Protein AF-0000000073189284 (afdb_homodimer)

Foldseek 3Di:
DVVVVLVVQQLLLLLQLQLLLVLLLVQLLVCLPPPQWTQFPVRDILGQDPVVDDPDVVNLLSVLRSCSCVQRSPLCNVLVDDPLLSVLVSLLSSLDLVGPRRDPVCSVVSVVSSVVSLVVSVVVCCVVCVPCPCSSVSSCCSSVVCSSVSSVSNVVSLVCCVVVVVVDDDRSSVSSQCSNPVNVVVVVVVVVVVVVVD/DVVVVLVVQQLLLLLQLQLLLVLLLVQLLVCLPPPQWTQFPVRDILGQDPPVDDPDLVNLLSVLRNCSCVQRSPLCNVLVDDPLLSVLVSLLSSLDLVGPRRDPVCSVVSVVSSVVSVVVSVVVCCVVCVPCPCSSVSSCCSSVVCSSVSSVSNVVSLVCCVVVVVVDDDRSSVSSQCSNPVNVVVVVVVVVVVVVVD

InterPro domains:
  IPR000536 Nuclear hormone receptor, ligand-binding domain [PF00104] (8-163)
  IPR000536 Nuclear hormone receptor, ligand-binding domain [PS51843] (1-180)
  IPR000536 Nuclear hormone receptor, ligand-binding domain [SM00430] (3-148)
  IPR035500 Nuclear hormone receptor-like domain superfamily [G3DSA:1.10.565.10] (4-179)
  IPR035500 Nuclear hormone receptor-like domain superfamily [SSF48508] (7-177)
  IPR050274 Nuclear hormone receptor family NR2 subfamily [PTHR24083] (7-177)

Sequence (396 aa):
MIESSSSSEMQTALLKSFACQHVVLCVSYRSRNVTNSLKLINDSYIPRFLRYKNFKLENFYLRDCERVMDQLVAPIRFLQMDDVEFVAMKACILFNPVAKGLSSSSVMHVLSTRRQIFSALEHYVTSKIPADPNRLGDLTFFILSPLQTLANMISEDLLVSKLSGVAHLDQLMEELILCDPGEQKVLSNRFQNGENHGMIESSSSSEMQTALLKSFACQHVVLCVSYRSRNVTNSLKLINDSYIPRFLRYKNFKLENFYLRDCERVMDQLVAPIRFLQMDDVEFVAMKACILFNPVAKGLSSSSVMHVLSTRRQIFSALEHYVTSKIPADPNRLGDLTFFILSPLQTLANMISEDLLVSKLSGVAHLDQLMEELILCDPGEQKVLSNRFQNGENHG

Solvent-accessible surface area (backbone atoms only — not comparable to full-atom values): 21304 Å² total; per-residue (Å²): 107,69,70,56,47,51,45,50,47,40,49,49,21,32,44,62,68,26,27,49,42,49,51,50,51,50,35,29,61,65,12,37,87,47,79,70,36,41,35,43,95,85,72,47,73,50,67,52,69,68,73,89,56,83,89,45,82,75,42,56,54,41,49,50,52,41,47,46,44,59,46,39,15,46,50,43,39,73,66,60,67,49,70,65,60,49,54,39,52,52,51,35,60,39,36,47,54,71,35,69,77,51,49,82,86,46,28,64,56,32,41,52,51,22,45,51,42,48,51,51,44,51,52,49,48,48,68,74,40,63,85,49,86,45,52,65,57,50,54,47,56,47,47,35,35,48,38,50,36,52,22,50,52,54,51,50,45,47,52,51,36,60,72,68,57,56,78,79,70,53,70,66,52,50,51,46,37,64,46,28,82,86,40,42,61,60,53,55,50,51,58,52,54,55,58,66,76,103,106,68,69,56,47,50,45,50,46,39,49,50,20,32,44,62,67,24,27,47,42,49,51,50,51,50,36,29,61,65,12,39,87,47,80,70,36,41,36,43,96,85,70,47,73,51,66,52,69,68,74,89,55,84,88,45,80,76,42,57,53,39,50,50,51,40,46,46,42,60,46,39,15,46,49,43,39,73,65,59,66,48,70,66,58,49,55,39,51,52,49,36,60,40,36,46,53,71,35,70,77,50,50,80,86,46,28,64,55,32,40,51,50,23,44,52,43,48,52,50,46,51,52,49,49,48,68,73,40,65,86,48,85,47,50,66,58,50,53,48,56,47,46,34,35,49,38,47,37,52,21,49,52,53,51,50,46,45,50,50,36,60,73,67,57,54,78,80,69,53,71,66,51,50,51,46,37,64,47,28,79,86,40,42,62,58,54,54,50,51,56,52,54,55,59,65,75,102

pLDDT: mean 85.4, std 16.42, range [33.12, 98.44]

Organism: Anisakis simplex (NCBI:txid6269)

Structure (mmCIF, N/CA/C/O backbone):
data_AF-0000000073189284-model_v1
#
loop_
_entity.id
_entity.type
_entity.pdbx_description
1 polymer 'NR LBD domain-containing protein'
#
loop_
_atom_site.group_PDB
_atom_site.id
_atom_site.type_symbol
_atom_site.label_atom_id
_atom_site.label_alt_id
_atom_site.label_comp_id
_atom_site.label_asym_id
_atom_site.label_entity_id
_atom_site.label_seq_id
_atom_site.pdbx_PDB_ins_code
_atom_site.Cartn_x
_atom_site.Cartn_y
_atom_site.Cartn_z
_atom_site.occupancy
_atom_site.B_iso_or_equiv
_atom_site.auth_seq_id
_atom_site.auth_comp_id
_atom_site.auth_asym_id
_atom_site.auth_atom_id
_atom_site.pdbx_PDB_model_num
ATOM 1 N N . MET A 1 1 ? 5.09 -18.859 30.234 1 39.28 1 MET A N 1
ATOM 2 C CA . MET A 1 1 ? 4.75 -17.469 30.516 1 39.28 1 MET A CA 1
ATOM 3 C C . MET A 1 1 ? 5.352 -16.531 29.469 1 39.28 1 MET A C 1
ATOM 5 O O . MET A 1 1 ? 4.688 -15.602 29 1 39.28 1 MET A O 1
ATOM 9 N N . ILE A 1 2 ? 6.688 -16.766 29.094 1 44.12 2 ILE A N 1
ATOM 10 C CA . ILE A 1 2 ? 7.426 -16.016 28.078 1 44.12 2 ILE A CA 1
ATOM 11 C C . ILE A 1 2 ? 6.773 -16.219 26.719 1 44.12 2 ILE A C 1
ATOM 13 O O . ILE A 1 2 ? 6.59 -15.266 25.953 1 44.12 2 ILE A O 1
ATOM 17 N N . GLU A 1 3 ? 6.371 -17.562 26.516 1 52.78 3 GLU A N 1
ATOM 18 C CA . GLU A 1 3 ? 5.727 -17.891 25.25 1 52.78 3 GLU A CA 1
ATOM 19 C C . GLU A 1 3 ? 4.391 -17.172 25.109 1 52.78 3 GLU A C 1
ATOM 21 O O . GLU A 1 3 ? 4.066 -16.656 24.031 1 52.78 3 GLU A O 1
ATOM 26 N N . SER A 1 4 ? 3.682 -17.141 26.281 1 55.94 4 SER A N 1
ATOM 27 C CA . SER A 1 4 ? 2.387 -16.469 26.328 1 55.94 4 SER A CA 1
ATOM 28 C C . SER A 1 4 ? 2.541 -14.961 26.156 1 55.94 4 SER A C 1
ATOM 30 O O . SER A 1 4 ? 1.766 -14.328 25.438 1 55.94 4 SER A O 1
ATOM 32 N N . SER A 1 5 ? 3.611 -14.398 26.844 1 57.97 5 SER A N 1
ATOM 33 C CA . SER A 1 5 ? 3.852 -12.961 26.75 1 57.97 5 SER A CA 1
ATOM 34 C C . SER A 1 5 ? 4.254 -12.555 25.344 1 57.97 5 SER A C 1
ATOM 36 O O . SER A 1 5 ? 3.771 -11.555 24.812 1 57.97 5 SER A O 1
ATOM 38 N N . SER A 1 6 ? 5.008 -13.461 24.812 1 70.94 6 SER A N 1
ATOM 39 C CA . SER A 1 6 ? 5.457 -13.203 23.453 1 70.94 6 SER A CA 1
ATOM 40 C C . SER A 1 6 ? 4.297 -13.266 22.469 1 70.94 6 SER A C 1
ATOM 42 O O . SER A 1 6 ? 4.215 -12.453 21.547 1 70.94 6 SER A O 1
ATOM 44 N N . SER A 1 7 ? 3.389 -14.062 22.969 1 82.06 7 SER A N 1
ATOM 45 C CA . SER A 1 7 ? 2.215 -14.203 22.125 1 82.06 7 SER A CA 1
ATOM 46 C C . SER A 1 7 ? 1.296 -12.992 22.234 1 82.06 7 SER A C 1
ATOM 48 O O . SER A 1 7 ? 0.755 -12.516 21.234 1 82.06 7 SER A O 1
ATOM 50 N N . SER A 1 8 ? 1.2 -12.523 23.469 1 85.94 8 SER A N 1
ATOM 51 C CA . SER A 1 8 ? 0.361 -11.352 23.688 1 85.94 8 SER A CA 1
ATOM 52 C C . SER A 1 8 ? 0.962 -10.109 23.047 1 85.94 8 SER A C 1
ATOM 54 O O . SER A 1 8 ? 0.238 -9.273 22.484 1 85.94 8 SER A O 1
ATOM 56 N N . GLU A 1 9 ? 2.236 -10.023 23.156 1 88.06 9 GLU A N 1
ATOM 57 C CA . GLU A 1 9 ? 2.926 -8.891 22.547 1 88.06 9 GLU A CA 1
ATOM 58 C C . GLU A 1 9 ? 2.82 -8.938 21.016 1 88.06 9 GLU A C 1
ATOM 60 O O . GLU A 1 9 ? 2.609 -7.906 20.375 1 88.06 9 GLU A O 1
ATOM 65 N N . MET A 1 10 ? 2.965 -10.102 20.547 1 90.88 10 MET A N 1
ATOM 66 C CA . MET A 1 10 ? 2.824 -10.305 19.094 1 90.88 10 MET A CA 1
ATOM 67 C C . MET A 1 10 ? 1.433 -9.898 18.625 1 90.88 10 MET A C 1
ATOM 69 O O . MET A 1 10 ? 1.293 -9.172 17.641 1 90.88 10 MET A O 1
ATOM 73 N N . GLN A 1 11 ? 0.478 -10.359 19.344 1 90.88 11 GLN A N 1
ATOM 74 C CA . GLN A 1 11 ? -0.904 -10.07 18.969 1 90.88 11 GLN A CA 1
ATOM 75 C C . GLN A 1 11 ? -1.191 -8.578 19.031 1 90.88 11 GLN A C 1
ATOM 77 O O . GLN A 1 11 ? -1.866 -8.031 18.156 1 90.88 11 GLN A O 1
ATOM 82 N N . THR A 1 12 ? -0.686 -7.953 20.062 1 92.19 12 THR A N 1
ATOM 83 C CA . THR A 1 12 ? -0.896 -6.52 20.203 1 92.19 12 THR A CA 1
ATOM 84 C C . THR A 1 12 ? -0.247 -5.754 19.062 1 92.19 12 THR A C 1
ATOM 86 O O . THR A 1 12 ? -0.844 -4.828 18.5 1 92.19 12 THR A O 1
ATOM 89 N N . ALA A 1 13 ? 0.917 -6.133 18.703 1 93.38 13 ALA A N 1
ATOM 90 C CA . ALA A 1 13 ? 1.638 -5.469 17.609 1 93.38 13 ALA A CA 1
ATOM 91 C C . ALA A 1 13 ? 0.901 -5.629 16.281 1 93.38 13 ALA A C 1
ATOM 93 O O . ALA A 1 13 ? 0.749 -4.664 15.531 1 93.38 13 ALA A O 1
ATOM 94 N N . LEU A 1 14 ? 0.402 -6.84 16.031 1 95.31 14 LEU A N 1
ATOM 95 C CA . LEU A 1 14 ? -0.316 -7.121 14.797 1 95.31 14 LEU A CA 1
ATOM 96 C C . LEU A 1 14 ? -1.638 -6.359 14.75 1 95.31 14 LEU A C 1
ATOM 98 O O . LEU A 1 14 ? -1.984 -5.77 13.727 1 95.31 14 LEU A O 1
ATOM 102 N N . LEU A 1 15 ? -2.303 -6.32 15.867 1 93.75 15 LEU A N 1
ATOM 103 C CA . LEU A 1 15 ? -3.598 -5.656 15.922 1 93.75 15 LEU A CA 1
ATOM 104 C C . LEU A 1 15 ? -3.439 -4.145 15.766 1 93.75 15 LEU A C 1
ATOM 106 O O . LEU A 1 15 ? -4.258 -3.498 15.102 1 93.75 15 LEU A O 1
ATOM 110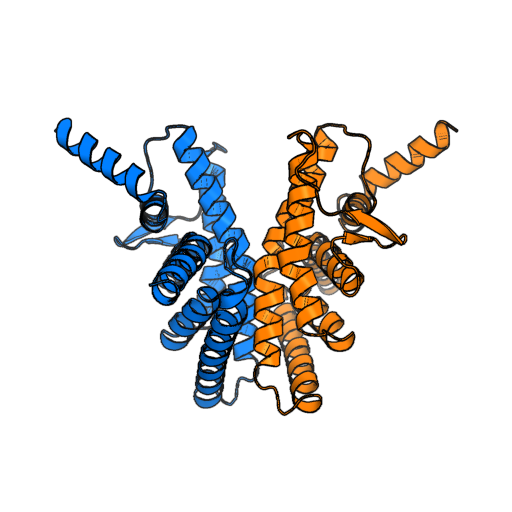 N N . LYS A 1 16 ? -2.434 -3.59 16.344 1 92.12 16 LYS A N 1
ATOM 111 C CA . LYS A 1 16 ? -2.176 -2.156 16.25 1 92.12 16 LYS A CA 1
ATOM 112 C C . LYS A 1 16 ? -1.903 -1.752 14.797 1 92.12 16 LYS A C 1
ATOM 114 O O . LYS A 1 16 ? -2.387 -0.717 14.336 1 92.12 16 LYS A O 1
ATOM 119 N N . SER A 1 17 ? -1.119 -2.553 14.156 1 91.88 17 SER A N 1
ATOM 120 C CA . SER A 1 17 ? -0.761 -2.256 12.773 1 91.88 17 SER A CA 1
ATOM 121 C C . SER A 1 17 ? -1.947 -2.463 11.836 1 91.88 17 SER A C 1
ATOM 123 O O . SER A 1 17 ? -2.021 -1.843 10.773 1 91.88 17 SER A O 1
ATOM 125 N N . PHE A 1 18 ? -2.883 -3.238 12.266 1 95.12 18 PHE A N 1
ATOM 126 C CA . PHE A 1 18 ? -3.953 -3.703 11.391 1 95.12 18 PHE A CA 1
ATOM 127 C C . PHE A 1 18 ? -5.227 -2.9 11.625 1 95.12 18 PHE A C 1
ATOM 129 O O . PHE A 1 18 ? -6.082 -2.816 10.734 1 95.12 18 PHE A O 1
ATOM 136 N N . ALA A 1 19 ? -5.434 -2.25 12.703 1 93.31 19 ALA A N 1
ATOM 137 C CA . ALA A 1 19 ? -6.707 -1.719 13.18 1 93.31 19 ALA A CA 1
ATOM 138 C C . ALA A 1 19 ? -7.328 -0.781 12.148 1 93.31 19 ALA A C 1
ATOM 140 O O . ALA A 1 19 ? -8.453 -1.006 11.695 1 93.31 19 ALA A O 1
ATOM 141 N N . CYS A 1 20 ? -6.609 0.158 11.719 1 94.5 20 CYS A N 1
ATOM 142 C CA . CYS A 1 20 ? -7.148 1.123 10.766 1 94.5 20 CYS A CA 1
ATOM 143 C C . CYS A 1 20 ? -7.422 0.465 9.414 1 94.5 20 CYS A C 1
ATOM 145 O O . CYS A 1 20 ? -8.438 0.754 8.773 1 94.5 20 CYS A O 1
ATOM 147 N N . GLN A 1 21 ? -6.531 -0.417 8.977 1 97.06 21 GLN A N 1
ATOM 148 C CA . GLN A 1 21 ? -6.711 -1.134 7.719 1 97.06 21 GLN A CA 1
ATOM 149 C C . GLN A 1 21 ? -7.969 -2 7.754 1 97.06 21 GLN A C 1
ATOM 151 O O . GLN A 1 21 ? -8.703 -2.072 6.77 1 97.06 21 GLN A O 1
ATOM 156 N N . HIS A 1 22 ? -8.148 -2.574 8.898 1 96.38 22 HIS A N 1
ATOM 157 C CA . HIS A 1 22 ? -9.328 -3.406 9.102 1 96.38 22 HIS A CA 1
ATOM 158 C C . HIS A 1 22 ? -10.609 -2.604 8.883 1 96.38 22 HIS A C 1
ATOM 160 O O . HIS A 1 22 ? -11.492 -3.027 8.141 1 96.38 22 HIS A O 1
ATOM 166 N N . VAL A 1 23 ? -10.75 -1.514 9.484 1 96.12 23 VAL A N 1
ATOM 167 C CA . VAL A 1 23 ? -11.961 -0.703 9.422 1 96.12 23 VAL A CA 1
ATOM 168 C C . VAL A 1 23 ? -12.195 -0.226 7.992 1 96.12 23 VAL A C 1
ATOM 170 O O . VAL A 1 23 ? -13.305 -0.334 7.469 1 96.12 23 VAL A O 1
ATOM 173 N N . VAL A 1 24 ? -11.141 0.227 7.355 1 97.75 24 VAL A N 1
ATOM 174 C CA . VAL A 1 24 ? -11.25 0.747 5.996 1 97.75 24 VAL A CA 1
ATOM 175 C C . VAL A 1 24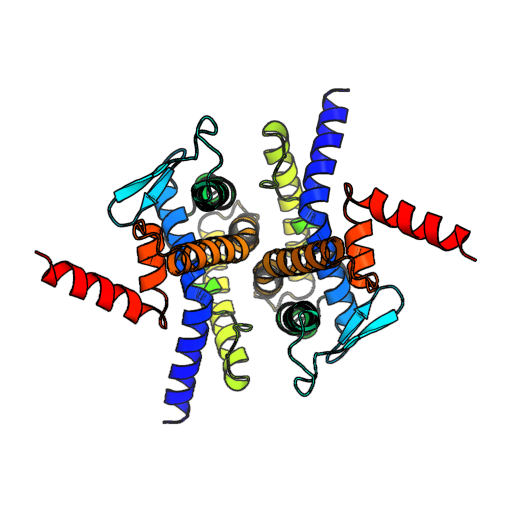 ? -11.633 -0.382 5.043 1 97.75 24 VAL A C 1
ATOM 177 O O . VAL A 1 24 ? -12.477 -0.201 4.16 1 97.75 24 VAL A O 1
ATOM 180 N N . LEU A 1 25 ? -10.992 -1.495 5.191 1 98 25 LEU A N 1
ATOM 181 C CA . LEU A 1 25 ? -11.305 -2.656 4.367 1 98 25 LEU A CA 1
ATOM 182 C C . LEU A 1 25 ? -12.742 -3.102 4.574 1 98 25 LEU A C 1
ATOM 184 O O . LEU A 1 25 ? -13.453 -3.393 3.605 1 98 25 LEU A O 1
ATOM 188 N N . CYS A 1 26 ? -13.203 -3.156 5.77 1 97 26 CYS A N 1
ATOM 189 C CA . CYS A 1 26 ? -14.547 -3.605 6.098 1 97 26 CYS A CA 1
ATOM 190 C C . CYS A 1 26 ? -15.594 -2.645 5.539 1 97 26 CYS A C 1
ATOM 192 O O . CYS A 1 26 ? -16.578 -3.074 4.941 1 97 26 CYS A O 1
ATOM 194 N N . VAL A 1 27 ? -15.43 -1.399 5.73 1 97.56 27 VAL A N 1
ATOM 195 C CA . VAL A 1 27 ? -16.391 -0.431 5.219 1 97.56 27 VAL A CA 1
ATOM 196 C C . VAL A 1 27 ? -16.438 -0.508 3.693 1 97.56 27 VAL A C 1
ATOM 198 O O . VAL A 1 27 ? -17.5 -0.359 3.092 1 97.56 27 VAL A O 1
ATOM 201 N N . SER A 1 28 ? -15.305 -0.664 3.066 1 98.31 28 SER A N 1
ATOM 202 C CA . SER A 1 28 ? -15.258 -0.787 1.612 1 98.31 28 SER A CA 1
ATOM 203 C C . SER A 1 28 ? -16.031 -2.016 1.138 1 98.31 28 SER A C 1
ATOM 205 O O . SER A 1 28 ? -16.781 -1.941 0.168 1 98.31 28 SER A O 1
ATOM 207 N N . TYR A 1 29 ? -15.773 -3.109 1.803 1 98.12 29 TYR A N 1
ATOM 208 C CA . TYR A 1 29 ? -16.453 -4.344 1.434 1 98.12 29 TYR A CA 1
ATOM 209 C C . TYR A 1 29 ? -17.953 -4.223 1.652 1 98.12 29 TYR A C 1
ATOM 211 O O . TYR A 1 29 ? -18.75 -4.68 0.825 1 98.12 29 TYR A O 1
ATOM 219 N N . ARG A 1 30 ? -18.344 -3.627 2.736 1 97.12 30 ARG A N 1
ATOM 220 C CA . ARG A 1 30 ? -19.766 -3.43 3.041 1 97.12 30 ARG A CA 1
ATOM 221 C C . ARG A 1 30 ? -20.422 -2.527 2.006 1 97.12 30 ARG A C 1
ATOM 223 O O . ARG A 1 30 ? -21.625 -2.65 1.744 1 97.12 30 ARG A O 1
ATOM 230 N N . SER A 1 31 ? -19.656 -1.681 1.443 1 98 31 SER A N 1
ATOM 231 C CA . SER A 1 31 ? -20.172 -0.663 0.538 1 98 31 SER A CA 1
ATOM 232 C C . SER A 1 31 ? -20.156 -1.145 -0.909 1 98 31 SER A C 1
ATOM 234 O O . SER A 1 31 ? -20.469 -0.384 -1.827 1 98 31 SER A O 1
ATOM 236 N N . ARG A 1 32 ? -19.812 -2.393 -1.172 1 97.5 32 ARG A N 1
ATOM 237 C CA . ARG A 1 32 ? -19.547 -2.887 -2.518 1 97.5 32 ARG A CA 1
ATOM 238 C C . ARG A 1 32 ? -20.781 -2.787 -3.4 1 97.5 32 ARG A C 1
ATOM 240 O O . ARG A 1 32 ? -20.672 -2.668 -4.621 1 97.5 32 ARG A O 1
ATOM 247 N N . ASN A 1 33 ? -21.969 -2.76 -2.885 1 96.38 33 ASN A N 1
ATOM 248 C CA . ASN A 1 33 ? -23.203 -2.699 -3.656 1 96.38 33 ASN A CA 1
ATOM 249 C C . ASN A 1 33 ? -23.859 -1.329 -3.549 1 96.38 33 ASN A C 1
ATOM 251 O O . ASN A 1 33 ? -25.031 -1.174 -3.895 1 96.38 33 ASN A O 1
ATOM 255 N N . VAL A 1 34 ? -23.203 -0.377 -2.957 1 94.88 34 VAL A N 1
ATOM 256 C CA . VAL A 1 34 ? -23.719 0.98 -2.793 1 94.88 34 VAL A CA 1
ATOM 257 C C . VAL A 1 34 ? -23 1.919 -3.77 1 94.88 34 VAL A C 1
ATOM 259 O O . VAL A 1 34 ? -21.797 1.822 -3.965 1 94.88 34 VAL A O 1
ATOM 262 N N . THR A 1 35 ? -23.719 2.73 -4.406 1 91.88 35 THR A N 1
ATOM 263 C CA . THR A 1 35 ? -23.141 3.656 -5.379 1 91.88 35 THR A CA 1
ATOM 264 C C . THR A 1 35 ? -22.859 5.012 -4.734 1 91.88 35 THR A C 1
ATOM 266 O O . THR A 1 35 ? -23.719 5.57 -4.051 1 91.88 35 THR A O 1
ATOM 269 N N . ASN A 1 36 ? -21.766 5.512 -4.836 1 93.31 36 ASN A N 1
ATOM 270 C CA . ASN A 1 36 ? -21.344 6.863 -4.484 1 93.31 36 ASN A CA 1
ATOM 271 C C . ASN A 1 36 ? -21.531 7.133 -2.992 1 93.31 36 ASN A C 1
ATOM 273 O O . ASN A 1 36 ? -21.891 8.242 -2.598 1 93.31 36 ASN A O 1
ATOM 277 N N . SER A 1 37 ? -21.438 6.164 -2.195 1 95.69 37 SER A N 1
ATOM 278 C CA . SER A 1 37 ? -21.484 6.32 -0.746 1 95.69 37 SER A CA 1
ATOM 279 C C . SER A 1 37 ? -20.766 5.172 -0.043 1 95.69 37 SER A C 1
ATOM 281 O O . SER A 1 37 ? -20.562 4.105 -0.627 1 95.69 37 SER A O 1
ATOM 283 N N . LEU A 1 38 ? -20.359 5.449 1.144 1 96.75 38 LEU A N 1
ATOM 284 C CA . LEU A 1 38 ? -19.859 4.402 2.031 1 96.75 38 LEU A CA 1
ATOM 285 C C . LEU A 1 38 ? -20.938 3.971 3.021 1 96.75 38 LEU A C 1
ATOM 287 O O . LEU A 1 38 ? -21.547 4.809 3.699 1 96.75 38 LEU A O 1
ATOM 291 N N . LYS A 1 39 ? -21.188 2.725 3.033 1 96.88 39 LYS A N 1
ATOM 292 C CA . LYS A 1 39 ? -22.156 2.164 3.984 1 96.88 39 LYS A CA 1
ATOM 293 C C . LYS A 1 39 ? -21.469 1.808 5.301 1 96.88 39 LYS A C 1
ATOM 295 O O . LYS A 1 39 ? -20.547 0.984 5.332 1 96.88 39 LYS A O 1
ATOM 300 N N . LEU A 1 40 ? -21.953 2.371 6.355 1 94.75 40 LEU A N 1
ATOM 301 C CA . LEU A 1 40 ? -21.375 2.164 7.672 1 94.75 40 LEU A CA 1
ATOM 302 C C . LEU A 1 40 ? -22.062 1.015 8.406 1 94.75 40 LEU A C 1
ATOM 304 O O . LEU A 1 40 ? -23.047 0.469 7.914 1 94.75 40 LEU A O 1
ATOM 308 N N . ILE A 1 41 ? -21.531 0.579 9.516 1 90.5 41 ILE A N 1
ATOM 309 C CA . ILE A 1 41 ? -21.969 -0.625 10.219 1 90.5 41 ILE A CA 1
ATOM 310 C C . ILE A 1 41 ?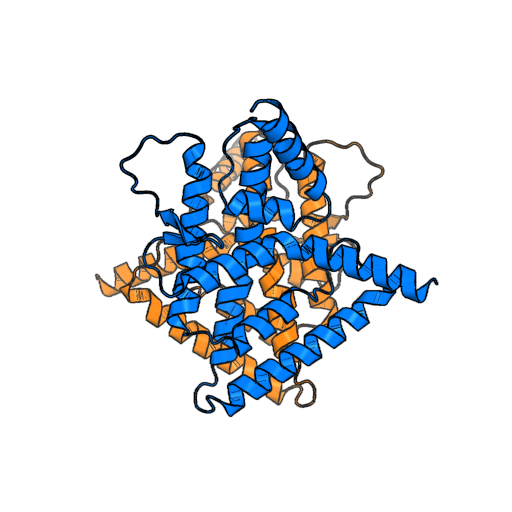 -23.375 -0.416 10.773 1 90.5 41 ILE A C 1
ATOM 312 O O . ILE A 1 41 ? -24.141 -1.373 10.922 1 90.5 41 ILE A O 1
ATOM 316 N N . ASN A 1 42 ? -23.734 0.828 11.062 1 90.94 42 ASN A N 1
ATOM 317 C CA . ASN A 1 42 ? -25.062 1.12 11.586 1 90.94 42 ASN A CA 1
ATOM 318 C C . ASN A 1 42 ? -26.047 1.413 10.461 1 90.94 42 ASN A C 1
ATOM 320 O O . ASN A 1 42 ? -27.141 1.944 10.711 1 90.94 42 ASN A O 1
ATOM 324 N N . ASP A 1 43 ? -25.609 1.208 9.234 1 92.38 43 ASP A N 1
ATOM 325 C CA . ASP A 1 43 ? -26.422 1.333 8.039 1 92.38 43 ASP A CA 1
ATOM 326 C C . ASP A 1 43 ? -26.625 2.799 7.664 1 92.38 43 ASP A C 1
ATOM 328 O O . ASP A 1 43 ? -27.547 3.129 6.902 1 92.38 43 ASP A O 1
ATOM 332 N N . SER A 1 44 ? -25.938 3.658 8.375 1 93.06 44 SER A N 1
ATOM 333 C CA . SER A 1 44 ? -25.891 5.023 7.863 1 93.06 44 SER A CA 1
ATOM 334 C C . SER A 1 44 ? -24.891 5.137 6.707 1 93.06 44 SER A C 1
ATOM 336 O O . SER A 1 44 ? -24.172 4.184 6.402 1 93.06 44 SER A O 1
ATOM 338 N N . TYR A 1 45 ? -24.938 6.324 6.004 1 94.56 45 TYR A N 1
ATOM 339 C CA . TYR A 1 45 ? -24.125 6.461 4.793 1 94.56 45 TYR A CA 1
ATOM 340 C C . TYR A 1 45 ? -23.297 7.734 4.832 1 94.56 45 TYR A C 1
ATOM 342 O O . TYR A 1 45 ? -23.719 8.742 5.402 1 94.56 45 TYR A O 1
ATOM 350 N N . ILE A 1 46 ? -22.062 7.707 4.387 1 93.75 46 ILE A N 1
ATOM 351 C CA . ILE A 1 46 ? -21.281 8.883 4.031 1 93.75 46 ILE A CA 1
ATOM 352 C C . ILE A 1 46 ? -21.328 9.102 2.521 1 93.75 46 ILE A C 1
ATOM 354 O O . ILE A 1 46 ? -20.766 8.312 1.757 1 93.75 46 ILE A O 1
ATOM 358 N N . PRO A 1 47 ? -21.953 10.18 2.146 1 91.88 47 PRO A N 1
ATOM 359 C CA . PRO A 1 47 ? -22.094 10.414 0.708 1 91.88 47 PRO A CA 1
ATOM 360 C C . PRO A 1 47 ? -20.828 11 0.078 1 91.88 47 PRO A C 1
ATOM 362 O O . PRO A 1 47 ? -20 11.594 0.778 1 91.88 47 PRO A O 1
ATOM 365 N N . ARG A 1 48 ? -20.734 10.789 -1.246 1 89.94 48 ARG A N 1
ATOM 366 C CA . ARG A 1 48 ? -19.672 11.438 -2.014 1 89.94 48 ARG A CA 1
ATOM 367 C C . ARG A 1 48 ? -19.828 12.953 -1.987 1 89.94 48 ARG A C 1
ATOM 369 O O . ARG A 1 48 ? -20.953 13.469 -2.084 1 89.94 48 ARG A O 1
ATOM 376 N N . PHE A 1 49 ? -18.672 13.555 -1.771 1 75.62 49 PHE A N 1
ATOM 377 C CA . PHE A 1 49 ? -18.625 15.008 -1.654 1 75.62 49 PHE A CA 1
ATOM 378 C C . PHE A 1 49 ? -19.094 15.672 -2.945 1 75.62 49 PHE A C 1
ATOM 380 O O . PHE A 1 49 ? -18.594 15.352 -4.027 1 75.62 49 PHE A O 1
ATOM 387 N N . LEU A 1 50 ? -20.344 16.203 -2.994 1 63.09 50 LEU A N 1
ATOM 388 C CA . LEU A 1 50 ? -20.75 17 -4.145 1 63.09 50 LEU A CA 1
ATOM 389 C C . LEU A 1 50 ? -20.125 18.391 -4.086 1 63.09 50 LEU A C 1
ATOM 391 O O . LEU A 1 50 ? -20.234 19.078 -3.072 1 63.09 50 LEU A O 1
ATOM 395 N N . ARG A 1 51 ? -18.938 18.578 -4.789 1 59.12 51 ARG A N 1
ATOM 396 C CA . ARG A 1 51 ? -18.062 19.734 -4.934 1 59.12 51 ARG A CA 1
ATOM 397 C C . ARG A 1 51 ? -18.812 21.031 -4.672 1 59.12 51 ARG A C 1
ATOM 399 O O . ARG A 1 51 ? -18.203 22.062 -4.367 1 59.12 51 ARG A O 1
ATOM 406 N N . TYR A 1 52 ? -20.031 21.109 -4.996 1 49.56 52 TYR A N 1
ATOM 407 C CA . TYR A 1 52 ? -20.547 22.469 -4.992 1 49.56 52 TYR A CA 1
ATOM 408 C C . TYR A 1 52 ? -20.5 23.078 -3.592 1 49.56 52 TYR A C 1
ATOM 410 O O . TYR A 1 52 ? -20.75 24.266 -3.412 1 49.56 52 TYR A O 1
ATOM 418 N N . LYS A 1 53 ? -20.062 22.234 -2.688 1 54.12 53 LYS A N 1
ATOM 419 C CA . LYS A 1 53 ? -20.188 22.922 -1.407 1 54.12 53 LYS A CA 1
ATOM 420 C C . LYS A 1 53 ? -18.844 23.438 -0.917 1 54.12 53 LYS A C 1
ATOM 422 O O . LYS A 1 53 ? -17.797 22.922 -1.312 1 54.12 53 LYS A O 1
ATOM 427 N N . ASN A 1 54 ? -18.688 24.469 0.008 1 49.62 54 ASN A N 1
ATOM 428 C CA . ASN A 1 54 ? -17.625 25.312 0.574 1 49.62 54 ASN A CA 1
ATOM 429 C C . ASN A 1 54 ? -16.469 24.484 1.112 1 49.62 54 ASN A C 1
ATOM 431 O O . ASN A 1 54 ? -16.688 23.375 1.625 1 49.62 54 ASN A O 1
ATOM 435 N N . PHE A 1 55 ? -15.18 24.781 0.729 1 51.38 55 PHE A N 1
ATOM 436 C CA . PHE A 1 55 ? -13.828 24.234 0.895 1 51.38 55 PHE A CA 1
ATOM 437 C C . PHE A 1 55 ? -13.469 24.141 2.371 1 51.38 55 PHE A C 1
ATOM 439 O O . PHE A 1 55 ? -12.734 24.984 2.891 1 51.38 55 PHE A O 1
ATOM 446 N N . LYS A 1 56 ? -14.273 23.891 3.363 1 54.47 56 LYS A N 1
ATOM 447 C CA . LYS A 1 56 ? -13.797 23.844 4.742 1 54.47 56 LYS A CA 1
ATOM 448 C C . LYS A 1 56 ? -13.062 22.547 5.039 1 54.47 56 LYS A C 1
ATOM 450 O O . LYS A 1 56 ? -13.141 21.594 4.254 1 54.47 56 LYS A O 1
ATOM 455 N N . LEU A 1 57 ? -12.156 22.516 6.164 1 50.34 57 LEU A N 1
ATOM 456 C CA . LEU A 1 57 ? -11.43 21.375 6.723 1 50.34 57 LEU A CA 1
ATOM 457 C C . LEU A 1 57 ? -12.219 20.094 6.551 1 50.34 57 LEU A C 1
ATOM 459 O O . LEU A 1 57 ? -11.641 19.031 6.328 1 50.34 57 LEU A O 1
ATOM 463 N N . GLU A 1 58 ? -13.656 20.172 6.676 1 54.91 58 GLU A N 1
ATOM 464 C CA . GLU A 1 58 ? -14.602 19.094 6.445 1 54.91 58 GLU A CA 1
ATOM 465 C C . GLU A 1 58 ? -14.391 18.469 5.066 1 54.91 58 GLU A C 1
ATOM 467 O O . GLU A 1 58 ? -14.672 17.281 4.867 1 54.91 58 GLU A O 1
ATOM 472 N N . ASN A 1 59 ? -13.406 19.109 4.48 1 73.62 59 ASN A N 1
ATOM 473 C CA . ASN A 1 59 ? -13.273 18.781 3.062 1 73.62 59 ASN A CA 1
ATOM 474 C C . ASN A 1 59 ? -12.211 17.719 2.826 1 73.62 59 ASN A C 1
ATOM 476 O O . ASN A 1 59 ? -12.406 16.812 2.006 1 73.62 59 ASN A O 1
ATOM 480 N N . PHE A 1 60 ? -11.305 17.562 3.877 1 79.62 60 PHE A N 1
ATOM 481 C CA . PHE A 1 60 ? -10.258 16.594 3.629 1 79.62 60 PHE A CA 1
ATOM 482 C C . PHE A 1 60 ? -10.758 15.18 3.906 1 79.62 60 PHE A C 1
ATOM 484 O O . PHE A 1 60 ? -10.477 14.25 3.141 1 79.62 60 PHE A O 1
ATOM 491 N N . TYR A 1 61 ? -11.531 15.141 4.941 1 88.38 61 TYR A N 1
ATOM 492 C CA . TYR A 1 61 ? -12.086 13.844 5.324 1 88.38 61 TYR A CA 1
ATOM 493 C C . TYR A 1 61 ? -13 13.305 4.238 1 88.38 61 TYR A C 1
ATOM 495 O O . TYR A 1 61 ? -12.891 12.141 3.846 1 88.38 61 TYR A O 1
ATOM 503 N N . LEU A 1 62 ? -13.859 14.117 3.771 1 89.06 62 LEU A N 1
ATOM 504 C CA . LEU A 1 62 ? -14.797 13.688 2.744 1 89.06 62 LEU A CA 1
ATOM 505 C C . LEU A 1 62 ? -14.07 13.336 1.451 1 89.06 62 LEU A C 1
ATOM 507 O O . LEU A 1 62 ? -14.461 12.398 0.746 1 89.06 62 LEU A O 1
ATOM 511 N N . ARG A 1 63 ? -13.047 14.039 1.188 1 90 63 ARG A N 1
ATOM 512 C CA . ARG A 1 63 ? -12.227 13.727 0.022 1 90 63 ARG A CA 1
ATOM 513 C C . ARG A 1 63 ? -11.562 12.367 0.171 1 90 63 ARG A C 1
ATOM 515 O O . ARG A 1 63 ? -11.461 11.609 -0.797 1 90 63 ARG A O 1
ATOM 522 N N . ASP A 1 64 ? -11.102 12.125 1.347 1 93.12 64 ASP A N 1
ATOM 523 C CA . ASP A 1 64 ? -10.477 10.828 1.592 1 93.12 64 ASP A CA 1
ATOM 524 C C . ASP A 1 64 ? -11.492 9.703 1.497 1 93.12 64 ASP A C 1
ATOM 526 O O . ASP A 1 64 ? -11.18 8.609 1.01 1 93.12 64 ASP A O 1
ATOM 530 N N . CYS A 1 65 ? -12.68 9.969 1.913 1 94.62 65 CYS A N 1
ATOM 531 C CA . CYS A 1 65 ? -13.75 8.984 1.767 1 94.62 65 CYS A CA 1
ATOM 532 C C . CYS A 1 65 ? -14.039 8.711 0.296 1 94.62 65 CYS A C 1
ATOM 534 O O . CYS A 1 65 ? -14.312 7.57 -0.086 1 94.62 65 CYS A O 1
ATOM 536 N N . GLU A 1 66 ? -13.969 9.703 -0.432 1 94.12 66 GLU A N 1
ATOM 537 C CA . GLU A 1 66 ? -14.156 9.531 -1.87 1 94.12 66 GLU A CA 1
ATOM 538 C C . GLU A 1 66 ? -13.055 8.664 -2.469 1 94.12 66 GLU A C 1
ATOM 540 O O . GLU A 1 66 ? -13.312 7.848 -3.357 1 94.12 66 GLU A O 1
ATOM 545 N N . ARG A 1 67 ? -11.836 8.859 -2.053 1 94.38 67 ARG A N 1
ATOM 546 C CA . ARG A 1 67 ? -10.734 8.031 -2.527 1 94.38 67 ARG A CA 1
ATOM 547 C C . ARG A 1 67 ? -10.961 6.566 -2.164 1 94.38 67 ARG A C 1
ATOM 549 O O . ARG A 1 67 ? -10.633 5.668 -2.943 1 94.38 67 ARG A O 1
ATOM 556 N N . VAL A 1 68 ? -11.453 6.344 -0.982 1 97.25 68 VAL A N 1
ATOM 557 C CA . VAL A 1 68 ? -11.789 4.984 -0.573 1 97.25 68 VAL A CA 1
ATOM 558 C C . VAL A 1 68 ? -12.812 4.391 -1.541 1 97.25 68 VAL A C 1
ATOM 560 O O . VAL A 1 68 ? -12.68 3.236 -1.955 1 97.25 68 VAL A O 1
ATOM 563 N N . MET A 1 69 ? -13.82 5.164 -1.926 1 96.94 69 MET A N 1
ATOM 564 C CA . MET A 1 69 ? -14.836 4.715 -2.873 1 96.94 69 MET A CA 1
ATOM 565 C C . MET A 1 69 ? -14.203 4.348 -4.211 1 96.94 69 MET A C 1
ATOM 567 O O . MET A 1 69 ? -14.492 3.287 -4.77 1 96.94 69 MET A O 1
ATOM 571 N N . ASP A 1 70 ? -13.305 5.164 -4.609 1 95.5 70 ASP A N 1
ATOM 572 C CA . ASP A 1 70 ? -12.766 5.023 -5.957 1 95.5 70 ASP A CA 1
ATOM 573 C C . ASP A 1 70 ? -11.68 3.951 -6.008 1 95.5 70 ASP A C 1
ATOM 575 O O . ASP A 1 70 ? -11.555 3.225 -6.996 1 95.5 70 ASP A O 1
ATOM 579 N N . GLN A 1 71 ? -10.945 3.842 -4.934 1 96.62 71 GLN A N 1
ATOM 580 C CA . GLN A 1 71 ? -9.734 3.039 -5.023 1 96.62 71 GLN A CA 1
ATOM 581 C C . GLN A 1 71 ? -9.922 1.678 -4.359 1 96.62 71 GLN A C 1
ATOM 583 O O . GLN A 1 71 ? -9.125 0.762 -4.566 1 96.62 71 GLN A O 1
ATOM 588 N N . LEU A 1 72 ? -10.945 1.495 -3.572 1 97.81 72 LEU A N 1
ATOM 589 C CA . LEU A 1 72 ? -11.164 0.213 -2.908 1 97.81 72 LEU A CA 1
ATOM 590 C C . LEU A 1 72 ? -12.555 -0.333 -3.215 1 97.81 72 LEU A C 1
ATOM 592 O O . LEU A 1 72 ? -12.688 -1.443 -3.732 1 97.81 72 LEU A O 1
ATOM 596 N N . VAL A 1 73 ? -13.57 0.507 -3.035 1 98.38 73 VAL A N 1
ATOM 597 C CA . VAL A 1 73 ? -14.938 0.026 -3.205 1 98.38 73 VAL A CA 1
ATOM 598 C C . VAL A 1 73 ? -15.164 -0.371 -4.66 1 98.38 73 VAL A C 1
ATOM 600 O O . VAL A 1 73 ? -15.672 -1.459 -4.941 1 98.38 73 VAL A O 1
ATOM 603 N N . ALA A 1 74 ? -14.836 0.49 -5.52 1 97.25 74 ALA A N 1
ATOM 604 C CA . ALA A 1 74 ? -15.062 0.24 -6.938 1 97.25 74 ALA A CA 1
ATOM 605 C C . ALA A 1 74 ? -14.344 -1.022 -7.398 1 97.25 74 ALA A C 1
ATOM 607 O O . ALA A 1 74 ? -14.938 -1.889 -8.039 1 97.25 74 ALA A O 1
ATOM 608 N N . PRO A 1 75 ? -13.094 -1.2 -7.074 1 96.94 75 PRO A N 1
ATOM 609 C CA . PRO A 1 75 ? -12.406 -2.436 -7.457 1 96.94 75 PRO A CA 1
ATOM 610 C C . PRO A 1 75 ? -13.023 -3.678 -6.816 1 96.94 75 PRO A C 1
ATOM 612 O O . PRO A 1 75 ? -13.117 -4.727 -7.461 1 96.94 75 PRO A O 1
ATOM 615 N N . ILE A 1 76 ? -13.359 -3.594 -5.582 1 98.06 76 ILE A N 1
ATOM 616 C CA . ILE A 1 76 ? -14 -4.719 -4.906 1 98.06 76 ILE A CA 1
ATOM 617 C C . ILE A 1 76 ? -15.273 -5.113 -5.641 1 98.06 76 ILE A C 1
ATOM 619 O O . ILE A 1 76 ? -15.539 -6.301 -5.855 1 98.06 76 ILE A O 1
ATOM 623 N N . ARG A 1 77 ? -16.016 -4.117 -6.008 1 97.56 77 ARG A N 1
ATOM 624 C CA . ARG A 1 77 ? -17.234 -4.34 -6.781 1 97.56 77 ARG A CA 1
ATOM 625 C C . ARG A 1 77 ? -16.922 -4.922 -8.148 1 97.56 77 ARG A C 1
ATOM 627 O O . ARG A 1 77 ? -17.547 -5.883 -8.594 1 97.56 77 ARG A O 1
ATOM 634 N N . PHE A 1 78 ? -15.953 -4.371 -8.812 1 96.25 78 PHE A N 1
ATOM 635 C CA . PHE A 1 78 ? -15.531 -4.797 -10.141 1 96.25 78 PHE A CA 1
ATOM 636 C C . PHE A 1 78 ? -15.109 -6.262 -10.133 1 96.25 78 PHE A C 1
ATOM 638 O O . PHE A 1 78 ? -15.477 -7.023 -11.031 1 96.25 78 PHE A O 1
ATOM 645 N N . LEU A 1 79 ? -14.398 -6.668 -9.102 1 95.94 79 LEU A N 1
ATOM 646 C CA . LEU A 1 79 ? -13.883 -8.023 -9 1 95.94 79 LEU A CA 1
ATOM 647 C C . LEU A 1 79 ? -14.961 -8.977 -8.492 1 95.94 79 LEU A C 1
ATOM 649 O O . LEU A 1 79 ? -14.773 -10.203 -8.523 1 95.94 79 LEU A O 1
ATOM 653 N N . GLN A 1 80 ? -16.031 -8.445 -8.094 1 96.31 80 GLN A N 1
ATOM 654 C CA . GLN A 1 80 ? -17.047 -9.266 -7.457 1 96.31 80 GLN A CA 1
ATOM 655 C C . GLN A 1 80 ? -16.453 -10.172 -6.391 1 96.31 80 GLN A C 1
ATOM 657 O O . GLN A 1 80 ? -16.672 -11.391 -6.402 1 96.31 80 GLN A O 1
ATOM 662 N N . MET A 1 81 ? -15.656 -9.555 -5.477 1 96.75 81 MET A N 1
ATOM 663 C CA . MET A 1 81 ? -14.984 -10.289 -4.406 1 96.75 81 MET A CA 1
ATOM 664 C C . MET A 1 81 ? -16 -11 -3.518 1 96.75 81 MET A C 1
ATOM 666 O O . MET A 1 81 ? -17.016 -10.406 -3.123 1 96.75 81 MET A O 1
ATOM 670 N N . ASP A 1 82 ? -15.773 -12.273 -3.279 1 97 82 ASP A N 1
ATOM 671 C CA . ASP A 1 82 ? -16.719 -13 -2.432 1 97 82 ASP A CA 1
ATOM 672 C C . ASP A 1 82 ? -16.219 -13.055 -0.987 1 97 82 ASP A C 1
ATOM 674 O O . ASP A 1 82 ? -15.141 -12.562 -0.674 1 97 82 ASP A O 1
ATOM 678 N N . ASP A 1 83 ? -17 -13.633 -0.111 1 97.25 83 ASP A N 1
ATOM 679 C CA . ASP A 1 83 ? -16.75 -13.609 1.327 1 97.25 83 ASP A CA 1
ATOM 680 C C . ASP A 1 83 ? -15.477 -14.367 1.679 1 97.25 83 ASP A C 1
ATOM 682 O O . ASP A 1 83 ? -14.719 -13.945 2.561 1 97.25 83 ASP A O 1
ATOM 686 N N . VAL A 1 84 ? -15.266 -15.398 1.017 1 97.25 84 VAL A N 1
ATOM 687 C CA . VAL A 1 84 ? -14.102 -16.219 1.319 1 97.25 84 VAL A CA 1
ATOM 688 C C . VAL A 1 84 ? -12.82 -15.469 0.935 1 97.25 84 VAL A C 1
ATOM 690 O O . VAL A 1 84 ? -11.859 -15.438 1.704 1 97.25 84 VAL A O 1
ATOM 693 N N . GLU A 1 85 ? -12.797 -14.883 -0.286 1 97.75 85 GLU A N 1
ATOM 694 C CA . GLU A 1 85 ? -11.672 -14.062 -0.73 1 97.75 85 GLU A CA 1
ATOM 695 C C . GLU A 1 85 ? -11.422 -12.898 0.226 1 97.75 85 GLU A C 1
ATOM 697 O O . GLU A 1 85 ? -10.281 -12.617 0.583 1 97.75 85 GLU A O 1
ATOM 702 N N . PHE A 1 86 ? -12.508 -12.289 0.655 1 98.38 86 PHE A N 1
ATOM 703 C CA . PHE A 1 86 ? -12.422 -11.148 1.556 1 98.38 86 PHE A CA 1
ATOM 704 C C . PHE A 1 86 ? -11.789 -11.547 2.883 1 98.38 86 PHE A C 1
ATOM 706 O O . PHE A 1 86 ? -10.852 -10.898 3.348 1 98.38 86 PHE A O 1
ATOM 713 N N . VAL A 1 87 ? -12.281 -12.617 3.492 1 98.06 87 VAL A N 1
ATOM 714 C CA . VAL A 1 87 ? -11.812 -13.07 4.797 1 98.06 87 VAL A CA 1
ATOM 715 C C . VAL A 1 87 ? -10.352 -13.5 4.691 1 98.06 87 VAL A C 1
ATOM 717 O O . VAL A 1 87 ? -9.539 -13.203 5.574 1 98.06 87 VAL A O 1
ATOM 720 N N . ALA A 1 88 ? -9.984 -14.133 3.627 1 98 88 ALA A N 1
ATOM 721 C CA . ALA A 1 88 ? -8.609 -14.586 3.434 1 98 88 ALA A CA 1
ATOM 722 C C . ALA A 1 88 ? -7.664 -13.406 3.256 1 98 88 ALA A C 1
ATOM 724 O O . ALA A 1 88 ? -6.586 -13.367 3.852 1 98 88 ALA A O 1
ATOM 725 N N . MET A 1 89 ? -8.039 -12.43 2.408 1 97.62 89 MET A N 1
ATOM 726 C CA . MET A 1 89 ? -7.23 -11.234 2.199 1 97.62 89 MET A CA 1
ATOM 727 C C . MET A 1 89 ? -7.031 -10.477 3.508 1 97.62 89 MET A C 1
ATOM 729 O O . MET A 1 89 ? -5.922 -10.039 3.818 1 97.62 89 MET A O 1
ATOM 733 N N . LYS A 1 90 ? -8.148 -10.359 4.199 1 98 90 LYS A N 1
ATOM 734 C CA . LYS A 1 90 ? -8.109 -9.695 5.5 1 98 90 LYS A CA 1
ATOM 735 C C . LYS A 1 90 ? -7.133 -10.391 6.441 1 98 90 LYS A C 1
ATOM 737 O O . LYS A 1 90 ? -6.359 -9.734 7.137 1 98 90 LYS A O 1
ATOM 742 N N . ALA A 1 91 ? -7.18 -11.68 6.484 1 98.06 91 ALA A N 1
ATOM 743 C CA . ALA A 1 91 ? -6.289 -12.461 7.336 1 98.06 91 ALA A CA 1
ATOM 744 C C . ALA A 1 91 ? -4.832 -12.289 6.902 1 98.06 91 ALA A C 1
ATOM 746 O O . ALA A 1 91 ? -3.941 -12.164 7.746 1 98.06 91 ALA A O 1
ATOM 747 N N . CYS A 1 92 ? -4.512 -12.297 5.609 1 98 92 CYS A N 1
ATOM 748 C CA . CYS A 1 92 ? -3.154 -12.094 5.113 1 98 92 CYS A CA 1
ATOM 749 C C . CYS A 1 92 ? -2.607 -10.742 5.562 1 98 92 CYS A C 1
ATOM 751 O O . CYS A 1 92 ? -1.438 -10.641 5.938 1 98 92 CYS A O 1
ATOM 753 N N . ILE A 1 93 ? -3.457 -9.742 5.496 1 97.88 93 ILE A N 1
ATOM 754 C CA . ILE A 1 93 ? -3.059 -8.375 5.84 1 97.88 93 ILE A CA 1
ATOM 755 C C . ILE A 1 93 ? -2.785 -8.281 7.34 1 97.88 93 ILE A C 1
ATOM 757 O O . ILE A 1 93 ? -1.854 -7.594 7.766 1 97.88 93 ILE A O 1
ATOM 761 N N . LEU A 1 94 ? -3.562 -8.969 8.109 1 97.31 94 LEU A N 1
ATOM 762 C CA . LEU A 1 94 ? -3.395 -9 9.562 1 97.31 94 LEU A CA 1
ATOM 763 C C . LEU A 1 94 ? -2.023 -9.547 9.938 1 97.31 94 LEU A C 1
ATOM 765 O O . LEU A 1 94 ? -1.352 -9.008 10.82 1 97.31 94 LEU A O 1
ATOM 769 N N . PHE A 1 95 ? -1.663 -10.578 9.312 1 97.06 95 PHE A N 1
ATOM 770 C CA . PHE A 1 95 ? -0.393 -11.219 9.633 1 97.06 95 PHE A CA 1
ATOM 771 C C . PHE A 1 95 ? 0.751 -10.562 8.867 1 97.06 95 PHE A C 1
ATOM 773 O O . PHE A 1 95 ? 1.252 -11.133 7.895 1 97.06 95 PHE A O 1
ATOM 780 N N . ASN A 1 96 ? 1.154 -9.523 9.32 1 96.62 96 ASN A N 1
ATOM 781 C CA . ASN A 1 96 ? 2.205 -8.695 8.734 1 96.62 96 ASN A CA 1
ATOM 782 C C . ASN A 1 96 ? 3.533 -8.883 9.461 1 96.62 96 ASN A C 1
ATOM 784 O O . ASN A 1 96 ? 3.729 -8.344 10.555 1 96.62 96 ASN A O 1
ATOM 788 N N . PRO A 1 97 ? 4.469 -9.523 8.828 1 96.12 97 PRO A N 1
ATOM 789 C CA . PRO A 1 97 ? 5.734 -9.828 9.5 1 96.12 97 PRO A CA 1
ATOM 790 C C . PRO A 1 97 ? 6.605 -8.594 9.703 1 96.12 97 PRO A C 1
ATOM 792 O O . PRO A 1 97 ? 7.59 -8.641 10.453 1 96.12 97 PRO A O 1
ATOM 795 N N . VAL A 1 98 ? 6.289 -7.477 9.062 1 94.12 98 VAL A N 1
ATOM 796 C CA . VAL A 1 98 ? 7.113 -6.281 9.203 1 94.12 98 VAL A CA 1
ATOM 797 C C . VAL A 1 98 ? 6.391 -5.258 10.078 1 94.12 98 VAL A C 1
ATOM 799 O O . VAL A 1 98 ? 6.723 -4.07 10.062 1 94.12 98 VAL A O 1
ATOM 802 N N . ALA A 1 99 ? 5.395 -5.656 10.773 1 93.5 99 ALA A N 1
ATOM 803 C CA . ALA A 1 99 ? 4.656 -4.773 11.672 1 93.5 99 ALA A CA 1
ATOM 804 C C . ALA A 1 99 ? 5.57 -4.184 12.742 1 93.5 99 ALA A C 1
ATOM 806 O O . ALA A 1 99 ? 6.43 -4.883 13.289 1 93.5 99 ALA A O 1
ATOM 807 N N . LYS A 1 100 ? 5.367 -2.889 12.992 1 90.62 100 LYS A N 1
ATOM 808 C CA . LYS A 1 100 ? 6.141 -2.219 14.031 1 90.62 100 LYS A CA 1
ATOM 809 C C . LYS A 1 100 ? 5.902 -2.863 15.398 1 90.62 100 LYS A C 1
ATOM 811 O O . LYS A 1 100 ? 4.762 -3.131 15.773 1 90.62 100 LYS A O 1
ATOM 816 N N . GLY A 1 101 ? 6.996 -3.131 16.094 1 89.5 101 GLY A N 1
ATOM 817 C CA . GLY A 1 101 ? 6.871 -3.664 17.453 1 89.5 101 GLY A CA 1
ATOM 818 C C . GLY A 1 101 ? 6.895 -5.18 17.484 1 89.5 101 GLY A C 1
ATOM 819 O O . GLY A 1 101 ? 6.918 -5.773 18.578 1 89.5 101 GLY A O 1
ATOM 820 N N . LEU A 1 102 ? 6.898 -5.762 16.438 1 92.5 102 LEU A N 1
ATOM 821 C CA . LEU A 1 102 ? 6.965 -7.219 16.375 1 92.5 102 LEU A CA 1
ATOM 822 C C . LEU A 1 102 ? 8.352 -7.715 16.781 1 92.5 102 LEU A C 1
ATOM 824 O O . LEU A 1 102 ? 9.359 -7.168 16.328 1 92.5 102 LEU A O 1
ATOM 828 N N . SER A 1 103 ? 8.375 -8.727 17.641 1 91.62 103 SER A N 1
ATOM 829 C CA . SER A 1 103 ? 9.656 -9.297 18.062 1 91.62 103 SER A CA 1
ATOM 830 C C . SER A 1 103 ? 10.297 -10.094 16.938 1 91.62 103 SER A C 1
ATOM 832 O O . SER A 1 103 ? 9.602 -10.727 16.141 1 91.62 103 SER A O 1
ATOM 834 N N . SER A 1 104 ? 11.633 -10.148 16.938 1 90.38 104 SER A N 1
ATOM 835 C CA . SER A 1 104 ? 12.383 -10.867 15.914 1 90.38 104 SER A CA 1
ATOM 836 C C . SER A 1 104 ? 12.055 -12.359 15.938 1 90.38 104 SER A C 1
ATOM 838 O O . SER A 1 104 ? 12.086 -13.023 14.898 1 90.38 104 SER A O 1
ATOM 840 N N . SER A 1 105 ? 11.75 -12.852 17.078 1 91.88 105 SER A N 1
ATOM 841 C CA . SER A 1 105 ? 11.469 -14.273 17.234 1 91.88 105 SER A CA 1
ATOM 842 C C . SER A 1 105 ? 10.109 -14.641 16.656 1 91.88 105 SER A C 1
ATOM 844 O O . SER A 1 105 ? 9.844 -15.805 16.359 1 91.88 105 SER A O 1
ATOM 846 N N . SER A 1 106 ? 9.25 -13.594 16.469 1 94.62 106 SER A N 1
ATOM 847 C CA . SER A 1 106 ? 7.883 -13.852 16.016 1 94.62 106 SER A CA 1
ATOM 848 C C . SER A 1 106 ? 7.746 -13.688 14.508 1 94.62 106 SER A C 1
ATOM 850 O O . SER A 1 106 ? 6.77 -14.148 13.914 1 94.62 106 SER A O 1
ATOM 852 N N . VAL A 1 107 ? 8.695 -13.102 13.914 1 94.75 107 VAL A N 1
ATOM 853 C CA . VAL A 1 107 ? 8.609 -12.695 12.516 1 94.75 107 VAL A CA 1
ATOM 854 C C . VAL A 1 107 ? 8.367 -13.922 11.641 1 94.75 107 VAL A C 1
ATOM 856 O O . VAL A 1 107 ? 7.453 -13.93 10.812 1 94.75 107 VAL A O 1
ATOM 859 N N . MET A 1 108 ? 9.133 -14.969 11.82 1 95.31 108 MET A N 1
ATOM 860 C CA . MET A 1 108 ? 9.047 -16.141 10.961 1 95.31 108 MET A CA 1
ATOM 861 C C . MET A 1 108 ? 7.73 -16.891 11.172 1 95.31 108 MET A C 1
ATOM 863 O O . MET A 1 108 ? 7.176 -17.453 10.227 1 95.31 108 MET A O 1
ATOM 867 N N . HIS A 1 109 ? 7.242 -16.812 12.328 1 95.88 109 HIS A N 1
ATOM 868 C CA . HIS A 1 109 ? 5.949 -17.422 12.609 1 95.88 109 HIS A CA 1
ATOM 869 C C . HIS A 1 109 ? 4.82 -16.688 11.898 1 95.88 109 HIS A C 1
ATOM 871 O O . HIS A 1 109 ? 3.936 -17.297 11.312 1 95.88 109 HIS A O 1
ATOM 877 N N . VAL A 1 110 ? 4.816 -15.406 12.016 1 97.38 110 VAL A N 1
ATOM 878 C CA . VAL A 1 110 ? 3.814 -14.562 11.375 1 97.38 110 VAL A CA 1
ATOM 879 C C . VAL A 1 110 ? 3.871 -14.75 9.859 1 97.38 110 VAL A C 1
ATOM 881 O O . VAL A 1 110 ? 2.836 -14.914 9.211 1 97.38 110 VAL A O 1
ATOM 884 N N . LEU A 1 111 ? 5.07 -14.82 9.328 1 97.12 111 LEU A N 1
ATOM 885 C CA . LEU A 1 111 ? 5.258 -15.031 7.898 1 97.12 111 LEU A CA 1
ATOM 886 C C . LEU A 1 111 ? 4.707 -16.391 7.477 1 97.12 111 LEU A C 1
ATOM 888 O O . LEU A 1 111 ? 4.012 -16.5 6.465 1 97.12 111 LEU A O 1
ATOM 892 N N . SER A 1 112 ? 5.059 -17.391 8.211 1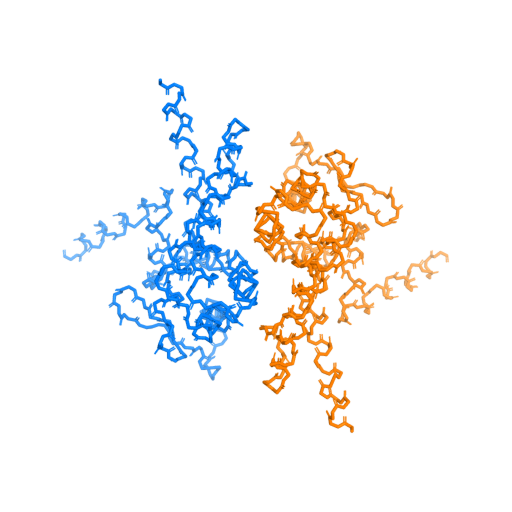 97.19 112 SER A N 1
ATOM 893 C CA . SER A 1 112 ? 4.586 -18.734 7.898 1 97.19 112 SER A CA 1
ATOM 894 C C . SER A 1 112 ? 3.064 -18.797 7.902 1 97.19 112 SER A C 1
ATOM 896 O O . SER A 1 112 ? 2.465 -19.469 7.055 1 97.19 112 SER A O 1
ATOM 898 N N . THR A 1 113 ? 2.465 -18.125 8.836 1 96.88 113 THR A N 1
ATOM 899 C CA . THR A 1 113 ? 1.009 -18.094 8.922 1 96.88 113 THR A CA 1
ATOM 900 C C . THR A 1 113 ? 0.41 -17.375 7.711 1 96.88 113 THR A C 1
ATOM 902 O O . THR A 1 113 ? -0.549 -17.875 7.109 1 96.88 113 THR A O 1
ATOM 905 N N . ARG A 1 114 ? 0.971 -16.25 7.352 1 97.31 114 ARG A N 1
ATOM 906 C CA . ARG A 1 114 ? 0.498 -15.547 6.164 1 97.31 114 ARG A CA 1
ATOM 907 C C . ARG A 1 114 ? 0.623 -16.422 4.922 1 97.31 114 ARG A C 1
ATOM 909 O O . ARG A 1 114 ? -0.28 -16.453 4.082 1 97.31 114 ARG A O 1
ATOM 916 N N . ARG A 1 115 ? 1.744 -17.109 4.812 1 96.94 115 ARG A N 1
ATOM 917 C CA . ARG A 1 115 ? 1.98 -17.984 3.668 1 96.94 115 ARG A CA 1
ATOM 918 C C . ARG A 1 115 ? 0.929 -19.078 3.596 1 96.94 115 ARG A C 1
ATOM 920 O O . ARG A 1 115 ? 0.452 -19.422 2.512 1 96.94 115 ARG A O 1
ATOM 927 N N . GLN A 1 116 ? 0.594 -19.609 4.715 1 97.19 116 GLN A N 1
ATOM 928 C CA . GLN A 1 116 ? -0.432 -20.641 4.762 1 97.19 116 GLN A CA 1
ATOM 929 C C . GLN A 1 116 ? -1.785 -20.094 4.312 1 97.19 116 GLN A C 1
ATOM 931 O O . GLN A 1 116 ? -2.494 -20.75 3.541 1 97.19 116 GLN A O 1
ATOM 936 N N . ILE A 1 117 ? -2.148 -18.953 4.77 1 97.62 117 ILE A N 1
ATOM 937 C CA . ILE A 1 117 ? -3.42 -18.344 4.41 1 97.62 117 ILE A CA 1
ATOM 938 C C . ILE A 1 117 ? -3.438 -18.016 2.916 1 97.62 117 ILE A C 1
ATOM 940 O O . ILE A 1 117 ? -4.43 -18.281 2.23 1 97.62 117 ILE A O 1
ATOM 944 N N . PHE A 1 118 ? -2.355 -17.453 2.461 1 96.44 118 PHE A N 1
ATOM 945 C CA . PHE A 1 118 ? -2.271 -17.094 1.051 1 96.44 118 PHE A CA 1
ATOM 946 C C . PHE A 1 118 ? -2.367 -18.344 0.171 1 96.44 118 PHE A C 1
ATOM 948 O O . PHE A 1 118 ? -3.006 -18.312 -0.883 1 96.44 118 PHE A O 1
ATOM 955 N N . SER A 1 119 ? -1.715 -19.406 0.581 1 95.81 119 SER A N 1
ATOM 956 C CA . SER A 1 119 ? -1.8 -20.656 -0.15 1 95.81 119 SER A CA 1
ATOM 957 C C . SER A 1 119 ? -3.238 -21.172 -0.215 1 95.81 119 SER A C 1
ATOM 959 O O . SER A 1 119 ? -3.678 -21.672 -1.249 1 95.81 119 SER A O 1
ATO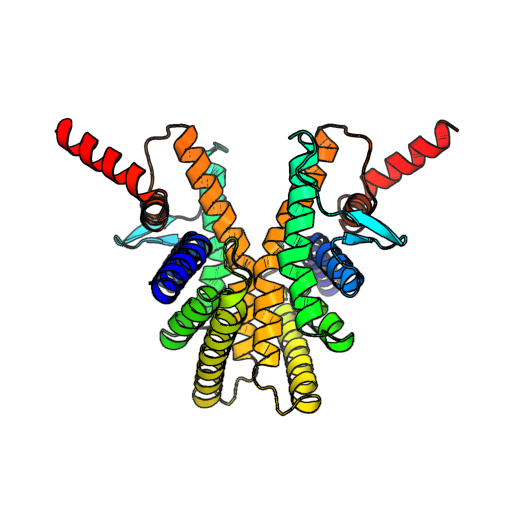M 961 N N . ALA A 1 120 ? -3.934 -21.078 0.862 1 96.25 120 ALA A N 1
ATOM 962 C CA . ALA A 1 120 ? -5.336 -21.469 0.9 1 96.25 120 ALA A CA 1
ATOM 963 C C . ALA A 1 120 ? -6.18 -20.609 -0.03 1 96.25 120 ALA A C 1
ATOM 965 O O . ALA A 1 120 ? -7.062 -21.109 -0.728 1 96.25 120 ALA A O 1
ATOM 966 N N . LEU A 1 121 ? -5.91 -19.297 -0.039 1 95.69 121 LEU A N 1
ATOM 967 C CA . LEU A 1 121 ? -6.602 -18.391 -0.944 1 95.69 121 LEU A CA 1
ATOM 968 C C . LEU A 1 121 ? -6.324 -18.766 -2.398 1 95.69 121 LEU A C 1
ATOM 970 O O . LEU A 1 121 ? -7.246 -18.812 -3.217 1 95.69 121 LEU A O 1
ATOM 974 N N . GLU A 1 122 ? -5.078 -19 -2.664 1 93.31 122 GLU A N 1
ATOM 975 C CA . GLU A 1 122 ? -4.684 -19.391 -4.016 1 93.31 122 GLU A CA 1
ATOM 976 C C . GLU A 1 122 ? -5.402 -20.656 -4.453 1 93.31 122 GLU A C 1
ATOM 978 O O . GLU A 1 122 ? -5.895 -20.734 -5.582 1 93.31 122 GLU A O 1
ATOM 983 N N . HIS A 1 123 ? -5.422 -21.609 -3.609 1 93.62 123 HIS A N 1
ATOM 984 C CA . HIS A 1 123 ? -6.121 -22.859 -3.906 1 93.62 123 HIS A CA 1
ATOM 985 C C . HIS A 1 123 ? -7.609 -22.609 -4.141 1 93.62 123 HIS A C 1
ATOM 987 O O . HIS A 1 123 ? -8.195 -23.172 -5.07 1 93.62 123 HIS A O 1
ATOM 993 N N . TYR A 1 124 ? -8.188 -21.844 -3.365 1 95 124 TYR A N 1
ATOM 994 C CA . TYR A 1 124 ? -9.609 -21.516 -3.477 1 95 124 TYR A CA 1
ATOM 995 C C . TYR A 1 124 ? -9.914 -20.859 -4.812 1 95 124 TYR A C 1
ATOM 997 O O . TYR A 1 124 ? -10.828 -21.266 -5.523 1 95 124 TYR A O 1
ATOM 1005 N N . VAL A 1 125 ? -9.141 -19.828 -5.125 1 93.25 125 VAL A N 1
ATOM 1006 C CA . VAL A 1 125 ? -9.375 -19.047 -6.328 1 93.25 125 VAL A CA 1
ATOM 1007 C C . VAL A 1 125 ? -9.141 -19.906 -7.566 1 93.25 125 VAL A C 1
ATOM 1009 O O . VAL A 1 125 ? -9.883 -19.797 -8.547 1 93.25 125 VAL A O 1
ATOM 1012 N N . THR A 1 126 ? -8.117 -20.734 -7.551 1 90.38 126 THR A N 1
ATOM 1013 C CA . THR A 1 126 ? -7.793 -21.562 -8.703 1 90.38 126 THR A CA 1
ATOM 1014 C C . THR A 1 126 ? -8.852 -22.656 -8.898 1 90.38 126 THR A C 1
ATOM 1016 O O . THR A 1 126 ? -9.109 -23.062 -10.031 1 90.38 126 THR A O 1
ATOM 1019 N N . SER A 1 127 ? -9.422 -23.094 -7.852 1 91.69 127 SER A N 1
ATOM 1020 C CA . SER A 1 127 ? -10.445 -24.125 -7.934 1 91.69 127 SER A CA 1
ATOM 1021 C C . SER A 1 127 ? -11.789 -23.531 -8.367 1 91.69 127 SER A C 1
ATOM 1023 O O . SER A 1 127 ? -12.547 -24.188 -9.094 1 91.69 127 SER A O 1
ATOM 1025 N N . LYS A 1 128 ? -12.117 -22.453 -7.914 1 87.81 128 LYS A N 1
ATOM 1026 C CA . LYS A 1 128 ? -13.406 -21.812 -8.18 1 87.81 128 LYS A CA 1
ATOM 1027 C C . LYS A 1 128 ? -13.469 -21.25 -9.602 1 87.81 128 LYS A C 1
ATOM 1029 O O . LYS A 1 128 ? -14.484 -21.391 -10.281 1 87.81 128 LYS A O 1
ATOM 1034 N N . ILE A 1 129 ? -12.383 -20.547 -9.953 1 82.75 129 ILE A N 1
ATOM 1035 C CA . ILE A 1 129 ? -12.367 -19.969 -11.297 1 82.75 129 ILE A CA 1
ATOM 1036 C C . ILE A 1 129 ? -11.086 -20.375 -12.023 1 82.75 129 ILE A C 1
ATOM 1038 O O . ILE A 1 129 ? -10.188 -19.547 -12.203 1 82.75 129 ILE A O 1
ATOM 1042 N N . PRO A 1 130 ? -11.055 -21.547 -12.469 1 75.19 130 PRO A N 1
ATOM 1043 C CA . PRO A 1 130 ? -9.82 -22.047 -13.094 1 75.19 130 PRO A CA 1
ATOM 1044 C C . PRO A 1 130 ? -9.43 -21.25 -14.328 1 75.19 130 PRO A C 1
ATOM 1046 O O . PRO A 1 130 ? -8.242 -21.141 -14.648 1 75.19 130 PRO A O 1
ATOM 1049 N N . ALA A 1 131 ? -10.344 -20.672 -14.883 1 74 131 ALA A N 1
ATOM 1050 C CA . ALA A 1 131 ? -10.109 -20 -16.156 1 74 131 ALA A CA 1
ATOM 1051 C C . ALA A 1 131 ? -9.602 -18.578 -15.93 1 74 131 ALA A C 1
ATOM 1053 O O . ALA A 1 131 ? -9.227 -17.891 -16.875 1 74 131 ALA A O 1
ATOM 1054 N N . ASP A 1 132 ? -9.469 -18.141 -14.695 1 82.62 132 ASP A N 1
ATOM 1055 C CA . ASP A 1 132 ? -9.023 -16.766 -14.453 1 82.62 132 ASP A CA 1
ATOM 1056 C C . ASP A 1 132 ? -7.672 -16.75 -13.734 1 82.62 132 ASP A C 1
ATOM 1058 O O . ASP A 1 132 ? -7.609 -16.578 -12.516 1 82.62 132 ASP A O 1
ATOM 1062 N N . PRO A 1 133 ? -6.598 -16.828 -14.555 1 81.38 133 PRO A N 1
ATOM 1063 C CA . PRO A 1 133 ? -5.266 -16.891 -13.945 1 81.38 133 PRO A CA 1
ATOM 1064 C C . PRO A 1 133 ? -4.84 -15.562 -13.328 1 81.38 133 PRO A C 1
ATOM 1066 O O . PRO A 1 133 ? -3.863 -15.508 -12.578 1 81.38 133 PRO A O 1
ATOM 1069 N N . ASN A 1 134 ? -5.66 -14.57 -13.555 1 89.88 134 ASN A N 1
ATOM 1070 C CA . ASN A 1 134 ? -5.254 -13.242 -13.117 1 89.88 134 ASN A CA 1
ATOM 1071 C C . ASN A 1 134 ? -5.93 -12.852 -11.805 1 89.88 134 ASN A C 1
ATOM 1073 O O . ASN A 1 134 ? -5.633 -11.797 -11.242 1 89.88 134 ASN A O 1
ATOM 1077 N N . ARG A 1 135 ? -6.711 -13.688 -11.328 1 92.75 135 ARG A N 1
ATOM 1078 C CA . ARG A 1 135 ? -7.566 -13.305 -10.211 1 92.75 135 ARG A CA 1
ATOM 1079 C C . ARG A 1 135 ? -6.738 -12.945 -8.984 1 92.75 135 ARG A C 1
ATOM 1081 O O . ARG A 1 135 ? -6.984 -11.93 -8.336 1 92.75 135 ARG A O 1
ATOM 1088 N N . LEU A 1 136 ? -5.742 -13.734 -8.68 1 92.94 136 LEU A N 1
ATOM 1089 C CA . LEU A 1 136 ? -4.906 -13.492 -7.508 1 92.94 136 LEU A CA 1
ATOM 1090 C C . LEU A 1 136 ? -4.148 -12.18 -7.645 1 92.94 136 LEU A C 1
ATOM 1092 O O . LEU A 1 136 ? -4.043 -11.414 -6.684 1 92.94 136 LEU A O 1
ATOM 1096 N N . GLY A 1 137 ? -3.629 -11.969 -8.789 1 94.75 137 GLY A N 1
ATOM 1097 C CA . GLY A 1 137 ? -2.98 -10.695 -9.055 1 94.75 137 GLY A CA 1
ATOM 1098 C C . GLY A 1 137 ? -3.91 -9.508 -8.898 1 94.75 137 GLY A C 1
ATOM 1099 O O . GLY A 1 137 ? -3.543 -8.5 -8.289 1 94.75 137 GLY A O 1
ATOM 1100 N N . ASP A 1 138 ? -5.109 -9.633 -9.445 1 96.44 138 ASP A N 1
ATOM 1101 C CA . ASP A 1 138 ? -6.102 -8.57 -9.328 1 96.44 138 ASP A CA 1
ATOM 1102 C C . ASP A 1 138 ? -6.422 -8.281 -7.867 1 96.44 138 ASP A C 1
ATOM 1104 O O . ASP A 1 138 ? -6.438 -7.117 -7.449 1 96.44 138 ASP A O 1
ATOM 1108 N N . LEU A 1 139 ? -6.598 -9.32 -7.094 1 96.19 139 LEU A N 1
ATOM 1109 C CA . LEU A 1 139 ? -6.938 -9.164 -5.684 1 96.19 139 LEU A CA 1
ATOM 1110 C C . LEU A 1 139 ? -5.824 -8.438 -4.938 1 96.19 139 LEU A C 1
ATOM 1112 O O . LEU A 1 139 ? -6.086 -7.48 -4.199 1 96.19 139 LEU A O 1
ATOM 1116 N N . THR A 1 140 ? -4.641 -8.844 -5.168 1 96.75 140 THR A N 1
ATOM 1117 C CA . THR A 1 140 ? -3.518 -8.297 -4.41 1 96.75 140 THR A CA 1
ATOM 1118 C C . THR A 1 140 ? -3.215 -6.867 -4.844 1 96.75 140 THR A C 1
ATOM 1120 O O . THR A 1 140 ? -3.072 -5.977 -4.004 1 96.75 140 THR A O 1
ATOM 1123 N N . PHE A 1 141 ? -3.236 -6.523 -6.066 1 96.62 141 PHE A N 1
ATOM 1124 C CA . PHE A 1 141 ? -2.854 -5.203 -6.551 1 96.62 141 PHE A CA 1
ATOM 1125 C C . PHE A 1 141 ? -3.939 -4.18 -6.242 1 96.62 141 PHE A C 1
ATOM 1127 O O . PHE A 1 141 ? -3.641 -3.033 -5.902 1 96.62 141 PHE A O 1
ATOM 1134 N N . PHE A 1 142 ? -5.16 -4.586 -6.371 1 96.81 142 PHE A N 1
ATOM 1135 C CA . PHE A 1 142 ? -6.254 -3.645 -6.16 1 96.81 142 PHE A CA 1
ATOM 1136 C C . PHE A 1 142 ? -6.426 -3.336 -4.676 1 96.81 142 PHE A C 1
ATOM 1138 O O . PHE A 1 142 ? -6.77 -2.211 -4.309 1 96.81 142 PHE A O 1
ATOM 1145 N N . ILE A 1 143 ? -6.195 -4.348 -3.869 1 97.88 143 ILE A N 1
ATOM 1146 C CA . ILE A 1 143 ? -6.52 -4.176 -2.457 1 97.88 143 ILE A CA 1
ATOM 1147 C C . ILE A 1 143 ? -5.297 -3.654 -1.708 1 97.88 143 ILE A C 1
ATOM 1149 O O . ILE A 1 143 ? -5.379 -2.658 -0.986 1 97.88 143 ILE A O 1
ATOM 1153 N N . LEU A 1 144 ? -4.168 -4.227 -1.897 1 97.31 144 LEU A N 1
ATOM 1154 C CA . LEU A 1 144 ? -2.998 -3.963 -1.068 1 97.31 144 LEU A CA 1
ATOM 1155 C C . LEU A 1 144 ? -2.398 -2.598 -1.392 1 97.31 144 LEU A C 1
ATOM 1157 O O . LEU A 1 144 ? -1.927 -1.895 -0.495 1 97.31 144 LEU A O 1
ATOM 1161 N N . SER A 1 145 ? -2.426 -2.234 -2.627 1 95.62 145 SER A N 1
ATOM 1162 C CA . SER A 1 145 ? -1.719 -1.037 -3.066 1 95.62 145 SER A CA 1
ATOM 1163 C C . SER A 1 145 ? -2.271 0.212 -2.389 1 95.62 145 SER A C 1
ATOM 1165 O O . SER A 1 145 ? -1.514 1.002 -1.821 1 95.62 145 SER A O 1
ATOM 1167 N N . PRO A 1 146 ? -3.543 0.386 -2.393 1 96.5 146 PRO A N 1
ATOM 1168 C CA . PRO A 1 146 ? -4.066 1.635 -1.832 1 96.5 146 PRO A CA 1
ATOM 1169 C C . PRO A 1 146 ? -4.379 1.527 -0.342 1 96.5 146 PRO A C 1
ATOM 1171 O O . PRO A 1 146 ? -4.547 2.547 0.332 1 96.5 146 PRO A O 1
ATOM 1174 N N . LEU A 1 147 ? -4.488 0.391 0.23 1 97.69 147 LEU A N 1
ATOM 1175 C CA . LEU A 1 147 ? -5.141 0.174 1.518 1 97.69 147 LEU A CA 1
ATOM 1176 C C . LEU A 1 147 ? -4.383 0.884 2.635 1 97.69 147 LEU A C 1
ATOM 1178 O O . LEU A 1 147 ? -4.984 1.606 3.434 1 97.69 147 LEU A O 1
ATOM 1182 N N . GLN A 1 148 ? -3.113 0.643 2.686 1 95.5 148 GLN A N 1
ATOM 1183 C CA . GLN A 1 148 ? -2.332 1.223 3.773 1 95.5 148 GLN A CA 1
ATOM 1184 C C . GLN A 1 148 ? -2.355 2.748 3.717 1 95.5 148 GLN A C 1
ATOM 1186 O O . GLN A 1 148 ? -2.467 3.41 4.75 1 95.5 148 GLN A O 1
ATOM 1191 N N . THR A 1 149 ? -2.238 3.275 2.539 1 95.44 149 THR A N 1
ATOM 1192 C CA . THR A 1 149 ? -2.287 4.723 2.355 1 95.44 149 THR A CA 1
ATOM 1193 C C . THR A 1 149 ? -3.641 5.277 2.789 1 95.44 149 THR A C 1
ATOM 1195 O O . THR A 1 149 ? -3.705 6.246 3.549 1 95.44 149 THR A O 1
ATOM 1198 N N . LEU A 1 150 ? -4.668 4.684 2.326 1 96.88 150 LEU A N 1
ATOM 1199 C CA . LEU A 1 150 ? -6.016 5.133 2.656 1 96.88 150 LEU A CA 1
ATOM 1200 C C . LEU A 1 150 ? -6.273 5.02 4.156 1 96.88 150 LEU A C 1
ATOM 1202 O O . LEU A 1 150 ? -6.863 5.922 4.758 1 96.88 150 LEU A O 1
ATOM 1206 N N . ALA A 1 151 ? -5.84 3.938 4.738 1 96.19 151 ALA A N 1
ATOM 1207 C CA . ALA A 1 151 ? -5.984 3.748 6.18 1 96.19 151 ALA A CA 1
ATOM 1208 C C . ALA A 1 151 ? -5.262 4.848 6.949 1 96.19 151 ALA A C 1
ATOM 1210 O O . ALA A 1 151 ? -5.801 5.398 7.914 1 96.19 151 ALA A O 1
ATOM 1211 N N . ASN A 1 152 ? -4.098 5.176 6.559 1 93.44 152 ASN A N 1
ATOM 1212 C CA . ASN A 1 152 ? -3.326 6.223 7.219 1 93.44 152 ASN A CA 1
ATOM 1213 C C . ASN A 1 152 ? -3.99 7.59 7.07 1 93.44 152 ASN A C 1
ATOM 1215 O O . ASN A 1 152 ? -3.984 8.391 8.008 1 93.44 152 ASN A O 1
ATOM 1219 N N . MET A 1 153 ? -4.52 7.879 5.883 1 92.62 153 MET A N 1
ATOM 1220 C CA . MET A 1 153 ? -5.195 9.148 5.648 1 92.62 153 MET A CA 1
ATOM 1221 C C . MET A 1 153 ? -6.402 9.305 6.566 1 92.62 153 MET A C 1
ATOM 1223 O O . MET A 1 153 ? -6.594 10.359 7.176 1 92.62 153 MET A O 1
ATOM 1227 N N . ILE A 1 154 ? -7.18 8.266 6.652 1 92.5 154 ILE A N 1
ATOM 1228 C CA . ILE A 1 154 ? -8.367 8.289 7.5 1 92.5 154 ILE A CA 1
ATOM 1229 C C . ILE A 1 154 ? -7.957 8.43 8.961 1 92.5 154 ILE A C 1
ATOM 1231 O O . ILE A 1 154 ? -8.602 9.148 9.727 1 92.5 154 ILE A O 1
ATOM 1235 N N . SER A 1 155 ? -6.953 7.746 9.367 1 92.25 155 SER A N 1
ATOM 1236 C CA . SER A 1 155 ? -6.43 7.852 10.727 1 92.25 155 SER A CA 1
ATOM 1237 C C . SER A 1 155 ? -6 9.281 11.047 1 92.25 155 SER A C 1
ATOM 1239 O O . SER A 1 155 ? -6.23 9.773 12.156 1 92.25 155 SER A O 1
ATOM 1241 N N . GLU A 1 156 ? -5.305 9.922 10.133 1 89.25 156 GLU A N 1
ATOM 1242 C CA . GLU A 1 156 ? -4.895 11.312 10.297 1 89.25 156 GLU A CA 1
ATOM 1243 C C . GLU A 1 156 ? -6.105 12.227 10.453 1 89.25 156 GLU A C 1
ATOM 1245 O O . GLU A 1 156 ? -6.094 13.148 11.266 1 89.25 156 GLU A O 1
ATOM 1250 N N . ASP A 1 157 ? -7.113 12.039 9.625 1 87.62 157 ASP A N 1
ATOM 1251 C CA . ASP A 1 157 ? -8.344 12.812 9.734 1 87.62 157 ASP A CA 1
ATOM 1252 C C . ASP A 1 157 ? -8.953 12.68 11.133 1 87.62 157 ASP A C 1
ATOM 1254 O O . ASP A 1 157 ? -9.461 13.664 11.688 1 87.62 157 ASP A O 1
ATOM 1258 N N . LEU A 1 158 ? -8.953 11.461 11.625 1 88 158 LEU A N 1
ATOM 1259 C CA . LEU A 1 158 ? -9.461 11.227 12.969 1 88 158 LEU A CA 1
ATOM 1260 C C . LEU A 1 158 ? -8.664 12.008 14 1 88 158 LEU A C 1
ATOM 1262 O O . LEU A 1 158 ? -9.242 12.633 14.898 1 88 158 LEU A O 1
ATOM 1266 N N . LEU A 1 159 ? -7.363 11.977 13.883 1 86.19 159 LEU A N 1
ATOM 1267 C CA . LEU A 1 159 ? -6.496 12.695 14.812 1 86.19 159 LEU A CA 1
ATOM 1268 C C . LEU A 1 159 ? -6.777 14.195 14.766 1 86.19 159 LEU A C 1
ATOM 1270 O O . LEU A 1 159 ? -6.852 14.844 15.812 1 86.19 159 LEU A O 1
ATOM 1274 N N . VAL A 1 160 ? -6.922 14.75 13.625 1 84.88 160 VAL A N 1
ATOM 1275 C CA . VAL A 1 160 ? -7.219 16.172 13.453 1 84.88 160 VAL A CA 1
ATOM 1276 C C . VAL A 1 160 ? -8.562 16.5 14.102 1 84.88 160 VAL A C 1
ATOM 1278 O O . VAL A 1 160 ? -8.703 17.531 14.758 1 84.88 160 VAL A O 1
ATOM 1281 N N . SER A 1 161 ? -9.5 15.648 13.836 1 84.94 161 SER A N 1
ATOM 1282 C CA . SER A 1 161 ? -10.82 15.852 14.43 1 84.94 161 SER A CA 1
ATOM 1283 C C . SER A 1 161 ? -10.75 15.836 15.953 1 84.94 161 SER A C 1
ATOM 1285 O O . SER A 1 161 ? -11.422 16.625 16.609 1 84.94 161 SER A O 1
ATOM 1287 N N . LYS A 1 162 ? -9.961 14.977 16.484 1 82.94 162 LYS A N 1
ATOM 1288 C CA . LYS A 1 162 ? -9.781 14.891 17.938 1 82.94 162 LYS A CA 1
ATOM 1289 C C . LYS A 1 162 ? -9.125 16.156 18.484 1 82.94 162 LYS A C 1
ATOM 1291 O O . LYS A 1 162 ? -9.578 16.719 19.484 1 82.94 162 LYS A O 1
ATOM 1296 N N . LEU A 1 163 ? -8.195 16.641 17.828 1 83.38 163 LEU A N 1
ATOM 1297 C CA . LEU A 1 163 ? -7.422 17.781 18.281 1 83.38 163 LEU A CA 1
ATOM 1298 C C . LEU A 1 163 ? -8.219 19.078 18.109 1 83.38 163 LEU A C 1
ATOM 1300 O O . LEU A 1 163 ? -8.062 20.016 18.906 1 83.38 163 LEU A O 1
ATOM 1304 N N . SER A 1 164 ? -8.953 19.078 17.047 1 81.62 164 SER A N 1
ATOM 1305 C CA . SER A 1 164 ? -9.742 20.281 16.797 1 81.62 164 SER A CA 1
ATOM 1306 C C . SER A 1 164 ? -10.938 20.375 17.734 1 81.62 164 SER A C 1
ATOM 1308 O O . SER A 1 164 ? -11.578 21.422 17.844 1 81.62 164 SER A O 1
ATOM 1310 N N . GLY A 1 165 ? -11.148 19.312 18.406 1 71.81 165 GLY A N 1
ATOM 1311 C CA . GLY A 1 165 ? -12.281 19.297 19.328 1 71.81 165 GLY A CA 1
ATOM 1312 C C . GLY A 1 165 ? -13.617 19.156 18.625 1 71.81 165 GLY A C 1
ATOM 1313 O O . GLY A 1 165 ? -14.648 19.562 19.172 1 71.81 165 GLY A O 1
ATOM 1314 N N . VAL A 1 166 ? -13.484 19.016 17.312 1 62.5 166 VAL A N 1
ATOM 1315 C CA . VAL A 1 166 ? -14.75 18.844 16.609 1 62.5 166 VAL A CA 1
ATOM 1316 C C . VAL A 1 166 ? -15.531 17.688 17.234 1 62.5 166 VAL A C 1
ATOM 1318 O O . VAL A 1 166 ? -14.977 16.609 17.469 1 62.5 166 VAL A O 1
ATOM 1321 N N . ALA A 1 167 ? -16.5 18.016 17.781 1 62.34 167 ALA A N 1
ATOM 1322 C CA . ALA A 1 167 ? -17.281 17.109 18.609 1 62.34 167 ALA A CA 1
ATOM 1323 C C . ALA A 1 167 ? -18 16.062 17.766 1 62.34 167 ALA A C 1
ATOM 1325 O O . ALA A 1 167 ? -18.438 15.031 18.281 1 62.34 167 ALA A O 1
ATOM 1326 N N . HIS A 1 168 ? -18.062 16.344 16.5 1 69.31 168 HIS A N 1
ATOM 1327 C CA . HIS A 1 168 ? -18.922 15.375 15.812 1 69.31 168 HIS A CA 1
ATOM 1328 C C . HIS A 1 168 ? -18.078 14.359 15.039 1 69.31 168 HIS A C 1
ATOM 1330 O O . HIS A 1 168 ? -17.422 14.711 14.055 1 69.31 168 HIS A O 1
ATOM 1336 N N . LEU A 1 169 ? -17.953 13.18 15.641 1 82.25 169 LEU A N 1
ATOM 1337 C CA . LEU A 1 169 ? -17.375 12.023 14.969 1 82.25 169 LEU A CA 1
ATOM 1338 C C . LEU A 1 169 ? -18.453 11.195 14.281 1 82.25 169 LEU A C 1
ATOM 1340 O O . LEU A 1 169 ? -19.516 10.938 14.867 1 82.25 169 LEU A O 1
ATOM 1344 N N . ASP A 1 170 ? -18.312 10.992 13.047 1 81 170 ASP A N 1
ATOM 1345 C CA . ASP A 1 170 ? -19.266 10.094 12.391 1 81 170 ASP A CA 1
ATOM 1346 C C . ASP A 1 170 ? -18.969 8.641 12.727 1 81 170 ASP A C 1
ATOM 1348 O O . ASP A 1 170 ? -18.062 8.352 13.508 1 81 170 ASP A O 1
ATOM 1352 N N . GLN A 1 171 ? -19.812 7.793 12.25 1 85.12 171 GLN A N 1
ATOM 1353 C CA . GLN A 1 171 ? -19.75 6.379 12.594 1 85.12 171 GLN A CA 1
ATOM 1354 C C . GLN A 1 171 ? -18.438 5.75 12.148 1 85.12 171 GLN A C 1
ATOM 1356 O O . GLN A 1 171 ? -17.922 4.836 12.797 1 85.12 171 GLN A O 1
ATOM 1361 N N . LEU A 1 172 ? -17.922 6.129 11.102 1 85.25 172 LEU A N 1
ATOM 1362 C CA . LEU A 1 172 ? -16.656 5.586 10.633 1 85.25 172 LEU A CA 1
ATOM 1363 C C . LEU A 1 172 ? -15.531 5.93 11.594 1 85.25 172 LEU A C 1
ATOM 1365 O O . LEU A 1 172 ? -14.727 5.062 11.961 1 85.25 172 LEU A O 1
ATOM 1369 N N . MET A 1 173 ? -15.508 7.18 11.984 1 85.62 173 MET A N 1
ATOM 1370 C CA . MET A 1 173 ? -14.508 7.621 12.953 1 85.62 173 MET A CA 1
ATOM 1371 C C . MET A 1 173 ? -14.672 6.891 14.281 1 85.62 173 MET A C 1
ATOM 1373 O O . MET A 1 173 ? -13.688 6.527 14.922 1 85.62 173 MET A O 1
ATOM 1377 N N . GLU A 1 174 ? -15.844 6.703 14.578 1 86.19 174 GLU A N 1
ATOM 1378 C CA . GLU A 1 174 ? -16.125 5.957 15.805 1 86.19 174 GLU A CA 1
ATOM 1379 C C . GLU A 1 174 ? -15.609 4.523 15.703 1 86.19 174 GLU A C 1
ATOM 1381 O O . GLU A 1 174 ? -15.047 3.992 16.656 1 86.19 174 GLU A O 1
ATOM 1386 N N . GLU A 1 175 ? -15.82 3.91 14.594 1 86.62 175 GLU A N 1
ATOM 1387 C CA . GLU A 1 175 ? -15.312 2.559 14.367 1 86.62 175 GLU A CA 1
ATOM 1388 C C . GLU A 1 175 ? -13.789 2.516 14.484 1 86.62 175 GLU A C 1
ATOM 1390 O O . GLU A 1 175 ? -13.234 1.567 15.039 1 86.62 175 GLU A O 1
ATOM 1395 N N . LEU A 1 176 ? -13.203 3.518 13.977 1 85.44 176 LEU A N 1
ATOM 1396 C CA . LEU A 1 176 ? -11.75 3.604 14.031 1 85.44 176 LEU A CA 1
ATOM 1397 C C . LEU A 1 176 ? -11.266 3.691 15.477 1 85.44 176 LEU A C 1
ATOM 1399 O O . LEU A 1 176 ? -10.266 3.062 15.836 1 85.44 176 LEU A O 1
ATOM 1403 N N . ILE A 1 177 ? -11.922 4.453 16.25 1 82.94 177 ILE A N 1
ATOM 1404 C CA . ILE A 1 177 ? -11.57 4.629 17.641 1 82.94 177 ILE A CA 1
ATOM 1405 C C . ILE A 1 177 ? -11.727 3.303 18.391 1 82.94 177 ILE A C 1
ATOM 1407 O O . ILE A 1 177 ? -10.859 2.916 19.172 1 82.94 177 ILE A O 1
ATOM 1411 N N . LEU A 1 178 ? -12.695 2.566 18.078 1 82.19 178 LEU A N 1
ATOM 1412 C CA . LEU A 1 178 ? -13.031 1.319 18.75 1 82.19 178 LEU A CA 1
ATOM 1413 C C . LEU A 1 178 ? -12.008 0.232 18.422 1 82.19 178 LEU A C 1
ATOM 1415 O O . LEU A 1 178 ? -11.758 -0.658 19.234 1 82.19 178 LEU A O 1
ATOM 1419 N N . CYS A 1 179 ? -11.484 0.334 17.25 1 82.31 179 CYS A N 1
ATOM 1420 C CA . CYS A 1 179 ? -10.578 -0.721 16.812 1 82.31 179 CYS A CA 1
ATOM 1421 C C . CYS A 1 179 ? -9.148 -0.444 17.281 1 82.31 179 CYS A C 1
ATOM 1423 O O . CYS A 1 179 ? -8.273 -1.304 17.156 1 82.31 179 CYS A O 1
ATOM 1425 N N . ASP A 1 180 ? -8.953 0.719 17.75 1 76.62 180 ASP A N 1
ATOM 1426 C CA . ASP A 1 180 ? -7.617 1.059 18.234 1 76.62 180 ASP A CA 1
ATOM 1427 C C . ASP A 1 180 ? -7.438 0.634 19.703 1 76.62 180 ASP A C 1
ATOM 1429 O O . ASP A 1 180 ? -8.07 1.191 20.594 1 76.62 180 ASP A O 1
ATOM 1433 N N . PRO A 1 181 ? -6.672 -0.313 19.844 1 69.88 181 PRO A N 1
ATOM 1434 C CA . PRO A 1 181 ? -6.504 -0.807 21.203 1 69.88 181 PRO A CA 1
ATOM 1435 C C . PRO A 1 181 ? -6.055 0.283 22.172 1 69.88 181 PRO A C 1
ATOM 1437 O O . PRO A 1 181 ? -6.387 0.234 23.359 1 69.88 181 PRO A O 1
ATOM 1440 N N . GLY A 1 182 ? -5.355 1.241 21.703 1 64.5 182 GLY A N 1
ATOM 1441 C CA . GLY A 1 182 ? -4.906 2.301 22.594 1 64.5 182 GLY A CA 1
ATOM 1442 C C . GLY A 1 182 ? -5.938 3.396 22.781 1 64.5 182 GLY A C 1
ATOM 1443 O O . GLY A 1 182 ? -5.844 4.188 23.719 1 64.5 182 GLY A O 1
ATOM 1444 N N . GLU A 1 183 ? -6.832 3.494 21.922 1 59.84 183 GLU A N 1
ATOM 1445 C CA . GLU A 1 183 ? -7.762 4.621 21.922 1 59.84 183 GLU A CA 1
ATOM 1446 C C . GLU A 1 183 ? -9.117 4.223 22.5 1 59.84 183 GLU A C 1
ATOM 1448 O O . GLU A 1 183 ? -10.031 5.043 22.562 1 59.84 183 GLU A O 1
ATOM 1453 N N . GLN A 1 184 ? -9.258 3.051 22.812 1 57.84 184 GLN A N 1
ATOM 1454 C CA . GLN A 1 184 ? -10.578 2.629 23.266 1 57.84 184 GLN A CA 1
ATOM 1455 C C . GLN A 1 184 ? -11.039 3.473 24.453 1 57.84 184 GLN A C 1
ATOM 1457 O O . GLN A 1 184 ? -12.242 3.701 24.625 1 57.84 184 GLN A O 1
ATOM 1462 N N . LYS A 1 185 ? -10.125 4.082 25.125 1 54.56 185 LYS A N 1
ATOM 1463 C CA . LYS A 1 185 ? -10.477 4.84 26.312 1 54.56 185 LYS A CA 1
ATOM 1464 C C . LYS A 1 185 ? -11.156 6.16 25.953 1 54.56 185 LYS A C 1
ATOM 1466 O O . LYS A 1 185 ? -11.977 6.668 26.719 1 54.56 185 LYS A O 1
ATOM 1471 N N . VAL A 1 186 ? -10.945 6.66 24.891 1 52.44 186 VAL A N 1
ATOM 1472 C CA . VAL A 1 186 ? -11.469 7.965 24.5 1 52.44 186 VAL A CA 1
ATOM 1473 C C . VAL A 1 186 ? -12.992 7.898 24.391 1 52.44 186 VAL A C 1
ATOM 1475 O O . VAL A 1 186 ? -13.695 8.789 24.875 1 52.44 186 VAL A O 1
ATOM 1478 N N . LEU A 1 187 ? -13.477 6.945 23.781 1 55.78 187 LEU A N 1
ATOM 1479 C CA . LEU A 1 187 ? -14.922 6.844 23.594 1 55.78 187 LEU A CA 1
ATOM 1480 C C . LEU A 1 187 ? -15.617 6.531 24.922 1 55.78 187 LEU A C 1
ATOM 1482 O O . LEU A 1 187 ? -16.766 6.934 25.141 1 55.78 187 LEU A O 1
ATOM 1486 N N . SER A 1 188 ? -14.945 5.691 25.688 1 52.38 188 SER A N 1
ATOM 1487 C CA . SER A 1 188 ? -15.578 5.422 26.969 1 52.38 188 SER A CA 1
ATOM 1488 C C . SER A 1 188 ? -15.867 6.715 27.734 1 52.38 188 SER A C 1
ATOM 1490 O O . SER A 1 188 ? -16.922 6.852 28.359 1 52.38 188 SER A O 1
ATOM 1492 N N . ASN A 1 189 ? -15 7.629 27.547 1 50.12 189 ASN A N 1
ATOM 1493 C CA . ASN A 1 189 ? -15.188 8.906 28.219 1 50.12 189 ASN A CA 1
ATOM 1494 C C . ASN A 1 189 ? -16.312 9.719 27.594 1 50.12 189 ASN A C 1
ATOM 1496 O O . ASN A 1 189 ? -17.047 10.414 28.297 1 50.12 189 ASN A O 1
ATOM 1500 N N . ARG A 1 190 ? -16.391 9.68 26.359 1 49.88 190 ARG A N 1
ATOM 1501 C CA . ARG A 1 190 ? -17.453 10.406 25.656 1 49.88 190 ARG A CA 1
ATOM 1502 C C . ARG A 1 190 ? -18.828 9.844 25.984 1 49.88 190 ARG A C 1
ATOM 1504 O O . ARG A 1 190 ? -19.797 10.586 26.141 1 49.88 190 ARG A O 1
ATOM 1511 N N . PHE A 1 191 ? -18.875 8.531 26.016 1 50.09 191 PHE A N 1
ATOM 1512 C CA . PHE A 1 191 ? -20.141 7.898 26.359 1 50.09 191 PHE A CA 1
ATOM 1513 C C . PHE A 1 191 ? -20.469 8.133 27.844 1 50.09 191 PHE A C 1
ATOM 1515 O O . PHE A 1 191 ? -21.641 8.195 28.219 1 50.09 191 PHE A O 1
ATOM 1522 N N . GLN A 1 192 ? -19.531 8.172 28.594 1 47.91 192 GLN A N 1
ATOM 1523 C CA . GLN A 1 192 ? -19.812 8.453 29.984 1 47.91 192 GLN A CA 1
ATOM 1524 C C . GLN A 1 192 ? -20.312 9.875 30.172 1 47.91 192 GLN A C 1
ATOM 1526 O O . GLN A 1 192 ? -21.203 10.125 31 1 47.91 192 GLN A O 1
ATOM 1531 N N . ASN A 1 193 ? -19.641 10.734 29.453 1 48.03 193 ASN A N 1
ATOM 1532 C CA . ASN A 1 193 ? -20.031 12.117 29.672 1 48.03 193 ASN A CA 1
ATOM 1533 C C . ASN A 1 193 ? -21.375 12.422 29.016 1 48.03 193 ASN A C 1
ATOM 1535 O O . ASN A 1 193 ? -22.031 13.414 29.359 1 48.03 193 ASN A O 1
ATOM 1539 N N . GLY A 1 194 ? -21.688 11.695 27.969 1 46.28 194 GLY A N 1
ATOM 1540 C CA . GLY A 1 194 ? -23 11.867 27.391 1 46.28 194 GLY A CA 1
ATOM 1541 C C . GLY A 1 194 ? -24.125 11.461 28.344 1 46.28 194 GLY A C 1
ATOM 1542 O O . GLY A 1 194 ? -25.266 11.898 28.188 1 46.28 194 GLY A O 1
ATOM 1543 N N . GLU A 1 195 ? -23.922 10.461 29.109 1 45.59 195 GLU A N 1
ATOM 1544 C CA . GLU A 1 195 ? -24.953 10.047 30.047 1 45.59 195 GLU A CA 1
ATOM 1545 C C . GLU A 1 195 ? -25.156 11.094 31.141 1 45.59 195 GLU A C 1
ATOM 1547 O O . GLU A 1 195 ? -26.219 11.156 31.75 1 45.59 195 GLU A O 1
ATOM 1552 N N . ASN A 1 196 ? -24.141 11.828 31.453 1 45.06 196 ASN A N 1
ATOM 1553 C CA . ASN A 1 196 ? -24.375 12.688 32.594 1 45.06 196 ASN A CA 1
ATOM 1554 C C . ASN A 1 196 ? -25.172 13.93 32.219 1 45.06 196 ASN A C 1
ATOM 1556 O O . ASN A 1 196 ? -25.594 14.688 33.094 1 45.06 196 ASN A O 1
ATOM 1560 N N . HIS A 1 197 ? -25.141 14.352 30.938 1 40.78 197 HIS A N 1
ATOM 1561 C CA . HIS A 1 197 ? -25.859 15.602 30.734 1 40.78 197 HIS A CA 1
ATOM 1562 C C . HIS A 1 197 ? -27.297 15.352 30.344 1 40.78 197 HIS A C 1
ATOM 1564 O O . HIS A 1 197 ? -28.016 16.281 29.969 1 40.78 197 HIS A O 1
ATOM 1570 N N . GLY A 1 198 ? -27.719 14 30.234 1 33.91 198 GLY A N 1
ATOM 1571 C CA . GLY A 1 198 ? -29.172 13.914 30.188 1 33.91 198 GLY A CA 1
ATOM 1572 C C . GLY A 1 198 ? -29.812 13.844 31.562 1 33.91 198 GLY A C 1
ATOM 1573 O O . GLY A 1 198 ? -29.156 13.484 32.531 1 33.91 198 GLY A O 1
ATOM 1574 N N . MET B 1 1 ? -5.203 11.305 -33.594 1 40.41 1 MET B N 1
ATOM 1575 C CA . MET B 1 1 ? -4.785 12.398 -32.719 1 40.41 1 MET B CA 1
ATOM 1576 C C . MET B 1 1 ? -5.367 12.234 -31.328 1 40.41 1 MET B C 1
ATOM 1578 O O . MET B 1 1 ? -4.672 12.445 -30.328 1 40.41 1 MET B O 1
ATOM 1582 N N . ILE B 1 2 ? -6.715 11.875 -31.234 1 44.5 2 ILE B N 1
ATOM 1583 C CA . ILE B 1 2 ? -7.453 11.609 -30.016 1 44.5 2 ILE B CA 1
ATOM 1584 C C . ILE B 1 2 ? -6.867 10.383 -29.312 1 44.5 2 ILE B C 1
ATOM 1586 O O . ILE B 1 2 ? -6.68 10.383 -28.094 1 44.5 2 ILE B O 1
ATOM 1590 N N . GLU B 1 3 ? -6.582 9.359 -30.219 1 51.09 3 GLU B N 1
ATOM 1591 C CA . GLU B 1 3 ? -5.988 8.141 -29.672 1 51.09 3 GLU B CA 1
ATOM 1592 C C . GLU B 1 3 ? -4.617 8.422 -29.062 1 51.09 3 GLU B C 1
ATOM 1594 O O . GLU B 1 3 ? -4.297 7.918 -27.984 1 51.09 3 GLU B O 1
ATOM 1599 N N . SER B 1 4 ? -3.875 9.312 -29.812 1 55.62 4 SER B N 1
ATOM 1600 C CA . SER B 1 4 ? -2.553 9.719 -29.359 1 55.62 4 SER B CA 1
ATOM 1601 C C . SER B 1 4 ? -2.646 10.555 -28.078 1 55.62 4 SER B C 1
ATOM 1603 O O . SER B 1 4 ? -1.864 10.367 -27.156 1 55.62 4 SER B O 1
ATOM 1605 N N . SER B 1 5 ? -3.695 11.492 -28.078 1 57.81 5 SER B N 1
ATOM 1606 C CA . SER B 1 5 ? -3.889 12.352 -26.922 1 57.81 5 SER B CA 1
ATOM 1607 C C . SER B 1 5 ? -4.305 11.539 -25.703 1 57.81 5 SER B C 1
ATOM 1609 O O . SER B 1 5 ? -3.795 11.766 -24.594 1 57.81 5 SER B O 1
ATOM 1611 N N . SER B 1 6 ? -5.102 10.586 -26.047 1 70.88 6 SER B N 1
ATOM 1612 C CA . SER B 1 6 ? -5.566 9.719 -24.969 1 70.88 6 SER B CA 1
ATOM 1613 C C . SER B 1 6 ? -4.43 8.875 -24.406 1 70.88 6 SER B C 1
ATOM 1615 O O . SER B 1 6 ? -4.336 8.672 -23.188 1 70.88 6 SER B O 1
ATOM 1617 N N . SER B 1 7 ? -3.535 8.719 -25.375 1 81.75 7 SER B N 1
ATOM 1618 C CA . SER B 1 7 ? -2.387 7.926 -24.953 1 81.75 7 SER B CA 1
ATOM 1619 C C . SER B 1 7 ? -1.419 8.758 -24.109 1 81.75 7 SER B C 1
ATOM 1621 O O . SER B 1 7 ? -0.877 8.273 -23.109 1 81.75 7 SER B O 1
ATOM 1623 N N . SER B 1 8 ? -1.284 10 -24.531 1 85.81 8 SER B N 1
ATOM 1624 C CA . SER B 1 8 ? -0.396 10.891 -23.797 1 85.81 8 SER B CA 1
ATOM 1625 C C . SER B 1 8 ? -0.961 11.211 -22.406 1 85.81 8 SER B C 1
ATOM 1627 O O . SER B 1 8 ? -0.217 11.289 -21.438 1 85.81 8 SER B O 1
ATOM 1629 N N . GLU B 1 9 ? -2.23 11.406 -22.391 1 87.81 9 GLU B N 1
ATOM 1630 C CA . GLU B 1 9 ? -2.889 11.688 -21.125 1 87.81 9 GLU B CA 1
ATOM 1631 C C . GLU B 1 9 ? -2.816 10.484 -20.188 1 87.81 9 GLU B C 1
ATOM 1633 O O . GLU B 1 9 ? -2.574 10.641 -18.984 1 87.81 9 GLU B O 1
ATOM 1638 N N . MET B 1 10 ? -3.014 9.375 -20.766 1 90.88 10 MET B N 1
ATOM 1639 C CA . MET B 1 10 ? -2.91 8.141 -20 1 90.88 10 MET B CA 1
ATOM 1640 C C . MET B 1 10 ? -1.512 7.98 -19.406 1 90.88 10 MET B C 1
ATOM 1642 O O . MET B 1 10 ? -1.363 7.688 -18.219 1 90.88 10 MET B O 1
ATOM 1646 N N . GLN B 1 11 ? -0.566 8.203 -20.234 1 90.81 11 GLN B N 1
ATOM 1647 C CA . GLN B 1 11 ? 0.819 8.039 -19.812 1 90.81 11 GLN B CA 1
ATOM 1648 C C . GLN B 1 11 ? 1.166 9.031 -18.703 1 90.81 11 GLN B C 1
ATOM 1650 O O . GLN B 1 11 ? 1.84 8.672 -17.734 1 90.81 11 GLN B O 1
ATOM 1655 N N . THR B 1 12 ? 0.71 10.234 -18.875 1 92.12 12 THR B N 1
ATOM 1656 C CA . THR B 1 12 ? 0.98 11.266 -17.875 1 92.12 12 THR B CA 1
ATOM 1657 C C . THR B 1 12 ? 0.34 10.898 -16.531 1 92.12 12 THR B C 1
ATOM 1659 O O . THR B 1 12 ? 0.963 11.047 -15.477 1 92.12 12 THR B O 1
ATOM 1662 N N . ALA B 1 13 ? -0.846 10.422 -16.578 1 93.38 13 ALA B N 1
ATOM 1663 C CA . ALA B 1 13 ? -1.561 10.047 -15.359 1 93.38 13 ALA B CA 1
ATOM 1664 C C . ALA B 1 13 ? -0.855 8.898 -14.648 1 93.38 13 ALA B C 1
ATOM 1666 O O . ALA B 1 13 ? -0.677 8.93 -13.43 1 93.38 13 ALA B O 1
ATOM 1667 N N . LEU B 1 14 ? -0.406 7.906 -15.422 1 95.31 14 LEU B N 1
ATOM 1668 C CA . LEU B 1 14 ? 0.277 6.746 -14.852 1 95.31 14 LEU B CA 1
ATOM 1669 C C . LEU B 1 14 ? 1.625 7.148 -14.266 1 95.31 14 LEU B C 1
ATOM 1671 O O . LEU B 1 14 ? 1.974 6.723 -13.164 1 95.31 14 LEU B O 1
ATOM 1675 N N . LEU B 1 15 ? 2.301 8.008 -14.961 1 93.75 15 LEU B N 1
ATOM 1676 C CA . LEU B 1 15 ? 3.623 8.43 -14.5 1 93.75 15 LEU B CA 1
ATOM 1677 C C . LEU B 1 15 ? 3.518 9.273 -13.242 1 93.75 15 LEU B C 1
ATOM 1679 O O . LEU B 1 15 ? 4.344 9.148 -12.328 1 93.75 15 LEU B O 1
ATOM 1683 N N . LYS B 1 16 ? 2.555 10.117 -13.18 1 92 16 LYS B N 1
ATOM 1684 C CA . LYS B 1 16 ? 2.35 10.969 -12.008 1 92 16 LYS B CA 1
ATOM 1685 C C . LYS B 1 16 ? 2.061 10.125 -10.766 1 92 16 LYS B C 1
ATOM 1687 O O . LYS B 1 16 ? 2.568 10.422 -9.68 1 92 16 LYS B O 1
ATOM 1692 N N . SER B 1 17 ? 1.235 9.148 -10.961 1 92 17 SER B N 1
ATOM 1693 C CA . SER B 1 17 ? 0.861 8.289 -9.844 1 92 17 SER B CA 1
ATOM 1694 C C . SER B 1 17 ? 2.021 7.398 -9.422 1 92 17 SER B C 1
ATOM 1696 O O . SER B 1 17 ? 2.102 6.977 -8.266 1 92 17 SER B O 1
ATOM 1698 N N . PHE B 1 18 ? 2.932 7.184 -10.312 1 95.12 18 PHE B N 1
ATOM 1699 C CA . PHE B 1 18 ? 3.967 6.172 -10.133 1 95.12 18 PHE B CA 1
ATOM 1700 C C . PHE B 1 18 ? 5.277 6.809 -9.68 1 95.12 18 PHE B C 1
ATOM 1702 O O . PHE B 1 18 ? 6.113 6.152 -9.062 1 95.12 18 PHE B O 1
ATOM 1709 N N . ALA B 1 19 ? 5.539 8.055 -9.875 1 93.31 19 ALA B N 1
ATOM 1710 C CA . ALA B 1 19 ? 6.844 8.703 -9.805 1 93.31 19 ALA B CA 1
ATOM 1711 C C . ALA B 1 19 ? 7.48 8.492 -8.43 1 93.31 19 ALA B C 1
ATOM 1713 O O . ALA B 1 19 ? 8.594 7.961 -8.328 1 93.31 19 ALA B O 1
ATOM 1714 N N . CYS B 1 20 ? 6.793 8.797 -7.422 1 94.5 20 CYS B N 1
ATOM 1715 C CA . CYS B 1 20 ? 7.348 8.664 -6.078 1 94.5 20 CYS B CA 1
ATOM 1716 C C . CYS B 1 20 ? 7.574 7.203 -5.723 1 94.5 20 CYS B C 1
ATOM 1718 O O . CYS B 1 20 ? 8.586 6.855 -5.105 1 94.5 20 CYS B O 1
ATOM 1720 N N . GLN B 1 21 ? 6.641 6.332 -6.098 1 96.94 21 GLN B N 1
ATOM 1721 C CA . GLN B 1 21 ? 6.77 4.902 -5.84 1 96.94 21 GLN B CA 1
ATOM 1722 C C . GLN B 1 21 ? 7.988 4.32 -6.551 1 96.94 21 GLN B C 1
ATOM 1724 O O . GLN B 1 21 ? 8.711 3.496 -5.988 1 96.94 21 GLN B O 1
ATOM 1729 N N . HIS B 1 22 ? 8.164 4.816 -7.734 1 96.31 22 HIS B N 1
ATOM 1730 C CA . HIS B 1 22 ? 9.312 4.387 -8.523 1 96.31 22 HIS B CA 1
ATOM 1731 C C . HIS B 1 22 ? 10.617 4.688 -7.797 1 96.31 22 HIS B C 1
ATOM 1733 O O . HIS B 1 22 ? 11.477 3.811 -7.66 1 96.31 22 HIS B O 1
ATOM 1739 N N . VAL B 1 23 ? 10.812 5.844 -7.355 1 96 23 VAL B N 1
ATOM 1740 C CA . VAL B 1 23 ? 12.055 6.27 -6.723 1 96 23 VAL B CA 1
ATOM 1741 C C . VAL B 1 23 ? 12.289 5.473 -5.441 1 96 23 VAL B C 1
ATOM 1743 O O . VAL B 1 23 ? 13.383 4.961 -5.207 1 96 23 VAL B O 1
ATOM 1746 N N . VAL B 1 24 ? 11.25 5.316 -4.66 1 97.75 24 VAL B N 1
ATOM 1747 C CA . VAL B 1 24 ? 11.352 4.605 -3.393 1 97.75 24 VAL B CA 1
ATOM 1748 C C . VAL B 1 24 ? 11.672 3.133 -3.652 1 97.75 24 VAL B C 1
ATOM 1750 O O . VAL B 1 24 ? 12.508 2.541 -2.965 1 97.75 24 VAL B O 1
ATOM 1753 N N . LEU B 1 25 ? 10.992 2.559 -4.59 1 98 25 LEU B N 1
ATOM 1754 C CA . LEU B 1 25 ? 11.242 1.169 -4.953 1 98 25 LEU B CA 1
ATOM 1755 C C . LEU B 1 25 ? 12.672 0.988 -5.457 1 98 25 LEU B C 1
ATOM 1757 O O . LEU B 1 25 ? 13.352 0.036 -5.074 1 98 25 LEU B O 1
ATOM 1761 N N . CYS B 1 26 ? 13.141 1.859 -6.281 1 96.94 26 CYS B N 1
ATOM 1762 C CA . CYS B 1 26 ? 14.477 1.773 -6.863 1 96.94 26 CYS B CA 1
ATOM 1763 C C . CYS B 1 26 ? 15.547 1.921 -5.789 1 96.94 26 CYS B C 1
ATOM 1765 O O . CYS B 1 26 ? 16.516 1.153 -5.762 1 96.94 26 CYS B O 1
ATOM 1767 N N . VAL B 1 27 ? 15.43 2.871 -4.949 1 97.5 27 VAL B N 1
ATOM 1768 C CA . VAL B 1 27 ? 16.422 3.059 -3.898 1 97.5 27 VAL B CA 1
ATOM 1769 C C . VAL B 1 27 ? 16.438 1.838 -2.98 1 97.5 27 VAL B C 1
ATOM 1771 O O . VAL B 1 27 ? 17.5 1.428 -2.504 1 97.5 27 VAL B O 1
ATOM 1774 N N . SER B 1 28 ? 15.297 1.299 -2.676 1 98.38 28 SER B N 1
ATOM 1775 C CA . SER B 1 28 ? 15.219 0.107 -1.838 1 98.38 28 SER B CA 1
ATOM 1776 C C . SER B 1 28 ? 15.93 -1.073 -2.49 1 98.38 28 SER B C 1
ATOM 1778 O O . SER B 1 28 ? 16.672 -1.8 -1.826 1 98.38 28 SER B O 1
ATOM 1780 N N . TYR B 1 29 ? 15.648 -1.254 -3.744 1 98.19 29 TYR B N 1
ATOM 1781 C CA . TYR B 1 29 ? 16.281 -2.354 -4.469 1 98.19 29 TYR B CA 1
ATOM 1782 C C . TYR B 1 29 ? 17.781 -2.166 -4.551 1 98.19 29 TYR B C 1
ATOM 1784 O O . TYR B 1 29 ? 18.547 -3.125 -4.387 1 98.19 29 TYR B O 1
ATOM 1792 N N . ARG B 1 30 ? 18.219 -0.969 -4.797 1 97.12 30 ARG B N 1
ATOM 1793 C CA . ARG B 1 30 ? 19.641 -0.662 -4.871 1 97.12 30 ARG B CA 1
ATOM 1794 C C . ARG B 1 30 ? 20.328 -0.903 -3.527 1 97.12 30 ARG B C 1
ATOM 1796 O O . ARG B 1 30 ? 21.516 -1.226 -3.477 1 97.12 30 ARG B O 1
ATOM 1803 N N . SER B 1 31 ? 19.578 -0.769 -2.502 1 98.06 31 SER B N 1
ATOM 1804 C CA . SER B 1 31 ? 20.125 -0.833 -1.151 1 98.06 31 SER B CA 1
ATOM 1805 C C . SER B 1 31 ? 20.062 -2.25 -0.592 1 98.06 31 SER B C 1
ATOM 1807 O O . SER B 1 31 ? 20.375 -2.479 0.577 1 98.06 31 SER B O 1
ATOM 1809 N N . ARG B 1 32 ? 19.672 -3.232 -1.377 1 97.56 32 ARG B N 1
ATOM 1810 C CA . ARG B 1 32 ? 19.344 -4.57 -0.888 1 97.56 32 ARG B CA 1
ATOM 1811 C C . ARG B 1 32 ? 20.562 -5.23 -0.262 1 97.56 32 ARG B C 1
ATOM 1813 O O . ARG B 1 32 ? 20.438 -6.082 0.619 1 97.56 32 ARG B O 1
ATOM 1820 N N . ASN B 1 33 ? 21.766 -4.867 -0.595 1 96.44 33 ASN B N 1
ATOM 1821 C CA . ASN B 1 33 ? 22.984 -5.473 -0.075 1 96.44 33 ASN B CA 1
ATOM 1822 C C . ASN B 1 33 ? 23.719 -4.543 0.895 1 96.44 33 ASN B C 1
ATOM 1824 O O . ASN B 1 33 ? 24.875 -4.758 1.22 1 96.44 33 ASN B O 1
ATOM 1828 N N . VAL B 1 34 ? 23.094 -3.449 1.256 1 95.06 34 VAL B N 1
ATOM 1829 C CA . VAL B 1 34 ? 23.672 -2.475 2.18 1 95.06 34 VAL B CA 1
ATOM 1830 C C . VAL B 1 34 ? 22.984 -2.592 3.541 1 95.06 34 VAL B C 1
ATOM 1832 O O . VAL B 1 34 ? 21.766 -2.75 3.615 1 95.06 34 VAL B O 1
ATOM 1835 N N . THR B 1 35 ? 23.719 -2.598 4.559 1 92.19 35 THR B N 1
ATOM 1836 C CA . THR B 1 35 ? 23.156 -2.723 5.906 1 92.19 35 THR B CA 1
ATOM 1837 C C . THR B 1 35 ? 22.953 -1.347 6.531 1 92.19 35 THR B C 1
ATOM 1839 O O . THR B 1 35 ? 23.828 -0.495 6.492 1 92.19 35 THR B O 1
ATOM 1842 N N . ASN B 1 36 ? 21.859 -1.06 7.008 1 93.5 36 ASN B N 1
ATOM 1843 C CA . ASN B 1 36 ? 21.5 0.096 7.824 1 9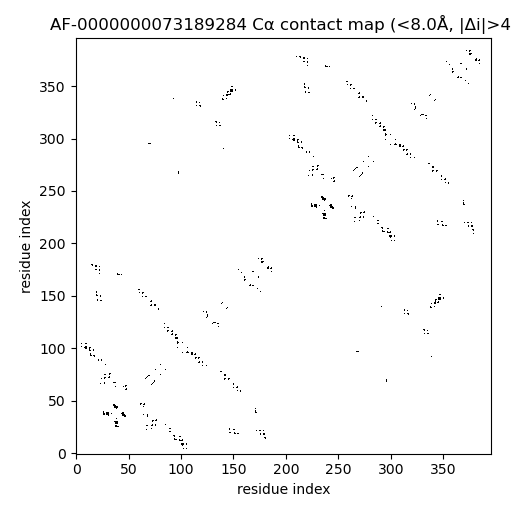3.5 36 ASN B CA 1
ATOM 1844 C C . ASN B 1 36 ? 21.719 1.404 7.07 1 93.5 36 ASN B C 1
ATOM 1846 O O . ASN B 1 36 ? 22.156 2.398 7.652 1 93.5 36 ASN B O 1
ATOM 1850 N N . SER B 1 37 ? 21.594 1.396 5.816 1 95.81 37 SER B N 1
ATOM 1851 C CA . SER B 1 37 ? 21.688 2.605 5 1 95.81 37 SER B CA 1
ATOM 1852 C C . SER B 1 37 ? 20.922 2.439 3.686 1 95.81 37 SER B C 1
ATOM 1854 O O . SER B 1 37 ? 20.688 1.316 3.236 1 95.81 37 SER B O 1
ATOM 1856 N N . LEU B 1 38 ? 20.578 3.539 3.145 1 96.88 38 LEU B N 1
ATOM 1857 C CA . LEU B 1 38 ? 20.047 3.572 1.784 1 96.88 38 LEU B CA 1
ATOM 1858 C C . LEU B 1 38 ? 21.125 4.012 0.797 1 96.88 38 LEU B C 1
ATOM 1860 O O . LEU B 1 38 ? 21.766 5.047 0.994 1 96.88 38 LEU B O 1
ATOM 1864 N N . LYS B 1 39 ? 21.328 3.225 -0.179 1 96.94 39 LYS B N 1
ATOM 1865 C CA . LYS B 1 39 ? 22.266 3.557 -1.237 1 96.94 39 LYS B CA 1
ATOM 1866 C C . LYS B 1 39 ? 21.594 4.363 -2.344 1 96.94 39 LYS B C 1
ATOM 1868 O O . LYS B 1 39 ? 20.641 3.896 -2.971 1 96.94 39 LYS B O 1
ATOM 1873 N N . LEU B 1 40 ? 22.141 5.508 -2.607 1 94.81 40 LEU B N 1
ATOM 1874 C CA . LEU B 1 40 ? 21.562 6.41 -3.602 1 94.81 40 LEU B CA 1
ATOM 1875 C C . LEU B 1 40 ? 22.219 6.207 -4.965 1 94.81 40 LEU B C 1
ATOM 1877 O O . LEU B 1 40 ? 23.172 5.445 -5.086 1 94.81 40 LEU B O 1
ATOM 1881 N N . ILE B 1 41 ? 21.688 6.801 -6 1 90.38 41 ILE B N 1
ATOM 1882 C CA . ILE B 1 41 ? 22.094 6.555 -7.383 1 90.38 41 ILE B CA 1
ATOM 1883 C C . ILE B 1 41 ? 23.516 7.047 -7.598 1 90.38 41 ILE B C 1
ATOM 1885 O O . ILE B 1 41 ? 24.25 6.512 -8.438 1 90.38 41 ILE B O 1
ATOM 1889 N N . ASN B 1 42 ? 23.938 8.07 -6.84 1 90.88 42 ASN B N 1
ATOM 1890 C CA . ASN B 1 42 ? 25.281 8.602 -6.98 1 90.88 42 ASN B CA 1
ATOM 1891 C C . ASN B 1 42 ? 26.266 7.891 -6.055 1 90.88 42 ASN B C 1
ATOM 1893 O O . ASN B 1 42 ? 27.375 8.375 -5.832 1 90.88 42 ASN B O 1
ATOM 1897 N N . ASP B 1 43 ? 25.797 6.84 -5.41 1 92.25 43 ASP B N 1
ATOM 1898 C CA . ASP B 1 43 ? 26.594 5.969 -4.555 1 92.25 43 ASP B CA 1
ATOM 1899 C C . ASP B 1 43 ? 26.844 6.617 -3.197 1 92.25 43 ASP B C 1
ATOM 1901 O O . ASP B 1 43 ? 27.75 6.211 -2.471 1 92.25 43 ASP B O 1
ATOM 1905 N N . SER B 1 44 ? 26.188 7.734 -2.984 1 92.94 44 SER B N 1
ATOM 1906 C CA . SER B 1 44 ? 26.172 8.219 -1.608 1 92.94 44 SER B CA 1
ATOM 1907 C C . SER B 1 44 ? 25.172 7.441 -0.76 1 92.94 44 SER B C 1
ATOM 1909 O O . SER B 1 44 ? 24.422 6.617 -1.281 1 92.94 44 SER B O 1
ATOM 1911 N N . TYR B 1 45 ? 25.266 7.66 0.604 1 94.62 45 TYR B N 1
ATOM 1912 C CA . TYR B 1 45 ? 24.438 6.848 1.5 1 94.62 45 TYR B CA 1
ATOM 1913 C C . TYR B 1 45 ? 23.656 7.727 2.471 1 94.62 45 TYR B C 1
ATOM 1915 O O . TYR B 1 45 ? 24.125 8.797 2.865 1 94.62 45 TYR B O 1
ATOM 1923 N N . ILE B 1 46 ? 22.422 7.41 2.758 1 93.94 46 ILE B N 1
ATOM 1924 C CA . ILE B 1 46 ? 21.672 7.922 3.904 1 93.94 46 ILE B CA 1
ATOM 1925 C C . ILE B 1 46 ? 21.703 6.898 5.035 1 93.94 46 ILE B C 1
ATOM 1927 O O . ILE B 1 46 ? 21.094 5.836 4.934 1 93.94 46 ILE B O 1
ATOM 1931 N N . PRO B 1 47 ? 22.375 7.273 6.098 1 92 47 PRO B N 1
ATOM 1932 C CA . PRO B 1 47 ? 22.5 6.312 7.195 1 92 47 PRO B CA 1
ATOM 1933 C C . PRO B 1 47 ? 21.25 6.262 8.078 1 92 47 PRO B C 1
ATOM 1935 O O . PRO B 1 47 ? 20.469 7.219 8.109 1 92 47 PRO B O 1
ATOM 1938 N N . ARG B 1 48 ? 21.125 5.105 8.75 1 90.25 48 ARG B N 1
ATOM 1939 C CA . ARG B 1 48 ? 20.078 4.977 9.758 1 90.25 48 ARG B CA 1
ATOM 1940 C C . ARG B 1 48 ? 20.297 5.957 10.906 1 90.25 48 ARG B C 1
ATOM 1942 O O . ARG B 1 48 ? 21.422 6.164 11.344 1 90.25 48 ARG B O 1
ATOM 1949 N N . PHE B 1 49 ? 19.156 6.547 11.242 1 75.75 49 PHE B N 1
ATOM 1950 C CA . PHE B 1 49 ? 19.172 7.57 12.281 1 75.75 49 PHE B CA 1
ATOM 1951 C C . PHE B 1 49 ? 19.625 6.98 13.617 1 75.75 49 PHE B C 1
ATOM 1953 O O . PHE B 1 49 ? 19.094 5.973 14.07 1 75.75 49 PHE B O 1
ATOM 1960 N N . LEU B 1 50 ? 20.906 7.262 14.07 1 63.19 50 LEU B N 1
ATOM 1961 C CA . LEU B 1 50 ? 21.312 6.875 15.414 1 63.19 50 LEU B CA 1
ATOM 1962 C C . LEU B 1 50 ? 20.734 7.844 16.453 1 63.19 50 LEU B C 1
ATOM 1964 O O . LEU B 1 50 ? 20.922 9.055 16.328 1 63.19 50 LEU B O 1
ATOM 1968 N N . ARG B 1 51 ? 19.578 7.488 17.062 1 59.44 51 ARG B N 1
ATOM 1969 C CA . ARG B 1 51 ? 18.734 8.164 18.031 1 59.44 51 ARG B CA 1
ATOM 1970 C C . ARG B 1 51 ? 19.531 9.156 18.875 1 59.44 51 ARG B C 1
ATOM 1972 O O . ARG B 1 51 ? 18.969 10.047 19.5 1 59.44 51 ARG B O 1
ATOM 1979 N N . TYR B 1 52 ? 20.75 8.906 19.109 1 49.75 52 TYR B N 1
ATOM 1980 C CA . TYR B 1 52 ? 21.312 9.766 20.141 1 49.75 52 TYR B CA 1
ATOM 1981 C C . TYR B 1 52 ? 21.297 11.227 19.703 1 49.75 52 TYR B C 1
ATOM 1983 O O . TYR B 1 52 ? 21.594 12.117 20.5 1 49.75 52 TYR B O 1
ATOM 1991 N N . LYS B 1 53 ? 20.844 11.391 18.5 1 54.12 53 LYS B N 1
ATOM 1992 C CA . LYS B 1 53 ? 21.016 12.812 18.188 1 54.12 53 LYS B CA 1
ATOM 1993 C C . LYS B 1 53 ? 19.688 13.555 18.297 1 54.12 53 LYS B C 1
ATOM 1995 O O . LYS B 1 53 ? 18.625 12.953 18.172 1 54.12 53 LYS B O 1
ATOM 2000 N N . ASN B 1 54 ? 19.562 14.977 18.5 1 49.56 54 ASN B N 1
ATOM 2001 C CA . ASN B 1 54 ? 18.562 15.992 18.781 1 49.56 54 ASN B CA 1
ATOM 2002 C C . ASN B 1 54 ? 17.391 15.898 17.812 1 49.56 54 ASN B C 1
ATOM 2004 O O . ASN B 1 54 ? 17.562 15.562 16.641 1 49.56 54 ASN B O 1
ATOM 2008 N N . PHE B 1 55 ? 16.078 15.867 18.312 1 51.75 55 PHE B N 1
ATOM 2009 C CA . PHE B 1 55 ? 14.711 15.695 17.828 1 51.75 55 PHE B CA 1
ATOM 2010 C C . PHE B 1 55 ? 14.367 16.766 16.797 1 51.75 55 PHE B C 1
ATOM 2012 O O . PHE B 1 55 ? 13.57 17.656 17.062 1 51.75 55 PHE B O 1
ATOM 2019 N N . LYS B 1 56 ? 15.172 17.344 15.953 1 54.66 56 LYS B N 1
ATOM 2020 C CA . LYS B 1 56 ? 14.719 18.391 15.031 1 54.66 56 LYS B CA 1
ATOM 2021 C C . LYS B 1 56 ? 13.969 17.781 13.852 1 54.66 56 LYS B C 1
ATOM 2023 O O . LYS B 1 56 ? 14.008 16.562 13.633 1 54.66 56 LYS B O 1
ATOM 2028 N N . LEU B 1 57 ? 13.102 18.641 13.094 1 50.75 57 LEU B N 1
ATOM 2029 C CA . LEU B 1 57 ? 12.367 18.344 11.867 1 50.75 57 LEU B CA 1
ATOM 2030 C C . LEU B 1 57 ? 13.133 17.359 11 1 50.75 57 LEU B C 1
ATOM 2032 O O . LEU B 1 57 ? 12.531 16.5 10.352 1 50.75 57 LEU B O 1
ATOM 2036 N N . GLU B 1 58 ? 14.562 17.484 10.953 1 55.12 58 GLU B N 1
ATOM 2037 C CA . GLU B 1 58 ? 15.477 16.562 10.281 1 55.12 58 GLU B CA 1
ATOM 2038 C C . GLU B 1 58 ? 15.234 15.117 10.719 1 55.12 58 GLU B C 1
ATOM 2040 O O . GLU B 1 58 ? 15.453 14.188 9.945 1 55.12 58 GLU B O 1
ATOM 2045 N N . ASN B 1 59 ? 14.266 15.125 11.586 1 73.81 59 ASN B N 1
ATOM 2046 C CA . ASN B 1 59 ? 14.102 13.844 12.266 1 73.81 59 ASN B CA 1
ATOM 2047 C C . ASN B 1 59 ? 12.984 13.016 11.633 1 73.81 59 ASN B C 1
ATOM 2049 O O . ASN B 1 59 ? 13.117 11.805 11.477 1 73.81 59 ASN B O 1
ATOM 2053 N N . PHE B 1 60 ? 12.086 13.766 10.867 1 80.19 60 PHE B N 1
ATOM 2054 C CA . PHE B 1 60 ? 10.992 12.984 10.305 1 80.19 60 PHE B CA 1
ATOM 2055 C C . PHE B 1 60 ? 11.43 12.266 9.031 1 80.19 60 PHE B C 1
ATOM 2057 O O . PHE B 1 60 ? 11.094 11.102 8.82 1 80.19 60 PHE B O 1
ATOM 2064 N N . TYR B 1 61 ? 12.219 13.008 8.312 1 88.69 61 TYR B N 1
ATOM 2065 C CA . TYR B 1 61 ? 12.719 12.445 7.066 1 88.69 61 TYR B CA 1
ATOM 2066 C C . TYR B 1 61 ? 13.602 11.227 7.328 1 88.69 61 TYR B C 1
ATOM 2068 O O . TYR B 1 61 ? 13.438 10.188 6.688 1 88.69 61 TYR B O 1
ATOM 2076 N N . LEU B 1 62 ? 14.469 11.359 8.25 1 89.25 62 LEU B N 1
ATOM 2077 C CA . LEU B 1 62 ? 15.375 10.258 8.562 1 89.25 62 LEU B CA 1
ATOM 2078 C C . LEU B 1 62 ? 14.609 9.07 9.133 1 89.25 62 LEU B C 1
ATOM 2080 O O . LEU B 1 62 ? 14.953 7.918 8.867 1 89.25 62 LEU B O 1
ATOM 2084 N N . ARG B 1 63 ? 13.609 9.367 9.859 1 90.19 63 ARG B N 1
ATOM 2085 C CA . ARG B 1 63 ? 12.758 8.305 10.383 1 90.19 63 ARG B CA 1
ATOM 2086 C C . ARG B 1 63 ? 12.039 7.574 9.25 1 90.19 63 ARG B C 1
ATOM 2088 O O . ARG B 1 63 ? 11.891 6.352 9.289 1 90.19 63 ARG B O 1
ATOM 2095 N N . ASP B 1 64 ? 11.594 8.336 8.328 1 93.19 64 ASP B N 1
ATOM 2096 C CA . ASP B 1 64 ? 10.922 7.723 7.184 1 93.19 64 ASP B CA 1
ATOM 2097 C C . ASP B 1 64 ? 11.891 6.883 6.359 1 93.19 64 ASP B C 1
ATOM 2099 O O . ASP B 1 64 ? 11.531 5.824 5.848 1 93.19 64 ASP B O 1
ATOM 2103 N N . CYS B 1 65 ? 13.102 7.324 6.27 1 94.69 65 CYS B N 1
ATOM 2104 C CA . CYS B 1 65 ? 14.125 6.535 5.59 1 94.69 65 CYS B CA 1
ATOM 2105 C C . CYS B 1 65 ? 14.375 5.219 6.32 1 94.69 65 CYS B C 1
ATOM 2107 O O . CYS B 1 65 ? 14.586 4.184 5.684 1 94.69 65 CYS B O 1
ATOM 2109 N N . GLU B 1 66 ? 14.328 5.305 7.547 1 94.25 66 GLU B N 1
ATOM 2110 C CA . GLU B 1 66 ? 14.477 4.086 8.336 1 94.25 66 GLU B CA 1
ATOM 2111 C C . GLU B 1 66 ? 13.336 3.111 8.078 1 94.25 66 GLU B C 1
ATOM 2113 O O . GLU B 1 66 ? 13.547 1.899 8.016 1 94.25 66 GLU B O 1
ATOM 2118 N N . ARG B 1 67 ? 12.133 3.605 7.984 1 94.56 67 ARG B N 1
ATOM 2119 C CA . ARG B 1 67 ? 10.992 2.754 7.668 1 94.56 67 ARG B CA 1
ATOM 2120 C C . ARG B 1 67 ? 11.164 2.088 6.309 1 94.56 67 ARG B C 1
ATOM 2122 O O . ARG B 1 67 ? 10.789 0.929 6.125 1 94.56 67 ARG B O 1
ATOM 2129 N N . VAL B 1 68 ? 11.656 2.832 5.371 1 97.31 68 VAL B N 1
ATOM 2130 C CA . VAL B 1 68 ? 11.945 2.264 4.059 1 97.31 68 VAL B CA 1
ATOM 2131 C C . VAL B 1 68 ? 12.922 1.101 4.203 1 97.31 68 VAL B C 1
ATOM 2133 O O . VAL B 1 68 ? 12.742 0.049 3.586 1 97.31 68 VAL B O 1
ATOM 2136 N N . MET B 1 69 ? 13.961 1.256 5.023 1 97.06 69 MET B N 1
ATOM 2137 C CA . MET B 1 69 ? 14.938 0.201 5.262 1 97.06 69 MET B CA 1
ATOM 2138 C C . MET B 1 69 ? 14.273 -1.037 5.855 1 97.06 69 MET B C 1
ATOM 2140 O O . MET B 1 69 ? 14.508 -2.154 5.391 1 97.06 69 MET B O 1
ATOM 2144 N N . ASP B 1 70 ? 13.398 -0.774 6.754 1 95.5 70 ASP B N 1
ATOM 2145 C CA . ASP B 1 70 ? 12.836 -1.881 7.52 1 95.5 70 ASP B CA 1
ATOM 2146 C C . ASP B 1 70 ? 11.703 -2.561 6.75 1 95.5 70 ASP B C 1
ATOM 2148 O O . ASP B 1 70 ? 11.539 -3.781 6.824 1 95.5 70 ASP B O 1
ATOM 2152 N N . GLN B 1 71 ? 10.984 -1.777 5.988 1 96.56 71 GLN B N 1
ATOM 2153 C CA . GLN B 1 71 ? 9.734 -2.312 5.457 1 96.56 71 GLN B CA 1
ATOM 2154 C C . GLN B 1 71 ? 9.883 -2.684 3.982 1 96.56 71 GLN B C 1
ATOM 2156 O O . GLN B 1 71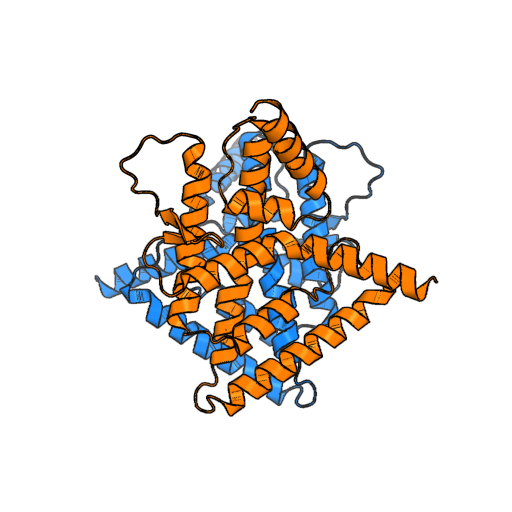 ? 9.047 -3.398 3.43 1 96.56 71 GLN B O 1
ATOM 2161 N N . LEU B 1 72 ? 10.922 -2.238 3.318 1 97.81 72 LEU B N 1
ATOM 2162 C CA . LEU B 1 72 ? 11.094 -2.559 1.906 1 97.81 72 LEU B CA 1
ATOM 2163 C C . LEU B 1 72 ? 12.453 -3.197 1.657 1 97.81 72 LEU B C 1
ATOM 2165 O O . LEU B 1 72 ? 12.539 -4.312 1.136 1 97.81 72 LEU B O 1
ATOM 2169 N N . VAL B 1 73 ? 13.508 -2.559 2.174 1 98.44 73 VAL B N 1
ATOM 2170 C CA . VAL B 1 73 ? 14.852 -3.051 1.887 1 98.44 73 VAL B CA 1
ATOM 2171 C C . VAL B 1 73 ? 15.039 -4.43 2.512 1 98.44 73 VAL B C 1
ATOM 2173 O O . VAL B 1 73 ? 15.5 -5.363 1.847 1 98.44 73 VAL B O 1
ATOM 2176 N N . ALA B 1 74 ? 14.727 -4.523 3.725 1 97.19 74 ALA B N 1
ATOM 2177 C CA . ALA B 1 74 ? 14.922 -5.781 4.438 1 97.19 74 ALA B CA 1
ATOM 2178 C C . ALA B 1 74 ? 14.141 -6.914 3.779 1 97.19 74 ALA B C 1
ATOM 2180 O O . ALA B 1 74 ? 14.695 -7.984 3.514 1 97.19 74 ALA B O 1
ATOM 2181 N N . PRO B 1 75 ? 12.891 -6.73 3.457 1 96.94 75 PRO B N 1
ATOM 2182 C CA . PRO B 1 75 ? 12.148 -7.789 2.768 1 96.94 75 PRO B CA 1
ATOM 2183 C C . PRO B 1 75 ? 12.727 -8.117 1.396 1 96.94 75 PRO B C 1
ATOM 2185 O O . PRO B 1 75 ? 12.766 -9.289 1.003 1 96.94 75 PRO B O 1
ATOM 2188 N N . ILE B 1 76 ? 13.094 -7.133 0.661 1 98.06 76 ILE B N 1
ATOM 2189 C CA . ILE B 1 76 ? 13.695 -7.359 -0.649 1 98.06 76 ILE B CA 1
ATOM 2190 C C . ILE B 1 76 ? 14.938 -8.227 -0.501 1 98.06 76 ILE B C 1
ATOM 2192 O O . ILE B 1 76 ? 15.148 -9.156 -1.279 1 98.06 76 ILE B O 1
ATOM 2196 N N . ARG B 1 77 ? 15.719 -7.891 0.486 1 97.56 77 ARG B N 1
ATOM 2197 C CA . ARG B 1 77 ? 16.906 -8.68 0.788 1 97.56 77 ARG B CA 1
ATOM 2198 C C . ARG B 1 77 ? 16.547 -10.086 1.229 1 97.56 77 ARG B C 1
ATOM 2200 O O . ARG B 1 77 ? 17.125 -11.062 0.763 1 97.56 77 ARG B O 1
ATOM 2207 N N . PHE B 1 78 ? 15.594 -10.211 2.078 1 96.19 78 PHE B N 1
ATOM 2208 C CA . PHE B 1 78 ? 15.125 -11.484 2.611 1 96.19 78 PHE B CA 1
ATOM 2209 C C . PHE B 1 78 ? 14.648 -12.398 1.488 1 96.19 78 PHE B C 1
ATOM 2211 O O . PHE B 1 78 ? 14.969 -13.594 1.475 1 96.19 78 PHE B O 1
ATOM 2218 N N . LEU B 1 79 ? 13.938 -11.852 0.546 1 95.88 79 LEU B N 1
ATOM 2219 C CA . LEU B 1 79 ? 13.367 -12.625 -0.554 1 95.88 79 LEU B CA 1
ATOM 2220 C C . LEU B 1 79 ? 14.414 -12.883 -1.632 1 95.88 79 LEU B C 1
ATOM 2222 O O . LEU B 1 79 ? 14.188 -13.68 -2.547 1 95.88 79 LEU B O 1
ATOM 2226 N N . GLN B 1 80 ? 15.508 -12.273 -1.511 1 96.25 80 GLN B N 1
ATOM 2227 C CA . GLN B 1 80 ? 16.516 -12.344 -2.566 1 96.25 80 GLN B CA 1
ATOM 2228 C C . GLN B 1 80 ? 15.891 -12.086 -3.938 1 96.25 80 GLN B C 1
ATOM 2230 O O . GLN B 1 80 ? 16.062 -12.883 -4.863 1 96.25 80 GLN B O 1
ATOM 2235 N N . MET B 1 81 ? 15.141 -10.969 -4.023 1 96.75 81 MET B N 1
ATOM 2236 C CA . MET B 1 81 ? 14.461 -10.594 -5.262 1 96.75 81 MET B CA 1
ATOM 2237 C C . MET B 1 81 ? 15.461 -10.398 -6.395 1 96.75 81 MET B C 1
ATOM 2239 O O . MET B 1 81 ? 16.5 -9.758 -6.215 1 96.75 81 MET B O 1
ATOM 2243 N N . ASP B 1 82 ? 15.188 -11.016 -7.535 1 96.94 82 ASP B N 1
ATOM 2244 C CA . ASP B 1 82 ? 16.109 -10.867 -8.648 1 96.94 82 ASP B CA 1
ATOM 2245 C C . ASP B 1 82 ? 15.648 -9.773 -9.609 1 96.94 82 ASP B C 1
ATOM 2247 O O . ASP B 1 82 ? 14.594 -9.172 -9.406 1 96.94 82 ASP B O 1
ATOM 2251 N N . ASP B 1 83 ? 16.406 -9.5 -10.625 1 97.19 83 ASP B N 1
ATOM 2252 C CA . ASP B 1 83 ? 16.188 -8.375 -11.523 1 97.19 83 ASP B CA 1
ATOM 2253 C C . ASP B 1 83 ? 14.891 -8.539 -12.305 1 97.19 83 ASP B C 1
ATOM 2255 O O . ASP B 1 83 ? 14.172 -7.562 -12.539 1 97.19 83 ASP B O 1
ATOM 2259 N N . VAL B 1 84 ? 14.625 -9.703 -12.672 1 97.25 84 VAL B N 1
ATOM 2260 C CA . VAL B 1 84 ? 13.43 -9.953 -13.469 1 97.25 84 VAL B CA 1
ATOM 2261 C C . VAL B 1 84 ? 12.18 -9.719 -12.625 1 97.25 84 VAL B C 1
ATOM 2263 O O . VAL B 1 84 ? 11.234 -9.07 -13.078 1 97.25 84 VAL B O 1
ATOM 2266 N N . GLU B 1 85 ? 12.156 -10.258 -11.383 1 97.75 85 GLU B N 1
ATOM 2267 C CA . GLU B 1 85 ? 11.055 -10.031 -10.445 1 97.75 85 GLU B CA 1
ATOM 2268 C C . GLU B 1 85 ? 10.875 -8.547 -10.164 1 97.75 85 GLU B C 1
ATOM 2270 O O . GLU B 1 85 ? 9.742 -8.047 -10.156 1 97.75 85 GLU B O 1
ATOM 2275 N N . PHE B 1 86 ? 11.977 -7.875 -10 1 98.38 86 PHE B N 1
ATOM 2276 C CA . PHE B 1 86 ? 11.961 -6.449 -9.695 1 98.38 86 PHE B CA 1
ATOM 2277 C C . PHE B 1 86 ? 11.336 -5.664 -10.844 1 98.38 86 PHE B C 1
ATOM 2279 O O . PHE B 1 86 ? 10.43 -4.852 -10.625 1 98.38 86 PHE B O 1
ATOM 2286 N N . VAL B 1 87 ? 11.805 -5.902 -12.062 1 98 87 VAL B N 1
ATOM 2287 C CA . VAL B 1 87 ? 11.336 -5.176 -13.242 1 98 87 VAL B CA 1
ATOM 2288 C C . VAL B 1 87 ? 9.852 -5.473 -13.477 1 98 87 VAL B C 1
ATOM 2290 O O . VAL B 1 87 ? 9.078 -4.574 -13.789 1 98 87 VAL B O 1
ATOM 2293 N N . ALA B 1 88 ? 9.445 -6.68 -13.266 1 98 88 ALA B N 1
ATOM 2294 C CA . ALA B 1 88 ? 8.055 -7.066 -13.461 1 98 88 ALA B CA 1
ATOM 2295 C C . ALA B 1 88 ? 7.148 -6.41 -12.422 1 98 88 ALA B C 1
ATOM 2297 O O . ALA B 1 88 ? 6.082 -5.891 -12.758 1 98 88 ALA B O 1
ATOM 2298 N N . MET B 1 89 ? 7.547 -6.449 -11.141 1 97.69 89 MET B N 1
ATOM 2299 C CA . MET B 1 89 ? 6.777 -5.812 -10.07 1 97.69 89 MET B CA 1
ATOM 2300 C C . MET B 1 89 ? 6.633 -4.312 -10.32 1 97.69 89 MET B C 1
ATOM 2302 O O . MET B 1 89 ? 5.547 -3.756 -10.172 1 97.69 89 MET B O 1
ATOM 2306 N N . LYS B 1 90 ? 7.777 -3.752 -10.703 1 98 90 LYS B N 1
ATOM 2307 C CA . LYS B 1 90 ? 7.785 -2.328 -11.031 1 98 90 LYS B CA 1
ATOM 2308 C C . LYS B 1 90 ? 6.797 -2.018 -12.148 1 98 90 LYS B C 1
ATOM 2310 O O . LYS B 1 90 ? 6.059 -1.032 -12.078 1 98 90 LYS B O 1
ATOM 2315 N N . ALA B 1 91 ? 6.801 -2.814 -13.156 1 98.06 91 ALA B N 1
ATOM 2316 C CA . ALA B 1 91 ? 5.891 -2.631 -14.289 1 98.06 91 ALA B CA 1
ATOM 2317 C C . ALA B 1 91 ? 4.438 -2.797 -13.852 1 98.06 91 ALA B C 1
ATOM 2319 O O . ALA B 1 91 ? 3.566 -2.029 -14.273 1 98.06 91 ALA B O 1
ATOM 2320 N N . CYS B 1 92 ? 4.086 -3.779 -13.016 1 98 92 CYS B N 1
ATOM 2321 C CA . CYS B 1 92 ? 2.732 -3.979 -12.516 1 98 92 CYS B CA 1
ATOM 2322 C C . CYS B 1 92 ? 2.244 -2.748 -11.758 1 98 92 CYS B C 1
ATOM 2324 O O . CYS B 1 92 ? 1.085 -2.352 -11.891 1 98 92 CYS B O 1
ATOM 2326 N N . ILE B 1 93 ? 3.131 -2.18 -10.961 1 97.88 93 ILE B N 1
ATOM 2327 C CA . ILE B 1 93 ? 2.793 -1.029 -10.133 1 97.88 93 ILE B CA 1
ATOM 2328 C C . ILE B 1 93 ? 2.551 0.192 -11.016 1 97.88 93 ILE B C 1
ATOM 2330 O O . ILE B 1 93 ? 1.657 0.997 -10.742 1 97.88 93 ILE B O 1
ATOM 2334 N N . LEU B 1 94 ? 3.316 0.312 -12.055 1 97.31 94 LEU B N 1
ATOM 2335 C CA . LEU B 1 94 ? 3.172 1.411 -13 1 97.31 94 LEU B CA 1
ATOM 2336 C C . LEU B 1 94 ? 1.788 1.398 -13.641 1 97.31 94 LEU B C 1
ATOM 2338 O O . LEU B 1 94 ? 1.15 2.445 -13.773 1 97.31 94 LEU B O 1
ATOM 2342 N N . PHE B 1 95 ? 1.385 0.272 -14.023 1 97.12 95 PHE B N 1
ATOM 2343 C CA . PHE B 1 95 ? 0.097 0.161 -14.695 1 97.12 95 PHE B CA 1
ATOM 2344 C C . PHE B 1 95 ? -1.035 0.032 -13.688 1 97.12 95 PHE B C 1
ATOM 2346 O O . PHE B 1 95 ? -1.579 -1.057 -13.492 1 97.12 95 PHE B O 1
ATOM 2353 N N . ASN B 1 96 ? -1.38 1.073 -13.156 1 96.62 96 ASN B N 1
ATOM 2354 C CA . ASN B 1 96 ? -2.408 1.194 -12.125 1 96.62 96 ASN B CA 1
ATOM 2355 C C . ASN B 1 96 ? -3.729 1.686 -12.711 1 96.62 96 ASN B C 1
ATOM 2357 O O . ASN B 1 96 ? -3.883 2.875 -13 1 96.62 96 ASN B O 1
ATOM 2361 N N . PRO B 1 97 ? -4.703 0.816 -12.781 1 96.12 97 PRO B N 1
ATOM 2362 C CA . PRO B 1 97 ? -5.965 1.19 -13.422 1 96.12 97 PRO B CA 1
ATOM 2363 C C . PRO B 1 97 ? -6.785 2.174 -12.594 1 96.12 97 PRO B C 1
ATOM 2365 O O . PRO B 1 97 ? -7.754 2.752 -13.094 1 96.12 97 PRO B O 1
ATOM 2368 N N . VAL B 1 98 ? -6.438 2.379 -11.336 1 94.06 98 VAL B N 1
ATOM 2369 C CA . VAL B 1 98 ? -7.207 3.285 -10.492 1 94.06 98 VAL B CA 1
ATOM 2370 C C . VAL B 1 98 ? -6.43 4.582 -10.281 1 94.06 98 VAL B C 1
ATOM 2372 O O . VAL B 1 98 ? -6.719 5.344 -9.359 1 94.06 98 VAL B O 1
ATOM 2375 N N . ALA B 1 99 ? -5.445 4.836 -11.047 1 93.5 99 ALA B N 1
ATOM 2376 C CA . ALA B 1 99 ? -4.652 6.059 -10.961 1 93.5 99 ALA B CA 1
ATOM 2377 C C . ALA B 1 99 ? -5.523 7.293 -11.18 1 93.5 99 ALA B C 1
ATOM 2379 O O . ALA B 1 99 ? -6.398 7.297 -12.047 1 93.5 99 ALA B O 1
ATOM 2380 N N . LYS B 1 100 ? -5.262 8.305 -10.336 1 90.5 100 LYS B N 1
ATOM 2381 C CA . LYS B 1 100 ? -5.988 9.57 -10.477 1 90.5 100 LYS B CA 1
ATOM 2382 C C . LYS B 1 100 ? -5.746 10.188 -11.852 1 90.5 100 LYS B C 1
ATOM 2384 O O . LYS B 1 100 ? -4.609 10.258 -12.312 1 90.5 100 LYS B O 1
ATOM 2389 N N . GLY B 1 101 ? -6.832 10.594 -12.492 1 89.38 101 GLY B N 1
ATOM 2390 C CA . GLY B 1 101 ? -6.699 11.281 -13.766 1 89.38 101 GLY B CA 1
ATOM 2391 C C . GLY B 1 101 ? -6.789 10.352 -14.961 1 89.38 101 GLY B C 1
ATOM 2392 O O . GLY B 1 101 ? -6.82 10.797 -16.109 1 89.38 101 GLY B O 1
ATOM 2393 N N . LEU B 1 102 ? -6.844 9.156 -14.719 1 92.38 102 LEU B N 1
ATOM 2394 C CA . LEU B 1 102 ? -6.973 8.188 -15.805 1 92.38 102 LEU B CA 1
ATOM 2395 C C . LEU B 1 102 ? -8.375 8.234 -16.406 1 92.38 102 LEU B C 1
ATOM 2397 O O . LEU B 1 102 ? -9.367 8.273 -15.68 1 92.38 102 LEU B O 1
ATOM 2401 N N . SER B 1 103 ? -8.398 8.258 -17.75 1 91.62 103 SER B N 1
ATOM 2402 C CA . SER B 1 103 ? -9.688 8.266 -18.438 1 91.62 103 SER B CA 1
ATOM 2403 C C . SER B 1 103 ? -10.383 6.918 -18.312 1 91.62 103 SER B C 1
ATOM 2405 O O . SER B 1 103 ? -9.727 5.875 -18.297 1 91.62 103 SER B O 1
ATOM 2407 N N . SER B 1 104 ? -11.727 6.941 -18.328 1 90.38 104 SER B N 1
ATOM 2408 C CA . SER B 1 104 ? -12.523 5.723 -18.203 1 90.38 104 SER B CA 1
ATOM 2409 C C . SER B 1 104 ? -12.258 4.777 -19.375 1 90.38 104 SER B C 1
ATOM 2411 O O . SER B 1 104 ? -12.336 3.557 -19.219 1 90.38 104 SER B O 1
ATOM 2413 N N . SER B 1 105 ? -11.953 5.32 -20.5 1 92 105 SER B N 1
ATOM 2414 C CA . SER B 1 105 ? -11.727 4.52 -21.703 1 92 105 SER B CA 1
ATOM 2415 C C . SER B 1 105 ? -10.391 3.785 -21.625 1 92 105 SER B C 1
ATOM 2417 O O . SER B 1 105 ? -10.18 2.799 -22.344 1 92 105 SER B O 1
ATOM 2419 N N . SER B 1 106 ? -9.5 4.27 -20.719 1 94.69 106 SER B N 1
ATOM 2420 C CA . SER B 1 106 ? -8.148 3.705 -20.656 1 94.69 106 SER B CA 1
ATOM 2421 C C . SER B 1 106 ? -8.039 2.648 -19.562 1 94.69 106 SER B C 1
ATOM 2423 O O . SER B 1 106 ? -7.094 1.858 -19.547 1 94.69 106 SER B O 1
ATOM 2425 N N . VAL B 1 107 ? -8.977 2.607 -18.719 1 94.75 107 VAL B N 1
ATOM 2426 C CA . VAL B 1 107 ? -8.898 1.786 -17.516 1 94.75 107 VAL B CA 1
ATOM 2427 C C . VAL B 1 107 ? -8.719 0.319 -17.906 1 94.75 107 VAL B C 1
ATOM 2429 O O . VAL B 1 107 ? -7.82 -0.358 -17.391 1 94.75 107 VAL B O 1
ATOM 2432 N N . MET B 1 108 ? -9.523 -0.181 -18.812 1 95.38 108 MET B N 1
ATOM 2433 C CA . MET B 1 108 ? -9.508 -1.598 -19.156 1 95.38 108 MET B CA 1
ATOM 2434 C C . MET B 1 108 ? -8.211 -1.96 -19.891 1 95.38 108 MET B C 1
ATOM 2436 O O . MET B 1 108 ? -7.699 -3.07 -19.734 1 95.38 108 MET B O 1
ATOM 2440 N N . HIS B 1 109 ? -7.703 -1.044 -20.578 1 95.88 109 HIS B N 1
ATOM 2441 C CA . HIS B 1 109 ? -6.43 -1.271 -21.25 1 95.88 109 HIS B CA 1
ATOM 2442 C C . HIS B 1 109 ? -5.289 -1.384 -20.25 1 95.88 109 HIS B C 1
ATOM 2444 O O . HIS B 1 109 ? -4.441 -2.271 -20.359 1 95.88 109 HIS B O 1
ATOM 2450 N N . VAL B 1 110 ? -5.227 -0.482 -19.344 1 97.38 110 VAL B N 1
ATOM 2451 C CA . VAL B 1 110 ? -4.207 -0.476 -18.312 1 97.38 110 VAL B CA 1
ATOM 2452 C C . VAL B 1 110 ? -4.297 -1.758 -17.484 1 97.38 110 VAL B C 1
ATOM 2454 O O . VAL B 1 110 ? -3.285 -2.404 -17.219 1 97.38 110 VAL B O 1
ATOM 2457 N N . LEU B 1 111 ? -5.508 -2.158 -17.172 1 97.06 111 LEU B N 1
ATOM 2458 C CA . LEU B 1 111 ? -5.73 -3.385 -16.422 1 97.06 111 LEU B CA 1
ATOM 2459 C C . LEU B 1 111 ? -5.242 -4.602 -17.203 1 97.06 111 LEU B C 1
ATOM 2461 O O . LEU B 1 111 ? -4.57 -5.473 -16.641 1 97.06 111 LEU B O 1
ATOM 2465 N N . SER B 1 112 ? -5.621 -4.66 -18.422 1 97.19 112 SER B N 1
ATOM 2466 C CA . SER B 1 112 ? -5.211 -5.781 -19.266 1 97.19 112 SER B CA 1
ATOM 2467 C C . SER B 1 112 ? -3.693 -5.883 -19.344 1 97.19 112 SER B C 1
ATOM 2469 O O . SER B 1 112 ? -3.137 -6.984 -19.328 1 97.19 112 SER B O 1
ATOM 2471 N N . THR B 1 113 ? -3.051 -4.758 -19.438 1 96.94 113 THR B N 1
ATOM 2472 C CA . THR B 1 113 ? -1.594 -4.727 -19.5 1 96.94 113 THR B CA 1
ATOM 2473 C C . THR B 1 113 ? -0.99 -5.23 -18.188 1 96.94 113 THR B C 1
ATOM 2475 O O . THR B 1 113 ? -0.061 -6.043 -18.203 1 96.94 113 THR B O 1
ATOM 2478 N N . ARG B 1 114 ? -1.51 -4.754 -17.078 1 97.31 114 ARG B N 1
ATOM 2479 C CA . ARG B 1 114 ? -1.03 -5.23 -15.781 1 97.31 114 ARG B CA 1
ATOM 2480 C C . ARG B 1 114 ? -1.212 -6.738 -15.656 1 97.31 114 ARG B C 1
ATOM 2482 O O . ARG B 1 114 ? -0.326 -7.438 -15.156 1 97.31 114 ARG B O 1
ATOM 2489 N N . ARG B 1 115 ? -2.359 -7.227 -16.094 1 96.88 115 ARG B N 1
ATOM 2490 C CA . ARG B 1 115 ? -2.652 -8.656 -16.031 1 96.88 115 ARG B CA 1
ATOM 2491 C C . ARG B 1 115 ? -1.646 -9.453 -16.844 1 96.88 115 ARG B C 1
ATOM 2493 O O . ARG B 1 115 ? -1.202 -10.523 -16.422 1 96.88 115 ARG B O 1
ATOM 2500 N N . GLN B 1 116 ? -1.312 -8.945 -17.969 1 97.19 116 GLN B N 1
ATOM 2501 C CA . GLN B 1 116 ? -0.328 -9.609 -18.812 1 97.19 116 GLN B CA 1
ATOM 2502 C C . GLN B 1 116 ? 1.038 -9.664 -18.141 1 97.19 116 GLN B C 1
ATOM 2504 O O . GLN B 1 116 ? 1.708 -10.695 -18.156 1 97.19 116 GLN B O 1
ATOM 2509 N N . ILE B 1 117 ? 1.449 -8.594 -17.562 1 97.62 117 ILE B N 1
ATOM 2510 C CA . ILE B 1 117 ? 2.738 -8.523 -16.875 1 97.62 117 ILE B CA 1
ATOM 2511 C C . ILE B 1 117 ? 2.74 -9.469 -15.672 1 97.62 117 ILE B C 1
ATOM 2513 O O . ILE B 1 117 ? 3.709 -10.195 -15.453 1 97.62 117 ILE B O 1
ATOM 2517 N N . PHE B 1 118 ? 1.68 -9.414 -14.922 1 96.56 118 PHE B N 1
ATOM 2518 C CA . PHE B 1 118 ? 1.587 -10.266 -13.75 1 96.56 118 PHE B CA 1
ATOM 2519 C C . PHE B 1 118 ? 1.621 -11.742 -14.141 1 96.56 118 PHE B C 1
ATOM 2521 O O . PHE B 1 118 ? 2.244 -12.555 -13.453 1 96.56 118 PHE B O 1
ATOM 2528 N N . SER B 1 119 ? 0.925 -12.086 -15.203 1 95.81 119 SER B N 1
ATOM 2529 C CA . SER B 1 119 ? 0.95 -13.461 -15.703 1 95.81 119 SER B CA 1
ATOM 2530 C C . SER B 1 119 ? 2.365 -13.883 -16.078 1 95.81 119 SER B C 1
ATOM 2532 O O . SER B 1 119 ? 2.768 -15.016 -15.812 1 95.81 119 SER B O 1
ATOM 2534 N N . ALA B 1 120 ? 3.082 -13.016 -16.703 1 96.25 120 ALA B N 1
ATOM 2535 C CA . ALA B 1 120 ? 4.469 -13.297 -17.062 1 96.25 120 ALA B CA 1
ATOM 2536 C C . ALA B 1 120 ? 5.328 -13.484 -15.82 1 96.25 120 ALA B C 1
ATOM 2538 O O . ALA B 1 120 ? 6.18 -14.375 -15.773 1 96.25 120 ALA B O 1
ATOM 2539 N N . LEU B 1 121 ? 5.113 -12.656 -14.805 1 95.69 121 LEU B N 1
ATOM 2540 C CA . LEU B 1 121 ? 5.82 -12.797 -13.539 1 95.69 121 LEU B CA 1
ATOM 2541 C C . LEU B 1 121 ? 5.504 -14.133 -12.891 1 95.69 121 LEU B C 1
ATOM 2543 O O . LEU B 1 121 ? 6.41 -14.828 -12.414 1 95.69 121 LEU B O 1
ATOM 2547 N N . GLU B 1 122 ? 4.246 -14.438 -12.875 1 93.31 122 GLU B N 1
ATOM 2548 C CA . GLU B 1 122 ? 3.814 -15.711 -12.305 1 93.31 122 GLU B CA 1
ATOM 2549 C C . GLU B 1 122 ? 4.477 -16.891 -13.008 1 93.31 122 GLU B C 1
ATOM 2551 O O . GLU B 1 122 ? 4.945 -17.828 -12.359 1 93.31 122 GLU B O 1
ATOM 2556 N N . HIS B 1 123 ? 4.477 -16.859 -14.289 1 93.62 123 HIS B N 1
ATOM 2557 C CA . HIS B 1 123 ? 5.125 -17.906 -15.062 1 93.62 123 HIS B CA 1
ATOM 2558 C C . HIS B 1 123 ? 6.617 -17.984 -14.75 1 93.62 123 HIS B C 1
ATOM 2560 O O . HIS B 1 123 ? 7.168 -19.078 -14.594 1 93.62 123 HIS B O 1
ATOM 2566 N N . TYR B 1 124 ? 7.246 -16.922 -14.664 1 95 124 TYR B N 1
ATOM 2567 C CA . TYR B 1 124 ? 8.672 -16.844 -14.375 1 95 124 TYR B CA 1
ATOM 2568 C C . TYR B 1 124 ? 8.984 -17.469 -13.016 1 95 124 TYR B C 1
ATOM 2570 O O . TYR B 1 124 ? 9.867 -18.312 -12.898 1 95 124 TYR B O 1
ATOM 2578 N N . VAL B 1 125 ? 8.242 -17.016 -12.016 1 93.19 125 VAL B N 1
ATOM 2579 C CA . VAL B 1 125 ? 8.484 -17.438 -10.641 1 93.19 125 VAL B CA 1
ATOM 2580 C C . VAL B 1 125 ? 8.203 -18.938 -10.508 1 93.19 125 VAL B C 1
ATOM 2582 O O . VAL B 1 125 ? 8.93 -19.656 -9.82 1 93.19 125 VAL B O 1
ATOM 2585 N N . THR B 1 126 ? 7.152 -19.422 -11.133 1 90.25 126 THR B N 1
ATOM 2586 C CA . THR B 1 126 ? 6.777 -20.828 -11.031 1 90.25 126 THR B CA 1
ATOM 2587 C C . THR B 1 126 ? 7.789 -21.703 -11.758 1 90.25 126 THR B C 1
ATOM 2589 O O . THR B 1 126 ? 8.023 -22.844 -11.359 1 90.25 126 THR B O 1
ATOM 2592 N N . SER B 1 127 ? 8.359 -21.203 -12.781 1 91.56 127 SER B N 1
ATOM 2593 C CA . SER B 1 127 ? 9.344 -21.969 -13.547 1 91.56 127 SER B CA 1
ATOM 2594 C C . SER B 1 127 ? 10.695 -21.969 -12.844 1 91.56 127 SER B C 1
ATOM 2596 O O . SER B 1 127 ? 11.414 -22.969 -12.883 1 91.56 127 SER B O 1
ATOM 2598 N N . LYS B 1 128 ? 11.07 -20.938 -12.297 1 87.62 128 LYS B N 1
ATOM 2599 C CA . LYS B 1 128 ? 12.375 -20.781 -11.664 1 87.62 128 LYS B CA 1
ATOM 2600 C C . LYS B 1 128 ? 12.438 -21.531 -10.328 1 87.62 128 LYS B C 1
ATOM 2602 O O . LYS B 1 128 ? 13.438 -22.172 -10.016 1 87.62 128 LYS B O 1
ATOM 2607 N N . ILE B 1 129 ? 11.367 -21.297 -9.539 1 82.56 129 ILE B N 1
ATOM 2608 C CA . ILE B 1 129 ? 11.359 -21.953 -8.234 1 82.56 129 ILE B CA 1
ATOM 2609 C C . ILE B 1 129 ? 10.055 -22.719 -8.055 1 82.56 129 ILE B C 1
ATOM 2611 O O . ILE B 1 129 ? 9.18 -22.312 -7.285 1 82.56 129 ILE B O 1
ATOM 2615 N N . PRO B 1 130 ? 9.977 -23.812 -8.656 1 74.75 130 PRO B N 1
ATOM 2616 C CA . PRO B 1 130 ? 8.719 -24.578 -8.609 1 74.75 130 PRO B CA 1
ATOM 2617 C C . PRO B 1 130 ? 8.344 -25 -7.195 1 74.75 130 PRO B C 1
ATOM 2619 O O . PRO B 1 130 ? 7.152 -25.141 -6.887 1 74.75 130 PRO B O 1
ATOM 2622 N N . ALA B 1 131 ? 9.266 -25.078 -6.438 1 73.75 131 ALA B N 1
ATOM 2623 C CA . ALA B 1 131 ? 9.039 -25.609 -5.098 1 73.75 131 ALA B CA 1
ATOM 2624 C C . ALA B 1 131 ? 8.594 -24.516 -4.137 1 73.75 131 ALA B C 1
ATOM 2626 O O . ALA B 1 131 ? 8.234 -24.797 -2.99 1 73.75 131 ALA B O 1
ATOM 2627 N N . ASP B 1 132 ? 8.492 -23.297 -4.59 1 82.88 132 ASP B N 1
ATOM 2628 C CA . ASP B 1 132 ? 8.094 -22.219 -3.682 1 82.88 132 ASP B CA 1
ATOM 2629 C C . ASP B 1 132 ? 6.758 -21.609 -4.102 1 82.88 132 ASP B C 1
ATOM 2631 O O . ASP B 1 132 ? 6.727 -20.562 -4.746 1 82.88 132 ASP B O 1
ATOM 2635 N N . PRO B 1 133 ? 5.672 -22.234 -3.631 1 81.38 133 PRO B N 1
ATOM 2636 C CA . PRO B 1 133 ? 4.348 -21.75 -4.031 1 81.38 133 PRO B CA 1
ATOM 2637 C C . PRO B 1 133 ? 3.986 -20.422 -3.385 1 81.38 133 PRO B C 1
ATOM 2639 O O . PRO B 1 133 ? 3.023 -19.766 -3.801 1 81.38 133 PRO B O 1
ATOM 2642 N N . ASN B 1 134 ? 4.848 -20 -2.496 1 89.88 134 ASN B N 1
ATOM 2643 C CA . ASN B 1 134 ? 4.504 -18.797 -1.737 1 89.88 134 ASN B CA 1
ATOM 2644 C C . ASN B 1 134 ? 5.207 -17.562 -2.291 1 89.88 134 ASN B C 1
ATOM 2646 O O . ASN B 1 134 ? 4.957 -16.453 -1.833 1 89.88 134 ASN B O 1
ATOM 2650 N N . ARG B 1 135 ? 5.965 -17.75 -3.248 1 92.81 135 ARG B N 1
ATOM 2651 C CA . ARG B 1 135 ? 6.852 -16.672 -3.689 1 92.81 135 ARG B CA 1
ATOM 2652 C C . ARG B 1 135 ? 6.055 -15.477 -4.191 1 92.81 135 ARG B C 1
ATOM 2654 O O . ARG B 1 135 ? 6.348 -14.336 -3.83 1 92.81 135 ARG B O 1
ATOM 2661 N N . LEU B 1 136 ? 5.027 -15.719 -4.977 1 92.94 136 LEU B N 1
ATOM 2662 C CA . LEU B 1 136 ? 4.219 -14.641 -5.531 1 92.94 136 LEU B CA 1
ATOM 2663 C C . LEU B 1 136 ? 3.506 -13.875 -4.422 1 92.94 136 LEU B C 1
ATOM 2665 O O . LEU B 1 136 ? 3.451 -12.641 -4.453 1 92.94 136 LEU B O 1
ATOM 2669 N N . GLY B 1 137 ? 2.979 -14.594 -3.521 1 94.69 137 GLY B N 1
ATOM 2670 C CA . GLY B 1 137 ? 2.373 -13.953 -2.363 1 94.69 137 GLY B CA 1
ATOM 2671 C C . GLY B 1 137 ? 3.35 -13.109 -1.57 1 94.69 137 GLY B C 1
ATOM 2672 O O . GLY B 1 137 ? 3.031 -11.977 -1.187 1 94.69 137 GLY B O 1
ATOM 2673 N N . ASP B 1 138 ? 4.527 -13.641 -1.338 1 96.38 138 ASP B N 1
ATOM 2674 C CA . ASP B 1 138 ? 5.562 -12.914 -0.616 1 96.38 138 ASP B CA 1
ATOM 2675 C C . ASP B 1 138 ? 5.922 -11.609 -1.337 1 96.38 138 ASP B C 1
ATOM 2677 O O . ASP B 1 138 ? 5.98 -10.547 -0.718 1 96.38 138 ASP B O 1
ATOM 2681 N N . LEU B 1 139 ? 6.078 -11.695 -2.633 1 96.12 139 LEU B N 1
ATOM 2682 C CA . LEU B 1 139 ? 6.449 -10.523 -3.422 1 96.12 139 LEU B CA 1
ATOM 2683 C C . LEU B 1 139 ? 5.379 -9.445 -3.324 1 96.12 139 LEU B C 1
ATOM 2685 O O . LEU B 1 139 ? 5.691 -8.281 -3.076 1 96.12 139 LEU B O 1
ATOM 2689 N N . THR B 1 140 ? 4.176 -9.836 -3.461 1 96.75 140 THR B N 1
ATOM 2690 C CA . THR B 1 140 ? 3.088 -8.867 -3.508 1 96.75 140 THR B CA 1
ATOM 2691 C C . THR B 1 140 ? 2.836 -8.273 -2.127 1 96.75 140 THR B C 1
ATOM 2693 O O . THR B 1 140 ? 2.75 -7.051 -1.979 1 96.75 140 THR B O 1
ATOM 2696 N N . PHE B 1 141 ? 2.848 -8.992 -1.085 1 96.56 141 PHE B N 1
ATOM 2697 C CA . PHE B 1 141 ? 2.51 -8.508 0.245 1 96.56 141 PHE B CA 1
ATOM 2698 C C . PHE B 1 141 ? 3.639 -7.652 0.811 1 96.56 141 PHE B C 1
ATOM 2700 O O . PHE B 1 141 ? 3.391 -6.645 1.475 1 96.56 141 PHE B O 1
ATOM 2707 N N . PHE B 1 142 ? 4.836 -8.055 0.561 1 96.81 142 PHE B N 1
ATOM 2708 C CA . PHE B 1 142 ? 5.969 -7.332 1.13 1 96.81 142 PHE B CA 1
ATOM 2709 C C . PHE B 1 142 ? 6.18 -6.004 0.413 1 96.81 142 PHE B C 1
ATOM 2711 O O . PHE B 1 142 ? 6.578 -5.016 1.031 1 96.81 142 PHE B O 1
ATOM 2718 N N . ILE B 1 143 ? 5.922 -6.023 -0.868 1 97.88 143 ILE B N 1
ATOM 2719 C CA . ILE B 1 143 ? 6.277 -4.844 -1.648 1 97.88 143 ILE B CA 1
ATOM 2720 C C . ILE B 1 143 ? 5.09 -3.885 -1.707 1 97.88 143 ILE B C 1
ATOM 2722 O O . ILE B 1 143 ? 5.23 -2.693 -1.417 1 97.88 143 ILE B O 1
ATOM 2726 N N . LEU B 1 144 ? 3.936 -4.352 -1.998 1 97.44 144 LEU B N 1
ATOM 2727 C CA . LEU B 1 144 ? 2.791 -3.504 -2.309 1 97.44 144 LEU B CA 1
ATOM 2728 C C . LEU B 1 144 ? 2.24 -2.85 -1.046 1 97.44 144 LEU B C 1
ATOM 2730 O O . LEU B 1 144 ? 1.812 -1.694 -1.075 1 97.44 144 LEU B O 1
ATOM 2734 N N . SER B 1 145 ? 2.26 -3.572 0.025 1 95.75 145 SER B N 1
ATOM 2735 C CA . SER B 1 145 ? 1.591 -3.111 1.237 1 95.75 145 SER B CA 1
ATOM 2736 C C . SER B 1 145 ? 2.205 -1.812 1.748 1 95.75 145 SER B C 1
ATOM 2738 O O . SER B 1 145 ? 1.492 -0.839 1.999 1 95.75 145 SER B O 1
ATOM 2740 N N . PRO B 1 146 ? 3.49 -1.751 1.867 1 96.56 146 PRO B N 1
ATOM 2741 C CA . PRO B 1 146 ? 4.074 -0.543 2.457 1 96.56 146 PRO B CA 1
ATOM 2742 C C . PRO B 1 146 ? 4.406 0.52 1.412 1 96.56 146 PRO B C 1
ATOM 2744 O O . PRO B 1 146 ? 4.629 1.684 1.759 1 96.56 146 PRO B O 1
ATOM 2747 N N . LEU B 1 147 ? 4.477 0.225 0.168 1 97.75 147 LEU B N 1
ATOM 2748 C CA . LEU B 1 147 ? 5.145 1.046 -0.837 1 97.75 147 LEU B CA 1
ATOM 2749 C C . LEU B 1 147 ? 4.441 2.391 -0.995 1 97.75 147 LEU B C 1
ATOM 2751 O O . LEU B 1 147 ? 5.086 3.439 -0.968 1 97.75 147 LEU B O 1
ATOM 2755 N N . GLN B 1 148 ? 3.154 2.334 -1.176 1 95.38 148 GLN B N 1
ATOM 2756 C CA . GLN B 1 148 ? 2.418 3.57 -1.412 1 95.38 148 GLN B CA 1
ATOM 2757 C C . GLN B 1 148 ? 2.508 4.504 -0.206 1 95.38 148 GLN B C 1
ATOM 2759 O O . GLN B 1 148 ? 2.658 5.715 -0.363 1 95.38 148 GLN B O 1
ATOM 2764 N N . THR B 1 149 ? 2.404 3.938 0.953 1 95.44 149 THR B N 1
ATOM 2765 C CA . THR B 1 149 ? 2.514 4.719 2.18 1 95.44 149 THR B CA 1
ATOM 2766 C C . THR B 1 149 ? 3.896 5.355 2.295 1 95.44 149 THR B C 1
ATOM 2768 O O . THR B 1 149 ? 4.016 6.555 2.549 1 95.44 149 THR B O 1
ATOM 2771 N N . LEU B 1 150 ? 4.879 4.582 2.121 1 96.88 150 LEU B N 1
ATOM 2772 C CA . LEU B 1 150 ? 6.25 5.066 2.223 1 96.88 150 LEU B CA 1
ATOM 2773 C C . LEU B 1 150 ? 6.531 6.133 1.169 1 96.88 150 LEU B C 1
ATOM 2775 O O . LEU B 1 150 ? 7.172 7.145 1.458 1 96.88 150 LEU B O 1
ATOM 2779 N N . ALA B 1 151 ? 6.055 5.902 -0.034 1 96.12 151 ALA B N 1
ATOM 2780 C CA . ALA B 1 151 ? 6.219 6.879 -1.107 1 96.12 151 ALA B CA 1
ATOM 2781 C C . ALA B 1 151 ? 5.559 8.211 -0.747 1 96.12 151 ALA B C 1
ATOM 2783 O O . ALA B 1 151 ? 6.137 9.273 -0.958 1 96.12 151 ALA B O 1
ATOM 2784 N N . ASN B 1 152 ? 4.402 8.156 -0.205 1 93.31 152 ASN B N 1
ATOM 2785 C CA . ASN B 1 152 ? 3.688 9.367 0.19 1 93.31 152 ASN B CA 1
ATOM 2786 C C . ASN B 1 152 ? 4.41 10.102 1.316 1 93.31 152 ASN B C 1
ATOM 2788 O O . ASN B 1 152 ? 4.457 11.336 1.33 1 93.31 152 ASN B O 1
ATOM 2792 N N . MET B 1 153 ? 4.926 9.359 2.281 1 92.62 153 MET B N 1
ATOM 2793 C CA . MET B 1 153 ? 5.652 9.961 3.395 1 92.62 153 MET B CA 1
ATOM 2794 C C . MET B 1 153 ? 6.879 10.719 2.895 1 92.62 153 MET B C 1
ATOM 2796 O O . MET B 1 153 ? 7.125 11.852 3.303 1 92.62 153 MET B O 1
ATOM 2800 N N . ILE B 1 154 ? 7.621 10.086 2.035 1 92.44 154 ILE B N 1
ATOM 2801 C CA . ILE B 1 154 ? 8.828 10.695 1.484 1 92.44 154 ILE B CA 1
ATOM 2802 C C . ILE B 1 154 ? 8.445 11.93 0.661 1 92.44 154 ILE B C 1
ATOM 2804 O O . ILE B 1 154 ? 9.133 12.945 0.708 1 92.44 154 ILE B O 1
ATOM 2808 N N . SER B 1 155 ? 7.426 11.844 -0.097 1 92.12 155 SER B N 1
ATOM 2809 C CA . SER B 1 155 ? 6.938 12.977 -0.881 1 92.12 155 SER B CA 1
ATOM 2810 C C . SER B 1 155 ? 6.566 14.148 0.017 1 92.12 155 SER B C 1
ATOM 2812 O O . SER B 1 155 ? 6.84 15.305 -0.321 1 92.12 155 SER B O 1
ATOM 2814 N N . GLU B 1 156 ? 5.887 13.891 1.107 1 89.19 156 GLU B N 1
ATOM 2815 C CA . GLU B 1 156 ? 5.535 14.93 2.072 1 89.19 156 GLU B CA 1
ATOM 2816 C C . GLU B 1 156 ? 6.785 15.586 2.658 1 89.19 156 GLU B C 1
ATOM 2818 O O . GLU B 1 156 ? 6.828 16.797 2.838 1 89.19 156 GLU B O 1
ATOM 2823 N N . ASP B 1 157 ? 7.762 14.789 3.025 1 87.69 157 ASP B N 1
ATOM 2824 C CA . ASP B 1 157 ? 9.023 15.312 3.527 1 87.69 157 ASP B CA 1
ATOM 2825 C C . ASP B 1 157 ? 9.656 16.281 2.521 1 87.69 157 ASP B C 1
ATOM 2827 O O . ASP B 1 157 ? 10.211 17.312 2.904 1 87.69 157 ASP B O 1
ATOM 2831 N N . LEU B 1 158 ? 9.617 15.867 1.264 1 87.94 158 LEU B N 1
ATOM 2832 C CA . LEU B 1 158 ? 10.141 16.719 0.206 1 87.94 158 LEU B CA 1
ATOM 2833 C C . LEU B 1 158 ? 9.398 18.047 0.161 1 87.94 158 LEU B C 1
ATOM 2835 O O . LEU B 1 158 ? 10.016 19.109 0.052 1 87.94 158 LEU B O 1
ATOM 2839 N N . LEU B 1 159 ? 8.094 18 0.235 1 86.25 159 LEU B N 1
ATOM 2840 C CA . LEU B 1 159 ? 7.277 19.203 0.207 1 86.25 159 LEU B CA 1
ATOM 2841 C C . LEU B 1 159 ? 7.621 20.109 1.379 1 86.25 159 LEU B C 1
ATOM 2843 O O . LEU B 1 159 ? 7.738 21.328 1.21 1 86.25 159 LEU B O 1
ATOM 2847 N N . VAL B 1 160 ? 7.762 19.594 2.533 1 84.94 160 VAL B N 1
ATOM 2848 C CA . VAL B 1 160 ? 8.109 20.359 3.725 1 84.94 160 VAL B CA 1
ATOM 2849 C C . VAL B 1 160 ? 9.484 21.016 3.539 1 84.94 160 VAL B C 1
ATOM 2851 O O . VAL B 1 160 ? 9.688 22.172 3.908 1 84.94 160 VAL B O 1
ATOM 2854 N N . SER B 1 161 ? 10.391 20.219 3.039 1 85 161 SER B N 1
ATOM 2855 C CA . SER B 1 161 ? 11.727 20.75 2.791 1 85 161 SER B CA 1
ATOM 2856 C C . SER B 1 161 ? 11.695 21.906 1.804 1 85 161 SER B C 1
ATOM 2858 O O . SER B 1 161 ? 12.414 22.891 1.973 1 85 161 SER B O 1
ATOM 2860 N N . LYS B 1 162 ? 10.883 21.797 0.816 1 83 162 LYS B N 1
ATOM 2861 C CA . LYS B 1 162 ? 10.727 22.859 -0.172 1 83 162 LYS B CA 1
ATOM 2862 C C . LYS B 1 162 ? 10.141 24.125 0.46 1 83 162 LYS B C 1
ATOM 2864 O O . LYS B 1 162 ? 10.633 25.219 0.233 1 83 162 LYS B O 1
ATOM 2869 N N . LEU B 1 163 ? 9.211 23.969 1.262 1 83.44 163 LEU B N 1
ATOM 2870 C CA . LEU B 1 163 ? 8.492 25.094 1.867 1 83.44 163 LEU B CA 1
ATOM 2871 C C . LEU B 1 163 ? 9.336 25.766 2.949 1 83.44 163 LEU B C 1
ATOM 2873 O O . LEU B 1 163 ? 9.234 26.969 3.164 1 83.44 163 LEU B O 1
ATOM 2877 N N . SER B 1 164 ? 10.047 24.906 3.613 1 81.69 164 SER B N 1
ATOM 2878 C CA . SER B 1 164 ? 10.883 25.438 4.684 1 81.69 164 SER B CA 1
ATOM 2879 C C . SER B 1 164 ? 12.094 26.172 4.121 1 81.69 164 SER B C 1
ATOM 2881 O O . SER B 1 164 ? 12.773 26.906 4.844 1 81.69 164 SER B O 1
ATOM 2883 N N . GLY B 1 165 ? 12.273 26.031 2.891 1 71.69 165 GLY B N 1
ATOM 2884 C CA . GLY B 1 165 ? 13.406 26.688 2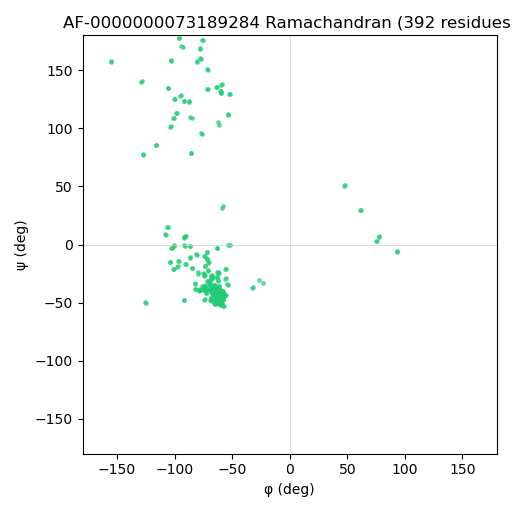.262 1 71.69 165 GLY B CA 1
ATOM 2885 C C . GLY B 1 165 ? 14.734 26.016 2.568 1 71.69 165 GLY B C 1
ATOM 2886 O O . GLY B 1 165 ? 15.789 26.641 2.502 1 71.69 165 GLY B O 1
ATOM 2887 N N . VAL B 1 166 ? 14.57 24.922 3.295 1 62.38 166 VAL B N 1
ATOM 2888 C CA . VAL B 1 166 ? 15.82 24.203 3.568 1 62.38 166 VAL B CA 1
ATOM 2889 C C . VAL B 1 166 ? 16.547 23.922 2.256 1 62.38 166 VAL B C 1
ATOM 2891 O O . VAL B 1 166 ? 15.945 23.422 1.301 1 62.38 166 VAL B O 1
ATOM 2894 N N . ALA B 1 167 ? 17.516 24.516 2.139 1 62.53 167 ALA B N 1
ATOM 2895 C CA . ALA B 1 167 ? 18.281 24.531 0.893 1 62.53 167 ALA B CA 1
ATOM 2896 C C . ALA B 1 167 ? 18.938 23.188 0.626 1 62.53 167 ALA B C 1
ATOM 2898 O O . ALA B 1 167 ? 19.359 22.906 -0.499 1 62.53 167 ALA B O 1
ATOM 2899 N N . HIS B 1 168 ? 18.969 22.391 1.645 1 69.69 168 HIS B N 1
ATOM 2900 C CA . HIS B 1 168 ? 19.766 21.203 1.339 1 69.69 168 HIS B CA 1
ATOM 2901 C C . HIS B 1 168 ? 18.891 20 1.071 1 69.69 168 HIS B C 1
ATOM 2903 O O . HIS B 1 168 ? 18.219 19.5 1.981 1 69.69 168 HIS B O 1
ATOM 2909 N N . LEU B 1 169 ? 18.734 19.719 -0.215 1 82.31 169 LEU B N 1
ATOM 2910 C CA . LEU B 1 169 ? 18.094 18.484 -0.661 1 82.31 169 LEU B CA 1
ATOM 2911 C C . LEU B 1 169 ? 19.125 17.391 -0.878 1 82.31 169 LEU B C 1
ATOM 2913 O O . LEU B 1 169 ? 20.188 17.625 -1.471 1 82.31 169 LEU B O 1
ATOM 2917 N N . ASP B 1 170 ? 18.953 16.312 -0.232 1 80.88 170 ASP B N 1
ATOM 2918 C CA . ASP B 1 170 ? 19.859 15.203 -0.52 1 80.88 170 ASP B CA 1
ATOM 2919 C C . ASP B 1 170 ? 19.5 14.531 -1.846 1 80.88 170 ASP B C 1
ATOM 2921 O O . ASP B 1 170 ? 18.594 14.984 -2.549 1 80.88 170 ASP B O 1
ATOM 2925 N N . GLN B 1 171 ? 20.297 13.586 -2.211 1 85.12 171 GLN B N 1
ATOM 2926 C CA . GLN B 1 171 ? 20.188 12.945 -3.518 1 85.12 171 GLN B CA 1
ATOM 2927 C C . GLN B 1 171 ? 18.828 12.25 -3.68 1 85.12 171 GLN B C 1
ATOM 2929 O O . GLN B 1 171 ? 18.297 12.18 -4.789 1 85.12 171 GLN B O 1
ATOM 2934 N N . LEU B 1 172 ? 18.328 11.711 -2.705 1 85.12 172 LEU B N 1
ATOM 2935 C CA . LEU B 1 172 ? 17.031 11.055 -2.785 1 85.12 172 LEU B CA 1
ATOM 2936 C C . LEU B 1 172 ? 15.922 12.055 -3.113 1 85.12 172 LEU B C 1
ATOM 2938 O O . LEU B 1 172 ? 15.094 11.812 -3.992 1 85.12 172 LEU B O 1
ATOM 2942 N N . MET B 1 173 ? 15.977 13.156 -2.418 1 85.69 173 MET B N 1
ATOM 2943 C CA . MET B 1 173 ? 15.008 14.227 -2.674 1 85.69 173 MET B CA 1
ATOM 2944 C C . MET B 1 173 ? 15.156 14.766 -4.09 1 85.69 173 MET B C 1
ATOM 2946 O O . MET B 1 173 ? 14.164 15.055 -4.758 1 85.69 173 MET B O 1
ATOM 2950 N N . GLU B 1 174 ? 16.328 14.828 -4.457 1 86 174 GLU B N 1
ATOM 2951 C CA . GLU B 1 174 ? 16.594 15.281 -5.824 1 86 174 GLU B CA 1
ATOM 2952 C C . GLU B 1 174 ? 16.016 14.305 -6.844 1 86 174 GLU B C 1
ATOM 2954 O O . GLU B 1 174 ? 15.445 14.727 -7.855 1 86 174 GLU B O 1
ATOM 2959 N N . GLU B 1 175 ? 16.172 13.047 -6.598 1 86.62 175 GLU B N 1
ATOM 2960 C CA . GLU B 1 175 ? 15.609 12.031 -7.484 1 86.62 175 GLU B CA 1
ATOM 2961 C C . GLU B 1 175 ? 14.086 12.148 -7.555 1 86.62 175 GLU B C 1
ATOM 2963 O O . GLU B 1 175 ? 13.5 11.984 -8.625 1 86.62 175 GLU B O 1
ATOM 2968 N N . LEU B 1 176 ? 13.539 12.422 -6.449 1 85.31 176 LEU B N 1
ATOM 2969 C CA . LEU B 1 176 ? 12.086 12.57 -6.383 1 85.31 176 LEU B CA 1
ATOM 2970 C C . LEU B 1 176 ? 11.625 13.75 -7.23 1 85.31 176 LEU B C 1
ATOM 2972 O O . LEU B 1 176 ? 10.609 13.664 -7.922 1 85.31 176 LEU B O 1
ATOM 2976 N N . ILE B 1 177 ? 12.32 14.812 -7.148 1 82.69 177 ILE B N 1
ATOM 2977 C CA . ILE B 1 177 ? 11.992 16.016 -7.902 1 82.69 177 ILE B CA 1
ATOM 2978 C C . ILE B 1 177 ? 12.109 15.734 -9.398 1 82.69 177 ILE B C 1
ATOM 2980 O O . ILE B 1 177 ? 11.234 16.109 -10.18 1 82.69 177 ILE B O 1
ATOM 2984 N N . LEU B 1 178 ? 13.047 14.984 -9.781 1 81.94 178 LEU B N 1
ATOM 2985 C CA . LEU B 1 178 ? 13.344 14.695 -11.188 1 81.94 178 LEU B CA 1
ATOM 2986 C C . LEU B 1 178 ? 12.281 13.789 -11.789 1 81.94 178 LEU B C 1
ATOM 2988 O O . LEU B 1 178 ? 12 13.859 -12.984 1 81.94 178 LEU B O 1
ATOM 2992 N N . CYS B 1 179 ? 11.734 12.961 -10.961 1 82.06 179 CYS B N 1
ATOM 2993 C CA . CYS B 1 179 ? 10.789 11.984 -11.477 1 82.06 179 CYS B CA 1
ATOM 2994 C C . CYS B 1 179 ? 9.383 12.57 -11.531 1 82.06 179 CYS B C 1
ATOM 2996 O O . CYS B 1 179 ? 8.477 11.969 -12.117 1 82.06 179 CYS B O 1
ATOM 2998 N N . ASP B 1 180 ? 9.242 13.695 -10.922 1 76.56 180 ASP B N 1
ATOM 2999 C CA . ASP B 1 180 ? 7.93 14.336 -10.945 1 76.56 180 ASP B CA 1
ATOM 3000 C C . ASP B 1 180 ? 7.75 15.172 -12.211 1 76.56 180 ASP B C 1
ATOM 3002 O O . ASP B 1 180 ? 8.422 16.188 -12.383 1 76.56 180 ASP B O 1
ATOM 3006 N N . PRO B 1 181 ? 6.949 14.688 -13.008 1 69.56 181 PRO B N 1
ATOM 3007 C CA . PRO B 1 181 ? 6.781 15.414 -14.266 1 69.56 181 PRO B CA 1
ATOM 3008 C C . PRO B 1 181 ? 6.395 16.875 -14.055 1 69.56 181 PRO B C 1
ATOM 3010 O O . PRO B 1 181 ? 6.738 17.734 -14.875 1 69.56 181 PRO B O 1
ATOM 3013 N N . GLY B 1 182 ? 5.73 17.156 -13 1 64.62 182 GLY B N 1
ATOM 3014 C CA . GLY B 1 182 ? 5.336 18.531 -12.758 1 64.62 182 GLY B CA 1
ATOM 3015 C C . GLY B 1 182 ? 6.414 19.359 -12.078 1 64.62 182 GLY B C 1
ATOM 3016 O O . GLY B 1 182 ? 6.363 20.594 -12.086 1 64.62 182 GLY B O 1
ATOM 3017 N N . GLU B 1 183 ? 7.293 18.734 -11.477 1 59.81 183 GLU B N 1
ATOM 3018 C CA . GLU B 1 183 ? 8.273 19.438 -10.641 1 59.81 183 GLU B CA 1
ATOM 3019 C C . GLU B 1 183 ? 9.617 19.547 -11.352 1 59.81 183 GLU B C 1
ATOM 3021 O O . GLU B 1 183 ? 10.57 20.094 -10.797 1 59.81 183 GLU B O 1
ATOM 3026 N N . GLN B 1 184 ? 9.711 19.016 -12.445 1 57.34 184 GLN B N 1
ATOM 3027 C CA . GLN B 1 184 ? 11.023 19.047 -13.094 1 57.34 184 GLN B CA 1
ATOM 3028 C C . GLN B 1 184 ? 11.539 20.469 -13.227 1 57.34 184 GLN B C 1
ATOM 3030 O O . GLN B 1 184 ? 12.75 20.703 -13.195 1 57.34 184 GLN B O 1
ATOM 3035 N N . LYS B 1 185 ? 10.648 21.406 -13.164 1 53.56 185 LYS B N 1
ATOM 3036 C CA . LYS B 1 185 ? 11.062 22.797 -13.367 1 53.56 185 LYS B CA 1
ATOM 3037 C C . LYS B 1 185 ? 11.789 23.344 -12.148 1 53.56 185 LYS B C 1
ATOM 3039 O O . LYS B 1 185 ? 12.648 24.219 -12.266 1 53.56 185 LYS B O 1
ATOM 3044 N N . VAL B 1 186 ? 11.578 22.859 -11.062 1 51.38 186 VAL B N 1
ATOM 3045 C CA . VAL B 1 186 ? 12.148 23.391 -9.836 1 51.38 186 VAL B CA 1
ATOM 3046 C C . VAL B 1 186 ? 13.664 23.203 -9.836 1 51.38 186 VAL B C 1
ATOM 3048 O O . VAL B 1 186 ? 14.406 24.109 -9.484 1 51.38 186 VAL B O 1
ATOM 3051 N N . LEU B 1 187 ? 14.094 22.078 -10.164 1 55.16 187 LEU B N 1
ATOM 3052 C CA . LEU B 1 187 ? 15.531 21.828 -10.148 1 55.16 187 LEU B CA 1
ATOM 3053 C C . LEU B 1 187 ? 16.234 22.578 -11.266 1 55.16 187 LEU B C 1
ATOM 3055 O O . LEU B 1 187 ? 17.406 22.953 -11.125 1 55.16 187 LEU B O 1
ATOM 3059 N N . SER B 1 188 ? 15.547 22.641 -12.391 1 51.59 188 SER B N 1
ATOM 3060 C CA . SER B 1 188 ? 16.188 23.406 -13.445 1 51.59 188 SER B CA 1
ATOM 3061 C C . SER B 1 188 ? 16.562 24.812 -12.953 1 51.59 188 SER B C 1
ATOM 3063 O O . SER B 1 188 ? 17.625 25.328 -13.289 1 51.59 188 SER B O 1
ATOM 3065 N N . ASN B 1 189 ? 15.734 25.297 -12.125 1 49.12 189 ASN B N 1
ATOM 3066 C CA . ASN B 1 189 ? 16 26.625 -11.594 1 49.12 189 ASN B CA 1
ATOM 3067 C C . ASN B 1 189 ? 17.156 26.609 -10.594 1 49.12 189 ASN B C 1
ATOM 3069 O O . ASN B 1 189 ? 17.938 27.562 -10.539 1 49.12 189 ASN B O 1
ATOM 3073 N N . ARG B 1 190 ? 17.203 25.641 -9.836 1 49.22 190 ARG B N 1
ATOM 3074 C CA . ARG B 1 190 ? 18.281 25.531 -8.852 1 49.22 190 ARG B CA 1
ATOM 3075 C C . ARG B 1 190 ? 19.625 25.344 -9.539 1 49.22 190 ARG B C 1
ATOM 3077 O O . ARG B 1 190 ? 20.641 25.891 -9.086 1 49.22 190 ARG B O 1
ATOM 3084 N N . PHE B 1 191 ? 19.609 24.5 -10.547 1 48.78 191 PHE B N 1
ATOM 3085 C CA . PHE B 1 191 ? 20.859 24.281 -11.289 1 48.78 191 PHE B CA 1
ATOM 3086 C C . PHE B 1 191 ? 21.219 25.531 -12.086 1 48.78 191 PHE B C 1
ATOM 3088 O O . PHE B 1 191 ? 22.406 25.797 -12.328 1 48.78 191 PHE B O 1
ATOM 3095 N N . GLN B 1 192 ? 20.312 26.172 -12.523 1 46.88 192 GLN B N 1
ATOM 3096 C CA . GLN B 1 192 ? 20.641 27.406 -13.227 1 46.88 192 GLN B CA 1
ATOM 3097 C C . GLN B 1 192 ? 21.234 28.438 -12.281 1 46.88 192 GLN B C 1
ATOM 3099 O O . GLN B 1 192 ? 22.156 29.172 -12.648 1 46.88 192 GLN B O 1
ATOM 3104 N N . ASN B 1 193 ? 20.578 28.484 -11.141 1 47.06 193 ASN B N 1
ATOM 3105 C CA . ASN B 1 193 ? 21.062 29.531 -10.242 1 47.06 193 ASN B CA 1
ATOM 3106 C C . ASN B 1 193 ? 22.406 29.172 -9.609 1 47.06 193 ASN B C 1
ATOM 3108 O O . ASN B 1 193 ? 23.109 30.031 -9.094 1 47.06 193 ASN B O 1
ATOM 3112 N N . GLY B 1 194 ? 22.641 27.891 -9.508 1 45.53 194 GLY B N 1
ATOM 3113 C CA . GLY B 1 194 ? 23.953 27.5 -9.023 1 45.53 194 GLY B CA 1
ATOM 3114 C C . GLY B 1 194 ? 25.078 27.891 -9.961 1 45.53 194 GLY B C 1
ATOM 3115 O O . GLY B 1 194 ? 26.234 27.984 -9.547 1 45.53 194 GLY B O 1
ATOM 3116 N N . GLU B 1 195 ? 24.828 27.812 -11.227 1 45 195 GLU B N 1
ATOM 3117 C CA . GLU B 1 195 ? 25.875 28.203 -12.172 1 45 195 GLU B CA 1
ATOM 3118 C C . GLU B 1 195 ? 26.156 29.703 -12.109 1 45 195 GLU B C 1
ATOM 3120 O O . GLU B 1 195 ? 27.234 30.156 -12.492 1 45 195 GLU B O 1
ATOM 3125 N N . ASN B 1 196 ? 25.188 30.453 -11.711 1 44.47 196 ASN B N 1
ATOM 3126 C CA . ASN B 1 196 ? 25.5 31.875 -11.82 1 44.47 196 ASN B CA 1
ATOM 3127 C C . ASN B 1 196 ? 26.359 32.344 -10.656 1 44.47 196 ASN B C 1
ATOM 3129 O O . ASN B 1 196 ? 26.828 33.5 -10.664 1 44.47 196 ASN B O 1
ATOM 3133 N N . HIS B 1 197 ? 26.281 31.656 -9.484 1 40.41 197 HIS B N 1
ATOM 3134 C CA . HIS B 1 197 ? 27.062 32.281 -8.43 1 40.41 197 HIS B CA 1
ATOM 3135 C C . HIS B 1 197 ? 28.484 31.734 -8.383 1 40.41 197 HIS B C 1
ATOM 3137 O O . HIS B 1 197 ? 29.234 32.031 -7.449 1 40.41 197 HIS B O 1
ATOM 3143 N N . GLY B 1 198 ? 28.797 30.734 -9.32 1 33.12 198 GLY B N 1
ATOM 3144 C CA . GLY B 1 198 ? 30.234 30.578 -9.391 1 33.12 198 GLY B CA 1
ATOM 3145 C C . GLY B 1 198 ? 30.906 31.516 -10.375 1 33.12 198 GLY B C 1
ATOM 3146 O O . GLY B 1 198 ? 30.25 32.062 -11.281 1 33.12 198 GLY B O 1
#

Secondary structure (DSSP, 8-state):
-HHHHHHHHHHHHHHHHHHHHHHHHHHHHHTTT-SSEEEPTTS-EEE---TTS---THHHHHHHHHHHIIIIIHHHHHHT--HHHHHHHHHHHH--TT-TT--HHHHHHHHHHHHHHHHHHHHHHHHH-TT-TTHHHHHHHHHHHHHHHHHHHHHHHHHHHHHHT-----HHHHHHHHH-TTTHHHHHHHHHHHHHT-/-HHHHHHHHHHHHHHHHHHHHHHHHHHHHHTTT-SSEEEPTTS-EEE---TTS---THHHHHHHHHHHIIIIIHHHHHHT--HHHHHHHHHHHH--TT-TT--HHHHHHHHHHHHHHHHHHHHHHHHH-TT-TTHHHHHHHHHHHHHHHHHHHHHHHHHHHHHHT-----HHHHHHHHH-TTTHHHHHHHHHHHHHT-

Nearest PDB structures (foldseek):
  7rs2-assembly2_D  TM=7.510E-01  e=3.164E-03  Homo sapiens
  3os8-assembly1_C  TM=7.491E-01  e=3.317E-03  Homo sapiens
  7rs2-assembly1_A  TM=7.259E-01  e=2.880E-03  Homo sapiens
  7rs9-assembly2_C  TM=7.246E-01  e=3.821E-03  Homo sapiens
  4j5x-assembly1_A  TM=6.886E-01  e=1.900E-02  Homo sapiens

Radius of gyration: 22.0 Å; Cα contacts (8 Å, |Δi|>4): 419; chains: 2; bounding box: 59×58×65 Å